Protein AF-A0A923QVT3-F1 (afdb_monomer_lite)

Radius of gyration: 36.11 Å; chains: 1; bounding box: 110×97×62 Å

Structure (mmCIF, N/CA/C/O backbone):
data_AF-A0A923QVT3-F1
#
_entry.id   AF-A0A923QVT3-F1
#
loop_
_atom_site.group_PDB
_atom_site.id
_atom_site.type_symbol
_atom_site.label_atom_id
_atom_site.label_alt_id
_atom_site.label_comp_id
_atom_site.label_asym_id
_atom_site.label_entity_id
_atom_site.label_seq_id
_atom_site.pdbx_PDB_ins_code
_atom_site.Cartn_x
_atom_site.Cartn_y
_atom_site.Cartn_z
_atom_site.occupancy
_atom_site.B_iso_or_equiv
_atom_site.auth_seq_id
_atom_site.auth_comp_id
_atom_site.auth_asym_id
_atom_site.auth_atom_id
_atom_site.pdbx_PDB_model_num
ATOM 1 N N . MET A 1 1 ? 1.112 -39.010 6.210 1.00 37.16 1 MET A N 1
ATOM 2 C CA . MET A 1 1 ? 1.756 -37.880 5.505 1.00 37.16 1 MET A CA 1
ATOM 3 C C . MET A 1 1 ? 2.926 -37.405 6.354 1.00 37.16 1 MET A C 1
ATOM 5 O O . MET A 1 1 ? 2.705 -36.752 7.361 1.00 37.16 1 MET A O 1
ATOM 9 N N . GLY A 1 2 ? 4.148 -37.837 6.032 1.00 32.69 2 GLY A N 1
ATOM 10 C CA . GLY A 1 2 ? 5.356 -37.399 6.735 1.00 32.69 2 GLY A CA 1
ATOM 11 C C . GLY A 1 2 ? 5.808 -36.049 6.191 1.00 32.69 2 GLY A C 1
ATOM 12 O O . GLY A 1 2 ? 6.198 -35.961 5.029 1.00 32.69 2 GLY A O 1
ATOM 13 N N . ILE A 1 3 ? 5.717 -35.002 7.007 1.00 34.28 3 ILE A N 1
ATOM 14 C CA . ILE A 1 3 ? 6.167 -33.655 6.653 1.00 34.28 3 ILE A CA 1
ATOM 15 C C . ILE A 1 3 ? 7.701 -33.628 6.751 1.00 34.28 3 ILE A C 1
ATOM 17 O O . ILE A 1 3 ? 8.269 -33.729 7.836 1.00 34.28 3 ILE A O 1
ATOM 21 N N . ARG A 1 4 ? 8.382 -33.519 5.604 1.00 34.75 4 ARG A N 1
ATOM 22 C CA . ARG A 1 4 ? 9.816 -33.207 5.515 1.00 34.75 4 ARG A CA 1
ATOM 23 C C . ARG A 1 4 ? 10.004 -31.697 5.737 1.00 34.75 4 ARG A C 1
ATOM 25 O O . ARG A 1 4 ? 9.968 -30.941 4.778 1.00 34.75 4 ARG A O 1
ATOM 32 N N . THR A 1 5 ? 10.191 -31.253 6.980 1.00 41.66 5 THR A N 1
ATOM 33 C CA . THR A 1 5 ? 10.490 -29.839 7.333 1.00 41.66 5 THR A CA 1
ATOM 34 C C . THR A 1 5 ? 11.919 -29.608 7.843 1.00 41.66 5 THR A C 1
ATOM 36 O O . THR A 1 5 ? 12.241 -28.528 8.326 1.00 41.66 5 THR A O 1
ATOM 39 N N . THR A 1 6 ? 12.822 -30.584 7.742 1.00 44.22 6 THR A N 1
ATOM 40 C CA . THR A 1 6 ? 14.055 -30.584 8.552 1.00 44.22 6 THR A CA 1
ATOM 41 C C . THR A 1 6 ? 15.308 -29.954 7.927 1.00 44.22 6 THR A C 1
ATOM 43 O O . THR A 1 6 ? 16.325 -29.914 8.610 1.00 44.22 6 THR A O 1
ATOM 46 N N . GLN A 1 7 ? 15.291 -29.428 6.692 1.00 46.09 7 GLN A N 1
ATOM 47 C CA . GLN A 1 7 ? 16.520 -28.886 6.062 1.00 46.09 7 GLN A CA 1
ATOM 48 C C . GLN A 1 7 ? 16.553 -27.366 5.816 1.00 46.09 7 GLN A C 1
ATOM 50 O O . GLN A 1 7 ? 17.641 -26.790 5.848 1.00 46.09 7 GLN A O 1
ATOM 55 N N . ALA A 1 8 ? 15.410 -26.694 5.653 1.00 47.59 8 ALA A N 1
ATOM 56 C CA . ALA A 1 8 ? 15.379 -25.247 5.403 1.00 47.59 8 ALA A CA 1
ATOM 57 C C . ALA A 1 8 ? 15.555 -24.411 6.686 1.00 47.59 8 ALA A C 1
ATOM 59 O O . ALA A 1 8 ? 16.334 -23.457 6.723 1.00 47.59 8 ALA A O 1
ATOM 60 N N . LEU A 1 9 ? 14.898 -24.828 7.778 1.00 47.59 9 LEU A N 1
ATOM 61 C CA . LEU A 1 9 ? 14.958 -24.150 9.078 1.00 47.59 9 LEU A CA 1
ATOM 62 C C . LEU A 1 9 ? 16.402 -24.008 9.610 1.00 47.59 9 LEU A C 1
ATOM 64 O O . LEU A 1 9 ? 16.782 -22.899 9.980 1.00 47.59 9 LEU A O 1
ATOM 68 N N . PRO A 1 10 ? 17.247 -25.063 9.604 1.00 54.41 10 PRO A N 1
ATOM 69 C CA . PRO A 1 10 ? 18.612 -24.959 10.111 1.00 54.41 10 PRO A CA 1
ATOM 70 C C . PRO A 1 10 ? 19.481 -23.990 9.312 1.00 54.41 10 PRO A C 1
ATOM 72 O O . PRO A 1 10 ? 20.287 -23.295 9.911 1.00 54.41 10 PRO A O 1
ATOM 75 N N . ARG A 1 11 ? 19.323 -23.901 7.984 1.00 52.69 11 ARG A N 1
ATOM 76 C CA . ARG A 1 11 ? 20.155 -23.019 7.148 1.00 52.69 11 ARG A CA 1
ATOM 77 C C . ARG A 1 11 ? 19.847 -21.551 7.378 1.00 52.69 11 ARG A C 1
ATOM 79 O O . ARG A 1 11 ? 20.777 -20.762 7.487 1.00 52.69 11 ARG A O 1
ATOM 86 N N . PHE A 1 12 ? 18.572 -21.191 7.506 1.00 55.59 12 PHE A N 1
ATOM 87 C CA . PHE A 1 12 ? 18.218 -19.811 7.799 1.00 55.59 12 PHE A CA 1
ATOM 88 C C . PHE A 1 12 ? 18.473 -19.434 9.251 1.00 55.59 12 PHE A C 1
ATOM 90 O O . PHE A 1 12 ? 18.989 -18.355 9.483 1.00 55.59 12 PHE A O 1
ATOM 97 N N . PHE A 1 13 ? 18.174 -20.292 10.231 1.00 58.62 13 PHE A N 1
ATOM 98 C CA . PHE A 1 13 ? 18.543 -19.986 11.615 1.00 58.62 13 PHE A CA 1
ATOM 99 C C . PHE A 1 13 ? 20.057 -19.925 11.782 1.00 58.62 13 PHE A C 1
ATOM 101 O O . PHE A 1 13 ? 20.532 -19.047 12.482 1.00 58.62 13 PHE A O 1
ATOM 108 N N . LEU A 1 14 ? 20.825 -20.763 11.082 1.00 56.44 14 LEU A N 1
ATOM 109 C CA . LEU A 1 14 ? 22.280 -20.651 11.049 1.00 56.44 14 LEU A CA 1
ATOM 110 C C . LEU A 1 14 ? 22.726 -19.361 10.354 1.00 56.44 14 LEU A C 1
ATOM 112 O O . LEU A 1 14 ? 23.591 -18.688 10.892 1.00 56.44 14 LEU A O 1
ATOM 116 N N . ALA A 1 15 ? 22.134 -18.980 9.218 1.00 53.72 15 ALA A N 1
ATOM 117 C CA . ALA A 1 15 ? 22.451 -17.728 8.530 1.00 53.72 15 ALA A CA 1
ATOM 118 C C . ALA A 1 15 ? 22.071 -16.509 9.378 1.00 53.72 15 ALA A C 1
ATOM 120 O O . ALA A 1 15 ? 22.907 -15.652 9.604 1.00 53.72 15 ALA A O 1
ATOM 121 N N . LEU A 1 16 ? 20.863 -16.463 9.932 1.00 60.78 16 LEU A N 1
ATOM 122 C CA . LEU A 1 16 ? 20.380 -15.409 10.816 1.00 60.78 16 LEU A CA 1
ATOM 123 C C . LEU A 1 16 ? 21.234 -15.346 12.090 1.00 60.78 16 LEU A C 1
ATOM 125 O O . LEU A 1 16 ? 21.730 -14.275 12.424 1.00 60.78 16 LEU A O 1
ATOM 129 N N . SER A 1 17 ? 21.497 -16.476 12.757 1.00 57.44 17 SER A N 1
ATOM 130 C CA . SER A 1 17 ? 22.409 -16.544 13.906 1.00 57.44 17 SER A CA 1
ATOM 131 C C . SER A 1 17 ? 23.815 -16.080 13.539 1.00 57.44 17 SER A C 1
ATOM 133 O O . SER A 1 17 ? 24.359 -15.256 14.262 1.00 57.44 17 SER A O 1
ATOM 135 N N . LEU A 1 18 ? 24.380 -16.519 12.409 1.00 52.31 18 LEU A N 1
ATOM 136 C CA . LEU A 1 18 ? 25.687 -16.064 11.926 1.00 52.31 18 LEU A CA 1
ATOM 137 C C . LEU A 1 18 ? 25.685 -14.563 11.640 1.00 52.31 18 LEU A C 1
ATOM 139 O O . LEU A 1 18 ? 26.609 -13.885 12.066 1.00 52.31 18 LEU A O 1
ATOM 143 N N . MET A 1 19 ? 24.649 -14.030 10.993 1.00 58.12 19 MET A N 1
ATOM 144 C CA . MET A 1 19 ? 24.499 -12.607 10.675 1.00 58.12 19 MET A CA 1
ATOM 145 C C . MET A 1 19 ? 24.406 -11.748 11.930 1.00 58.12 19 MET A C 1
ATOM 147 O O . MET A 1 19 ? 25.024 -10.692 12.010 1.00 58.12 19 MET A O 1
ATOM 151 N N . ILE A 1 20 ? 23.669 -12.211 12.934 1.00 56.50 20 ILE A N 1
ATOM 152 C CA . ILE A 1 20 ? 23.532 -11.530 14.220 1.00 56.50 20 ILE A CA 1
ATOM 153 C C . ILE A 1 20 ? 24.839 -11.600 15.006 1.00 56.50 20 ILE A C 1
ATOM 155 O O . ILE A 1 20 ? 25.251 -10.606 15.601 1.00 56.50 20 ILE A O 1
ATOM 159 N N . THR A 1 21 ? 25.512 -12.753 15.004 1.00 53.69 21 THR A N 1
ATOM 160 C CA . THR A 1 21 ? 26.841 -12.899 15.603 1.00 53.69 21 THR A CA 1
ATOM 161 C C . THR A 1 21 ? 27.847 -11.984 14.902 1.00 53.69 21 THR A C 1
ATOM 163 O O . THR A 1 21 ? 28.632 -11.330 15.583 1.00 53.69 21 THR A O 1
ATOM 166 N N . PHE A 1 22 ? 27.777 -11.849 13.575 1.00 47.31 22 PHE A N 1
ATOM 167 C CA . PHE A 1 22 ? 28.625 -10.944 12.797 1.00 47.31 22 PHE A CA 1
ATOM 168 C C . PHE A 1 22 ? 28.334 -9.470 13.105 1.00 47.31 22 PHE A C 1
ATOM 170 O O . PHE A 1 22 ? 29.264 -8.710 13.357 1.00 47.31 22 PHE A O 1
ATOM 177 N N . GLN A 1 23 ? 27.060 -9.069 13.179 1.00 51.34 23 GLN A N 1
ATOM 178 C CA . GLN A 1 23 ? 26.661 -7.713 13.574 1.00 51.34 23 GLN A CA 1
ATOM 179 C C . GLN A 1 23 ? 27.138 -7.394 14.998 1.00 51.34 23 GLN A C 1
ATOM 181 O O . GLN A 1 23 ? 27.696 -6.327 15.243 1.00 51.34 23 GLN A O 1
ATOM 186 N N . GLY A 1 24 ? 26.979 -8.342 15.928 1.00 51.53 24 GLY A N 1
ATOM 187 C CA . GLY A 1 24 ? 27.461 -8.228 17.303 1.00 51.53 24 GLY A CA 1
ATOM 188 C C . GLY A 1 24 ? 28.983 -8.103 17.393 1.00 51.53 24 GLY A C 1
ATOM 189 O O . GLY A 1 24 ? 29.471 -7.320 18.202 1.00 51.53 24 GLY A O 1
ATOM 190 N N . LEU A 1 25 ? 29.732 -8.810 16.541 1.00 44.00 25 LEU A N 1
ATOM 191 C CA . LEU A 1 25 ? 31.194 -8.707 16.445 1.00 44.00 25 LEU A CA 1
ATOM 192 C C . LEU A 1 25 ? 31.648 -7.371 15.838 1.00 44.00 25 LEU A C 1
ATOM 194 O O . LEU A 1 25 ? 32.578 -6.762 16.359 1.00 44.00 25 LEU A O 1
ATOM 198 N N . ILE A 1 26 ? 30.966 -6.879 14.799 1.00 47.62 26 ILE A N 1
ATOM 199 C CA . ILE A 1 26 ? 31.242 -5.567 14.189 1.00 47.62 26 ILE A CA 1
ATOM 200 C C . ILE A 1 26 ? 30.951 -4.437 15.189 1.00 47.62 26 ILE A C 1
ATOM 202 O O . ILE A 1 26 ? 31.761 -3.528 15.349 1.00 47.62 26 ILE A O 1
ATOM 206 N N . SER A 1 27 ? 29.836 -4.510 15.925 1.00 45.09 27 SER A N 1
ATOM 207 C CA . SER A 1 27 ? 29.497 -3.529 16.968 1.00 45.09 27 SER A CA 1
ATOM 208 C C . SER A 1 27 ? 30.401 -3.620 18.208 1.00 45.09 27 SER A C 1
ATOM 210 O O . SER A 1 27 ? 30.641 -2.609 18.867 1.00 45.09 27 SER A O 1
ATOM 212 N N . ALA A 1 28 ? 30.948 -4.801 18.522 1.00 45.97 28 ALA A N 1
ATOM 213 C CA . ALA A 1 28 ? 31.875 -5.001 19.640 1.00 45.97 28 ALA A CA 1
ATOM 214 C C . ALA A 1 28 ? 33.270 -4.394 19.405 1.00 45.97 28 ALA A C 1
ATOM 216 O O . ALA A 1 28 ? 34.012 -4.203 20.366 1.00 45.97 28 ALA A O 1
ATOM 217 N N . GLY A 1 29 ? 33.621 -4.054 18.160 1.00 42.66 29 GLY A N 1
ATOM 218 C CA . GLY A 1 29 ? 34.888 -3.396 17.828 1.00 42.66 29 GLY A CA 1
ATOM 219 C C . GLY A 1 29 ? 34.976 -1.917 18.231 1.00 42.66 29 GLY A C 1
ATOM 220 O O . GLY A 1 29 ? 36.065 -1.355 18.170 1.00 42.66 29 GLY A O 1
ATOM 221 N N . ALA A 1 30 ? 33.869 -1.282 18.642 1.00 41.94 30 ALA A N 1
ATOM 222 C CA . ALA A 1 30 ? 33.815 0.172 18.847 1.00 41.94 30 ALA A CA 1
ATOM 223 C C . ALA A 1 30 ? 33.123 0.654 20.141 1.00 41.94 30 ALA A C 1
ATOM 225 O O . ALA A 1 30 ? 33.100 1.859 20.384 1.00 41.94 30 ALA A O 1
ATOM 226 N N . ALA A 1 31 ? 32.575 -0.225 20.993 1.00 40.25 31 ALA A N 1
ATOM 227 C CA . ALA A 1 31 ? 31.832 0.193 22.191 1.00 40.25 31 ALA A CA 1
ATOM 228 C C . ALA A 1 31 ? 32.218 -0.591 23.465 1.00 40.25 31 ALA A C 1
ATOM 230 O O . ALA A 1 31 ? 32.462 -1.798 23.398 1.00 40.25 31 ALA A O 1
ATOM 231 N N . PRO A 1 32 ? 32.245 0.062 24.647 1.00 43.44 32 PRO A N 1
ATOM 232 C CA . PRO A 1 32 ? 32.516 -0.601 25.919 1.00 43.44 32 PRO A CA 1
ATOM 233 C C . PRO A 1 32 ? 31.463 -1.672 26.249 1.00 43.44 32 PRO A C 1
ATOM 235 O O . PRO A 1 32 ? 30.278 -1.546 25.940 1.00 43.44 32 PRO A O 1
ATOM 238 N N . ILE A 1 33 ? 31.923 -2.728 26.926 1.00 43.09 33 ILE A N 1
ATOM 239 C CA . ILE A 1 33 ? 31.218 -3.992 27.220 1.00 43.09 33 ILE A CA 1
ATOM 240 C C . ILE A 1 33 ? 29.853 -3.811 27.923 1.00 43.09 33 ILE A C 1
ATOM 242 O O . ILE A 1 33 ? 29.023 -4.717 27.871 1.00 43.09 33 ILE A O 1
ATOM 246 N N . SER A 1 34 ? 29.575 -2.654 28.529 1.00 42.31 34 SER A N 1
ATOM 247 C CA . SER A 1 34 ? 28.299 -2.348 29.191 1.00 42.31 34 SER A CA 1
ATOM 248 C C . SER A 1 34 ? 27.133 -2.042 28.239 1.00 42.31 34 SER A C 1
ATOM 250 O O . SER A 1 34 ? 25.992 -2.080 28.685 1.00 42.31 34 SER A O 1
ATOM 252 N N . ASN A 1 35 ? 27.386 -1.807 26.944 1.00 44.62 35 ASN A N 1
ATOM 253 C CA . ASN A 1 35 ? 26.359 -1.549 25.921 1.00 44.62 35 ASN A CA 1
ATOM 254 C C . ASN A 1 35 ? 26.235 -2.698 24.907 1.00 44.62 35 ASN A C 1
ATOM 256 O O . ASN A 1 35 ? 26.011 -2.473 23.717 1.00 44.62 35 ASN A O 1
ATOM 260 N N . ARG A 1 36 ? 26.409 -3.952 25.345 1.00 46.03 36 ARG A N 1
ATOM 261 C CA . ARG A 1 36 ? 26.185 -5.093 24.449 1.00 46.03 36 ARG A CA 1
ATOM 262 C C . ARG A 1 36 ? 24.709 -5.128 24.027 1.00 46.03 36 ARG A C 1
ATOM 264 O O . ARG A 1 36 ? 23.848 -5.153 24.909 1.00 46.03 36 ARG A O 1
ATOM 271 N N . PRO A 1 37 ? 24.398 -5.155 22.718 1.00 48.06 37 PRO A N 1
ATOM 272 C CA . PRO A 1 37 ? 23.029 -5.358 22.267 1.00 48.06 37 PRO A CA 1
ATOM 273 C C . PRO A 1 37 ? 22.508 -6.673 22.852 1.00 48.06 37 PRO A C 1
ATOM 275 O O . PRO A 1 37 ? 23.228 -7.676 22.873 1.00 48.06 37 PRO A O 1
ATOM 278 N N . HIS A 1 38 ? 21.274 -6.652 23.364 1.00 48.34 38 HIS A N 1
ATOM 279 C CA . HIS A 1 38 ? 20.579 -7.857 23.814 1.00 48.34 38 HIS A CA 1
ATOM 280 C C . HIS A 1 38 ? 20.728 -8.953 22.750 1.00 48.34 38 HIS A C 1
ATOM 282 O O . HIS A 1 38 ? 20.508 -8.703 21.563 1.00 48.34 38 HIS A O 1
ATOM 288 N N . SER A 1 39 ? 21.161 -10.149 23.158 1.00 49.56 39 SER A N 1
ATOM 289 C CA . SER A 1 39 ? 21.380 -11.244 22.217 1.00 49.56 39 SER A CA 1
ATOM 290 C C . SER A 1 39 ? 20.048 -11.641 21.577 1.00 49.56 39 SER A C 1
ATOM 292 O O . SER A 1 39 ? 18.992 -11.600 22.202 1.00 49.56 39 SER A O 1
ATOM 294 N N . VAL A 1 40 ? 20.058 -12.048 20.309 1.00 47.72 40 VAL A N 1
ATOM 295 C CA . VAL A 1 40 ? 18.811 -12.433 19.619 1.00 47.72 40 VAL A CA 1
ATOM 296 C C . VAL A 1 40 ? 18.173 -13.691 20.216 1.00 47.72 40 VAL A C 1
ATOM 298 O O . VAL A 1 40 ? 16.972 -13.898 20.059 1.00 47.72 40 VAL A O 1
ATOM 301 N N . ALA A 1 41 ? 18.923 -14.466 21.002 1.00 51.97 41 ALA A N 1
ATOM 302 C CA . ALA A 1 41 ? 18.352 -15.494 21.868 1.00 51.97 41 ALA A CA 1
ATOM 303 C C . ALA A 1 41 ? 17.246 -14.909 22.772 1.00 51.97 41 ALA A C 1
ATOM 305 O O . ALA A 1 41 ? 16.134 -15.431 22.782 1.00 51.97 41 ALA A O 1
ATOM 306 N N . THR A 1 42 ? 17.478 -13.742 23.389 1.00 55.12 42 THR A N 1
ATOM 307 C CA . THR A 1 42 ? 16.472 -13.055 24.219 1.00 55.12 42 THR A CA 1
ATOM 308 C C . THR A 1 42 ? 15.317 -12.473 23.401 1.00 55.12 42 THR A C 1
ATOM 310 O O . THR A 1 42 ? 14.214 -12.308 23.918 1.00 55.12 42 THR A O 1
ATOM 313 N N . LEU A 1 43 ? 15.530 -12.154 22.118 1.00 54.59 43 LEU A N 1
ATOM 314 C CA . LEU A 1 43 ? 14.432 -11.756 21.232 1.00 54.59 43 LEU A CA 1
ATOM 315 C C . LEU A 1 43 ? 13.550 -12.959 20.898 1.00 54.59 43 LEU A C 1
ATOM 317 O O . LEU A 1 43 ? 12.337 -12.828 20.988 1.00 54.59 43 LEU A O 1
ATOM 321 N N . SER A 1 44 ? 14.133 -14.123 20.585 1.00 57.41 44 SER A N 1
ATOM 322 C CA . SER A 1 44 ? 13.391 -15.344 20.233 1.00 57.41 44 SER A CA 1
ATOM 323 C C . SER A 1 44 ? 12.466 -15.848 21.349 1.00 57.41 44 SER A C 1
ATOM 325 O O . SER A 1 44 ? 11.354 -16.277 21.054 1.00 57.41 44 SER A O 1
ATOM 327 N N . GLU A 1 45 ? 12.874 -15.695 22.613 1.00 58.06 45 GLU A N 1
ATOM 328 C CA . GLU A 1 45 ? 12.120 -16.125 23.802 1.00 58.06 45 GLU A CA 1
ATOM 329 C C . GLU A 1 45 ? 10.834 -15.317 24.051 1.00 58.06 45 GLU A C 1
ATOM 331 O O . GLU A 1 45 ? 9.939 -15.784 24.749 1.00 58.06 45 GLU A O 1
ATOM 336 N N . ASN A 1 46 ? 10.714 -14.118 23.470 1.00 64.44 46 ASN A N 1
ATOM 337 C CA . ASN A 1 46 ? 9.582 -13.215 23.706 1.00 64.44 46 ASN A CA 1
ATOM 338 C C . ASN A 1 46 ? 8.531 -13.225 22.587 1.00 64.44 46 ASN A C 1
ATOM 340 O O . ASN A 1 46 ? 7.510 -12.539 22.692 1.00 64.44 46 ASN A O 1
ATOM 344 N N . TRP A 1 47 ? 8.755 -13.972 21.504 1.00 72.75 47 TRP A N 1
ATOM 345 C CA . TRP A 1 47 ? 7.765 -14.070 20.438 1.00 72.75 47 TRP A CA 1
ATOM 346 C C . TRP A 1 47 ? 6.725 -15.120 20.770 1.00 72.75 47 TRP A C 1
ATOM 348 O O . TRP A 1 47 ? 7.050 -16.258 21.092 1.00 72.75 47 TRP A O 1
ATOM 358 N N . ASP A 1 48 ? 5.464 -14.766 20.557 1.00 71.75 48 ASP A N 1
ATOM 359 C CA . ASP A 1 48 ? 4.411 -15.762 20.488 1.00 71.75 48 ASP A CA 1
ATOM 360 C C . ASP A 1 48 ? 4.777 -16.783 19.391 1.00 71.75 48 ASP A C 1
ATOM 362 O O . ASP A 1 48 ? 5.003 -16.418 18.227 1.00 71.75 48 ASP A O 1
ATOM 366 N N . GLU A 1 49 ? 4.912 -18.062 19.756 1.00 77.44 49 GLU A N 1
ATOM 367 C CA . GLU A 1 49 ? 5.226 -19.156 18.820 1.00 77.44 49 GLU A CA 1
ATOM 368 C C . GLU A 1 49 ? 4.269 -19.168 17.637 1.00 77.44 49 GLU A C 1
ATOM 370 O O . GLU A 1 49 ? 4.609 -19.564 16.525 1.00 77.44 49 GLU A O 1
ATOM 375 N N . ALA A 1 50 ? 3.076 -18.663 17.884 1.00 77.56 50 ALA A N 1
ATOM 376 C CA . ALA A 1 50 ? 1.971 -18.772 16.999 1.00 77.56 50 ALA A CA 1
ATOM 377 C C . ALA A 1 50 ? 1.909 -17.574 16.017 1.00 77.56 50 ALA A C 1
ATOM 379 O O . ALA A 1 50 ? 1.039 -17.542 15.148 1.00 77.56 50 ALA A O 1
ATOM 380 N N . ILE A 1 51 ? 2.851 -16.628 16.078 1.00 76.94 51 ILE A N 1
ATOM 381 C CA . ILE A 1 51 ? 3.078 -15.651 15.003 1.00 76.94 51 ILE A CA 1
ATOM 382 C C . ILE A 1 51 ? 3.831 -16.327 13.846 1.00 76.94 51 ILE A C 1
ATOM 384 O O . ILE A 1 51 ? 4.852 -16.974 14.096 1.00 76.94 51 ILE A O 1
ATOM 388 N N . PRO A 1 52 ? 3.385 -16.169 12.583 1.00 77.81 52 PRO A N 1
ATOM 389 C CA . PRO A 1 52 ? 4.077 -16.749 11.435 1.00 77.81 52 PRO A CA 1
ATOM 390 C C . PRO A 1 52 ? 5.539 -16.297 11.340 1.00 77.81 52 PRO A C 1
ATOM 392 O O . PRO A 1 52 ? 5.861 -15.142 11.622 1.00 77.81 52 PRO A O 1
ATOM 395 N N . LEU A 1 53 ? 6.431 -17.188 10.894 1.00 79.94 53 LEU A N 1
ATOM 396 C CA . LEU A 1 53 ? 7.854 -16.868 10.739 1.00 79.94 53 LEU A CA 1
ATOM 397 C C . LEU A 1 53 ? 8.064 -15.644 9.837 1.00 79.94 53 LEU A C 1
ATOM 399 O O . LEU A 1 53 ? 8.805 -14.744 10.215 1.00 79.94 53 LEU A O 1
ATOM 403 N N . SER A 1 54 ? 7.355 -15.570 8.706 1.00 73.50 54 SER A N 1
ATOM 404 C CA . SER A 1 54 ? 7.376 -14.430 7.776 1.00 73.50 54 SER A CA 1
ATOM 405 C C . SER A 1 54 ? 7.175 -13.087 8.485 1.00 73.50 54 SER A C 1
ATOM 407 O O . SER A 1 54 ? 7.881 -12.124 8.212 1.00 73.50 54 SER A O 1
ATOM 409 N N . VAL A 1 55 ? 6.282 -13.043 9.471 1.00 77.31 55 VAL A N 1
ATOM 410 C CA . VAL A 1 55 ? 5.981 -11.846 10.262 1.00 77.31 55 VAL A CA 1
ATOM 411 C C . VAL A 1 55 ? 7.104 -11.511 11.228 1.00 77.31 55 VAL A C 1
ATOM 413 O O . VAL A 1 55 ? 7.489 -10.350 11.334 1.00 77.31 55 VAL A O 1
ATOM 416 N N . LYS A 1 56 ? 7.654 -12.513 11.922 1.00 83.56 56 LYS A N 1
ATOM 417 C CA . LYS A 1 56 ? 8.804 -12.302 12.815 1.00 83.56 56 LYS A CA 1
ATOM 418 C C . LYS A 1 56 ? 9.970 -11.714 12.025 1.00 83.56 56 LYS A C 1
ATOM 420 O O . LYS A 1 56 ? 10.575 -10.740 12.458 1.00 83.56 56 LYS A O 1
ATOM 425 N N . LEU A 1 57 ? 10.235 -12.255 10.836 1.00 81.12 57 LEU A N 1
ATOM 426 C CA . LEU A 1 57 ? 11.297 -11.763 9.962 1.00 81.12 57 LEU A CA 1
ATOM 427 C C . LEU A 1 57 ? 10.997 -10.386 9.387 1.00 81.12 57 LEU A C 1
ATOM 429 O O . LEU A 1 57 ? 11.897 -9.554 9.357 1.00 81.12 57 LEU A O 1
ATOM 433 N N . PHE A 1 58 ? 9.746 -10.115 9.012 1.00 81.38 58 PHE A N 1
ATOM 434 C CA . PHE A 1 58 ? 9.306 -8.775 8.638 1.00 81.38 58 PHE A CA 1
ATOM 435 C C . PHE A 1 58 ? 9.597 -7.769 9.755 1.00 81.38 58 PHE A C 1
ATOM 437 O O . PHE A 1 58 ? 10.223 -6.748 9.493 1.00 81.38 58 PHE A O 1
ATOM 444 N N . LEU A 1 59 ? 9.201 -8.057 10.997 1.00 81.12 59 LEU A N 1
ATOM 445 C CA . LEU A 1 59 ? 9.398 -7.151 12.132 1.00 81.12 59 LEU A CA 1
ATOM 446 C C . LEU A 1 59 ? 10.882 -6.964 12.463 1.00 81.12 59 LEU A C 1
ATOM 448 O O . LEU A 1 59 ? 11.313 -5.843 12.729 1.00 81.12 59 LEU A O 1
ATOM 452 N N . ILE A 1 60 ? 11.678 -8.034 12.368 1.00 81.50 60 ILE A N 1
ATOM 453 C CA . ILE A 1 60 ? 13.132 -7.963 12.539 1.00 81.50 60 ILE A CA 1
ATOM 454 C C . ILE A 1 60 ? 13.758 -7.073 11.462 1.00 81.50 60 ILE A C 1
ATOM 456 O O . ILE A 1 60 ? 14.502 -6.147 11.782 1.00 81.50 60 ILE A O 1
ATOM 460 N N . ALA A 1 61 ? 13.435 -7.325 10.192 1.00 78.00 61 ALA A N 1
ATOM 461 C CA . ALA A 1 61 ? 13.932 -6.547 9.067 1.00 78.00 61 ALA A CA 1
ATOM 462 C C . ALA A 1 61 ? 13.533 -5.074 9.189 1.00 78.00 61 ALA A C 1
ATOM 464 O O . ALA A 1 61 ? 14.376 -4.199 9.026 1.00 78.00 61 ALA A O 1
ATOM 465 N N . ASN A 1 62 ? 12.266 -4.803 9.513 1.00 75.94 62 ASN A N 1
ATOM 466 C CA . ASN A 1 62 ? 11.709 -3.459 9.671 1.00 75.94 62 ASN A CA 1
ATOM 467 C C . ASN A 1 62 ? 12.492 -2.644 10.702 1.00 75.94 62 ASN A C 1
ATOM 469 O O . ASN A 1 62 ? 12.882 -1.508 10.444 1.00 75.94 62 ASN A O 1
ATOM 473 N N . HIS A 1 63 ? 12.815 -3.265 11.831 1.00 75.50 63 HIS A N 1
ATOM 474 C CA . HIS A 1 63 ? 13.576 -2.616 12.886 1.00 75.50 63 HIS A CA 1
ATOM 475 C C . HIS A 1 63 ? 15.042 -2.363 12.506 1.00 75.50 63 HIS A C 1
ATOM 477 O O . HIS A 1 63 ? 15.586 -1.304 12.811 1.00 75.50 63 HIS A O 1
ATOM 483 N N . LEU A 1 64 ? 15.684 -3.322 11.831 1.00 72.19 64 LEU A N 1
ATOM 484 C CA . LEU A 1 64 ? 17.095 -3.221 11.440 1.00 72.19 64 LEU A CA 1
ATOM 485 C C . LEU A 1 64 ? 17.320 -2.266 10.263 1.00 72.19 64 LEU A C 1
ATOM 487 O O . LEU A 1 64 ? 18.326 -1.563 10.236 1.00 72.19 64 LEU A O 1
ATOM 491 N N . GLY A 1 65 ? 16.377 -2.199 9.319 1.00 65.12 65 GLY A N 1
ATOM 492 C CA . GLY A 1 65 ? 16.434 -1.267 8.191 1.00 65.12 65 GLY A CA 1
ATOM 493 C C . GLY A 1 65 ? 16.329 0.198 8.616 1.00 65.12 65 GLY A C 1
ATOM 494 O O . GLY A 1 65 ? 16.917 1.062 7.975 1.00 65.12 65 GLY A O 1
ATOM 495 N N . ASN A 1 66 ? 15.638 0.465 9.728 1.00 62.22 66 ASN A N 1
ATOM 496 C CA . ASN A 1 66 ? 15.414 1.813 10.248 1.00 62.22 66 ASN A CA 1
ATOM 497 C C . ASN A 1 66 ? 16.487 2.305 11.230 1.00 62.22 66 ASN A C 1
ATOM 499 O O . ASN A 1 66 ? 16.527 3.495 11.551 1.00 62.22 66 ASN A O 1
ATOM 503 N N . SER A 1 67 ? 17.327 1.419 11.768 1.00 52.09 67 SER A N 1
ATOM 504 C CA . SER A 1 67 ? 18.264 1.788 12.824 1.00 52.09 67 SER A CA 1
ATOM 505 C C . SER A 1 67 ? 19.535 2.428 12.262 1.00 52.09 67 SER A C 1
ATOM 507 O O . SER A 1 67 ? 20.542 1.758 12.054 1.00 52.09 67 SER A O 1
ATOM 509 N N . SER A 1 68 ? 19.536 3.757 12.157 1.00 45.88 68 SER A N 1
ATOM 510 C CA . SER A 1 68 ? 20.734 4.540 12.494 1.00 45.88 68 SER A CA 1
ATOM 511 C C . SER A 1 68 ? 21.042 4.480 14.005 1.00 45.88 68 SER A C 1
ATOM 513 O O . SER A 1 68 ? 22.116 4.891 14.435 1.00 45.88 68 SER A O 1
ATOM 515 N N . ILE A 1 69 ? 20.128 3.933 14.824 1.00 44.78 69 ILE A N 1
ATOM 516 C CA . ILE A 1 69 ? 20.228 3.850 16.287 1.00 44.78 69 ILE A CA 1
ATOM 517 C C . ILE A 1 69 ? 19.777 2.456 16.750 1.00 44.78 69 ILE A C 1
ATOM 519 O O . ILE A 1 69 ? 18.620 2.076 16.577 1.00 44.78 69 ILE A O 1
ATOM 523 N N . GLY A 1 70 ? 20.696 1.687 17.341 1.00 48.84 70 GLY A N 1
ATOM 524 C CA . GLY A 1 70 ? 20.537 0.286 17.763 1.00 48.84 70 GLY A CA 1
ATOM 525 C C . GLY A 1 70 ? 19.560 0.013 18.917 1.00 48.84 70 GLY A C 1
ATOM 526 O O . GLY A 1 70 ? 19.853 -0.809 19.782 1.00 48.84 70 GLY A O 1
ATOM 527 N N . ASN A 1 71 ? 18.403 0.673 18.969 1.00 55.38 71 ASN A N 1
ATOM 528 C CA . ASN A 1 71 ? 17.436 0.463 20.040 1.00 55.38 71 ASN A CA 1
ATOM 529 C C . ASN A 1 71 ? 16.416 -0.633 19.675 1.00 55.38 71 ASN A C 1
ATOM 531 O O . ASN A 1 71 ? 15.334 -0.360 19.183 1.00 55.38 71 ASN A O 1
ATOM 535 N N . LEU A 1 72 ? 16.744 -1.904 19.932 1.00 61.41 72 LEU A N 1
ATOM 536 C CA . LEU A 1 72 ? 15.873 -3.084 19.724 1.00 61.41 72 LEU A CA 1
ATOM 537 C C . LEU A 1 72 ? 14.545 -3.065 20.520 1.00 61.41 72 LEU A C 1
ATOM 539 O O . LEU A 1 72 ? 13.765 -4.013 20.422 1.00 61.41 72 LEU A O 1
ATOM 543 N N . GLN A 1 73 ? 14.254 -2.019 21.306 1.00 62.22 73 GLN A N 1
ATOM 544 C CA . GLN A 1 73 ? 13.009 -1.909 22.077 1.00 62.22 73 GLN A CA 1
ATOM 545 C C . GLN A 1 73 ? 11.746 -1.961 21.206 1.00 62.22 73 GLN A C 1
ATOM 547 O O . GLN A 1 73 ? 10.741 -2.492 21.671 1.00 62.22 73 GLN A O 1
ATOM 552 N N . GLY A 1 74 ? 11.805 -1.505 19.948 1.00 61.69 74 GLY A N 1
ATOM 553 C CA . GLY A 1 74 ? 10.670 -1.555 19.015 1.00 61.69 74 GLY A CA 1
ATOM 554 C C . GLY A 1 74 ? 10.188 -2.969 18.654 1.00 61.69 74 GLY A C 1
ATOM 555 O O . GLY A 1 74 ? 9.050 -3.132 18.222 1.00 61.69 74 GLY A O 1
ATOM 556 N N . MET A 1 75 ? 11.011 -4.001 18.885 1.00 68.88 75 MET A N 1
ATOM 557 C CA . MET A 1 75 ? 10.629 -5.401 18.659 1.00 68.88 75 MET A CA 1
ATOM 558 C C . MET A 1 75 ? 9.860 -6.027 19.829 1.00 68.88 75 MET A C 1
ATOM 560 O O . MET A 1 75 ? 9.351 -7.141 19.689 1.00 68.88 75 MET A O 1
ATOM 564 N N . LYS A 1 76 ? 9.798 -5.372 20.998 1.00 80.88 76 LYS A N 1
ATOM 565 C CA . LYS A 1 76 ? 9.103 -5.951 22.150 1.00 80.88 76 LYS A CA 1
ATOM 566 C C . LYS A 1 76 ? 7.592 -5.940 21.891 1.00 80.88 76 LYS A C 1
ATOM 568 O O . LYS A 1 76 ? 7.051 -4.872 21.604 1.00 80.88 76 LYS A O 1
ATOM 573 N N . PRO A 1 77 ? 6.906 -7.093 21.995 1.00 87.31 77 PRO A N 1
ATOM 574 C CA . PRO A 1 77 ? 5.452 -7.112 21.932 1.00 87.31 77 PRO A CA 1
ATOM 575 C C . PRO A 1 77 ? 4.863 -6.242 23.041 1.00 87.31 77 PRO A C 1
ATOM 577 O O . PRO A 1 77 ? 5.309 -6.320 24.186 1.00 87.31 77 PRO A O 1
ATOM 580 N N . ASP A 1 78 ? 3.828 -5.476 22.713 1.00 91.31 78 ASP A N 1
ATOM 581 C CA . ASP A 1 78 ? 3.019 -4.748 23.693 1.00 91.31 78 ASP A CA 1
ATOM 582 C C . ASP A 1 78 ? 1.558 -5.208 23.631 1.00 91.31 78 ASP A C 1
ATOM 584 O O . ASP A 1 78 ? 1.093 -5.761 22.629 1.00 91.31 78 ASP A O 1
ATOM 588 N N . THR A 1 79 ? 0.818 -4.977 24.707 1.00 95.00 79 THR A N 1
ATOM 589 C CA . THR A 1 79 ? -0.625 -5.209 24.750 1.00 95.00 79 THR A CA 1
ATOM 590 C C . THR A 1 79 ? -1.353 -4.031 24.110 1.00 95.00 79 THR A C 1
ATOM 592 O O . THR A 1 79 ? -1.120 -2.880 24.479 1.00 95.00 79 THR A O 1
ATOM 595 N N . ALA A 1 80 ? -2.271 -4.307 23.179 1.00 95.88 80 ALA A N 1
ATOM 596 C CA . ALA A 1 80 ? -3.069 -3.264 22.548 1.00 95.88 80 ALA A CA 1
ATOM 597 C C . ALA A 1 80 ? -3.861 -2.485 23.602 1.00 95.88 80 ALA A C 1
ATOM 599 O O . ALA A 1 80 ? -4.610 -3.072 24.392 1.00 95.88 80 ALA A O 1
ATOM 600 N N . LYS A 1 81 ? -3.742 -1.158 23.554 1.00 97.31 81 LYS A N 1
ATOM 601 C CA . LYS A 1 81 ? -4.598 -0.235 24.299 1.00 97.31 81 LYS A CA 1
ATOM 602 C C . LYS A 1 81 ? -5.651 0.333 23.361 1.00 97.31 81 LYS A C 1
ATOM 604 O O . LYS A 1 81 ? -5.323 0.688 22.232 1.00 97.31 81 LYS A O 1
ATOM 609 N N . PHE A 1 82 ? -6.902 0.417 23.797 1.00 97.56 82 PHE A N 1
ATOM 610 C CA . PHE A 1 82 ? -7.990 0.868 22.930 1.00 97.56 82 PHE A CA 1
ATOM 611 C C . PHE A 1 82 ? -9.119 1.567 23.685 1.00 97.56 82 PHE A C 1
ATOM 613 O O . PHE A 1 82 ? -9.326 1.333 24.876 1.00 97.56 82 PHE A O 1
ATOM 620 N N . TYR A 1 83 ? -9.868 2.392 22.955 1.00 97.56 83 TYR A N 1
ATOM 621 C CA . TYR A 1 83 ? -11.181 2.890 23.365 1.00 97.56 83 TYR A CA 1
ATOM 622 C C . TYR A 1 83 ? -12.296 2.056 22.736 1.00 97.56 83 TYR A C 1
ATOM 624 O O . TYR A 1 83 ? -12.093 1.403 21.711 1.00 97.56 83 TYR A O 1
ATOM 632 N N . LEU A 1 84 ? -13.492 2.116 23.320 1.00 96.44 84 LEU A N 1
ATOM 633 C CA . LEU A 1 84 ? -14.700 1.617 22.674 1.00 96.44 84 LEU A CA 1
ATOM 634 C C . LEU A 1 84 ? -15.504 2.771 22.118 1.00 96.44 84 LEU A C 1
ATOM 636 O O . LEU A 1 84 ? -16.025 3.591 22.868 1.00 96.44 84 LEU A O 1
ATOM 640 N N . ILE A 1 85 ? -15.630 2.798 20.799 1.00 94.12 85 ILE A N 1
ATOM 641 C CA . ILE A 1 85 ? -16.384 3.829 20.104 1.00 94.12 85 ILE A CA 1
ATOM 642 C C . ILE A 1 85 ? -17.661 3.194 19.565 1.00 94.12 85 ILE A C 1
ATOM 644 O O . ILE A 1 85 ? -17.572 2.232 18.802 1.00 94.12 85 ILE A O 1
ATOM 648 N N . PRO A 1 86 ? -18.850 3.686 19.938 1.00 93.19 86 PRO A N 1
ATOM 649 C CA . PRO A 1 86 ? -20.092 3.194 19.358 1.00 93.19 86 PRO A CA 1
ATOM 650 C C . PRO A 1 86 ? -20.079 3.321 17.834 1.00 93.19 86 PRO A C 1
ATOM 652 O O . PRO A 1 86 ? -19.705 4.373 17.311 1.00 93.19 86 PRO A O 1
ATOM 655 N N . ILE A 1 87 ? -20.499 2.282 17.111 1.00 89.44 87 ILE A N 1
ATOM 656 C CA . ILE A 1 87 ? -20.410 2.273 15.640 1.00 89.44 87 ILE A CA 1
ATOM 657 C C . ILE A 1 87 ? -21.204 3.429 15.018 1.00 89.44 87 ILE A C 1
ATOM 659 O O . ILE A 1 87 ? -20.755 4.033 14.047 1.00 89.44 87 ILE A O 1
ATOM 663 N N . GLU A 1 88 ? -22.346 3.811 15.587 1.00 87.94 88 GLU A N 1
ATOM 664 C CA . GLU A 1 88 ? -23.150 4.941 15.107 1.00 87.94 88 GLU A CA 1
ATOM 665 C C . GLU A 1 88 ? -22.461 6.311 15.259 1.00 87.94 88 GLU A C 1
ATOM 667 O O . GLU A 1 88 ? -22.911 7.298 14.679 1.00 87.94 88 GLU A O 1
ATOM 672 N N . ARG A 1 89 ? -21.363 6.381 16.022 1.00 89.38 89 ARG A N 1
ATOM 673 C CA . ARG A 1 89 ? -20.499 7.563 16.159 1.00 89.38 89 ARG A CA 1
ATOM 674 C C . ARG A 1 89 ? -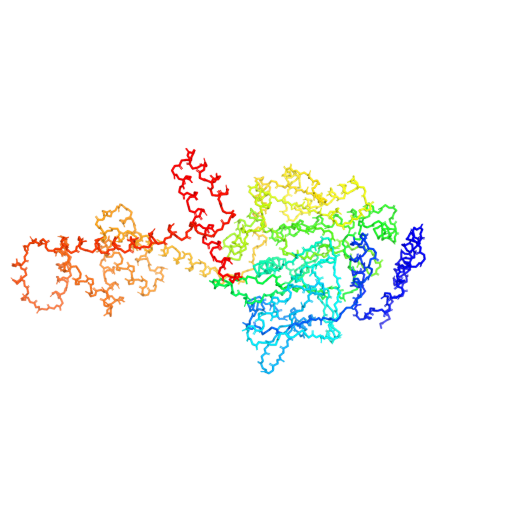19.281 7.528 15.233 1.00 89.38 89 ARG A C 1
ATOM 676 O O . ARG A 1 89 ? -18.489 8.468 15.224 1.00 89.38 89 ARG A O 1
ATOM 683 N N . THR A 1 90 ? -19.136 6.468 14.450 1.00 87.19 90 THR A N 1
ATOM 684 C CA . THR A 1 90 ? -18.096 6.330 13.427 1.00 87.19 90 THR A CA 1
ATOM 685 C C . THR A 1 90 ? -18.670 6.563 12.031 1.00 87.19 90 THR A C 1
ATOM 687 O O . THR A 1 90 ? -19.892 6.569 11.837 1.00 87.19 90 THR A O 1
ATOM 690 N N . SER A 1 91 ? -17.814 6.758 11.033 1.00 76.00 91 SER A N 1
ATOM 691 C CA . SER A 1 91 ? -18.207 6.812 9.619 1.00 76.00 91 SER A CA 1
ATOM 692 C C . SER A 1 91 ? -18.721 5.448 9.133 1.00 76.00 91 SER A C 1
ATOM 694 O O . SER A 1 91 ? -18.035 4.663 8.484 1.00 76.00 91 SER A O 1
ATOM 696 N N . ALA A 1 92 ? -19.994 5.165 9.423 1.00 54.09 92 ALA A N 1
ATOM 697 C CA . ALA A 1 92 ? -20.629 3.870 9.175 1.00 54.09 92 ALA A CA 1
ATOM 698 C C . ALA A 1 92 ? -20.666 3.442 7.692 1.00 54.09 92 ALA A C 1
ATOM 700 O O . ALA A 1 92 ? -20.975 2.286 7.408 1.00 54.09 92 ALA A O 1
ATOM 701 N N . HIS A 1 93 ? -20.388 4.344 6.744 1.00 54.72 93 HIS A N 1
ATOM 702 C CA . HIS A 1 93 ? -20.344 4.021 5.317 1.00 54.72 93 HIS A CA 1
ATOM 703 C C . HIS A 1 93 ? -19.087 3.220 4.935 1.00 54.72 93 HIS A C 1
ATOM 705 O O . HIS A 1 93 ? -19.207 2.307 4.125 1.00 54.72 93 HIS A O 1
ATOM 711 N N . LEU A 1 94 ? -17.942 3.463 5.587 1.00 57.97 94 LEU A N 1
ATOM 712 C CA . LEU A 1 94 ? -16.695 2.709 5.379 1.00 57.97 94 LEU A CA 1
ATOM 713 C C . LEU A 1 94 ? -16.755 1.293 5.982 1.00 57.97 94 LEU A C 1
ATOM 715 O O . LEU A 1 94 ? -16.037 0.388 5.575 1.00 57.97 94 LEU A O 1
ATOM 719 N N . ILE A 1 95 ? -17.668 1.082 6.935 1.00 59.03 95 ILE A N 1
ATOM 720 C CA . ILE A 1 95 ? -17.882 -0.204 7.614 1.00 59.03 95 ILE A CA 1
ATOM 721 C C . ILE A 1 95 ? -18.817 -1.126 6.804 1.00 59.03 95 ILE A C 1
ATOM 723 O O . ILE A 1 95 ? -18.749 -2.348 6.928 1.00 59.03 95 ILE A O 1
ATOM 727 N N . LYS A 1 96 ? -19.720 -0.565 5.983 1.00 50.12 96 LYS A N 1
ATOM 728 C CA . LYS A 1 96 ? -20.841 -1.295 5.351 1.00 50.12 96 LYS A CA 1
ATOM 729 C C . LYS A 1 96 ? -20.582 -1.810 3.934 1.00 50.12 96 LYS A C 1
ATOM 731 O O . LYS A 1 96 ? -21.301 -2.708 3.505 1.00 50.12 96 LYS A O 1
ATOM 736 N N . SER A 1 97 ? -19.613 -1.264 3.204 1.00 51.88 97 SER A N 1
ATOM 737 C CA . SER A 1 97 ? -19.289 -1.672 1.825 1.00 51.88 97 SER A CA 1
ATOM 738 C C . SER A 1 97 ? -18.555 -3.012 1.733 1.00 51.88 97 SER A C 1
ATOM 740 O O . SER A 1 97 ? -18.323 -3.510 0.635 1.00 51.88 97 SER A O 1
ATOM 742 N N . PHE A 1 98 ? -18.213 -3.628 2.866 1.00 56.84 98 PHE A N 1
ATOM 743 C CA . PHE A 1 98 ? -17.228 -4.692 2.867 1.00 56.84 98 PHE A CA 1
ATOM 744 C C . PHE A 1 98 ? -17.797 -6.101 2.604 1.00 56.84 98 PHE A C 1
ATOM 746 O O . PHE A 1 98 ? -18.809 -6.480 3.210 1.00 56.84 98 PHE A O 1
ATOM 753 N N . PRO A 1 99 ? -17.152 -6.934 1.757 1.00 58.22 99 PRO A N 1
ATOM 754 C CA . PRO A 1 99 ? -17.542 -8.328 1.593 1.00 58.22 99 PRO A CA 1
ATOM 755 C C . PRO A 1 99 ? -17.359 -9.079 2.915 1.00 58.22 99 PRO A C 1
ATOM 757 O O . PRO A 1 99 ? -16.236 -9.329 3.351 1.00 58.22 99 PRO A O 1
ATOM 760 N N . LYS A 1 100 ? -18.466 -9.499 3.541 1.00 60.31 100 LYS A N 1
ATOM 761 C CA . LYS A 1 100 ? -18.452 -10.302 4.783 1.00 60.31 100 LYS A CA 1
ATOM 762 C C . LYS A 1 100 ? -17.494 -11.499 4.719 1.00 60.31 100 LYS A C 1
ATOM 764 O O . LYS A 1 100 ? -16.871 -11.853 5.715 1.00 60.31 100 LYS A O 1
ATOM 769 N N . SER A 1 101 ? -17.328 -12.078 3.528 1.00 60.06 101 SER A N 1
ATOM 770 C CA . SER A 1 101 ? -16.431 -13.207 3.274 1.00 60.06 101 SER A CA 1
ATOM 771 C C . SER A 1 101 ? -14.964 -12.931 3.621 1.00 60.06 101 SER A C 1
ATOM 773 O O . SER A 1 101 ? -14.256 -13.858 4.003 1.00 60.06 101 SER A O 1
ATOM 775 N N . TRP A 1 102 ? -14.498 -11.684 3.525 1.00 59.50 102 TRP A N 1
ATOM 776 C CA . TRP A 1 102 ? -13.103 -11.326 3.796 1.00 59.50 102 TRP A CA 1
ATOM 777 C C . TRP A 1 102 ? -12.839 -11.088 5.291 1.00 59.50 102 TRP A C 1
ATOM 779 O O . TRP A 1 102 ? -11.804 -11.494 5.821 1.00 59.50 102 TRP A O 1
ATOM 789 N N . THR A 1 103 ? -13.780 -10.477 6.014 1.00 63.00 103 THR A N 1
ATOM 790 C CA . THR A 1 103 ? -13.612 -10.158 7.444 1.00 63.00 103 THR A CA 1
ATOM 791 C C . THR A 1 103 ? -13.890 -11.332 8.374 1.00 63.00 103 THR A C 1
ATOM 793 O O . THR A 1 103 ? -13.301 -11.406 9.455 1.00 63.00 103 THR A O 1
ATOM 796 N N . GLU A 1 104 ? -14.768 -12.254 7.971 1.00 66.12 104 GLU A N 1
ATOM 797 C CA . GLU A 1 104 ? -15.092 -13.448 8.758 1.00 66.12 104 GLU A CA 1
ATOM 798 C C . GLU A 1 104 ? -13.959 -14.482 8.683 1.00 66.12 104 GLU A C 1
ATOM 800 O O . GLU A 1 104 ? -13.511 -14.977 9.717 1.00 66.12 104 GLU A O 1
ATOM 805 N N . ALA A 1 105 ? -13.415 -14.739 7.487 1.00 62.94 105 ALA A N 1
ATOM 806 C CA . ALA A 1 105 ? -12.323 -15.698 7.292 1.00 62.94 105 ALA A CA 1
ATOM 807 C C . ALA A 1 105 ? -11.001 -15.260 7.956 1.00 62.94 105 ALA A C 1
ATOM 809 O O . ALA A 1 105 ? -10.215 -16.096 8.401 1.00 62.94 105 ALA A O 1
ATOM 810 N N . SER A 1 106 ? -10.755 -13.950 8.051 1.00 77.00 106 SER A N 1
ATOM 811 C CA . SER A 1 106 ? -9.545 -13.386 8.666 1.00 77.00 106 SER A CA 1
ATOM 812 C C . SER A 1 106 ? -9.633 -13.243 10.193 1.00 77.00 106 SER A C 1
ATOM 814 O O . SER A 1 106 ? -8.603 -13.051 10.843 1.00 77.00 106 SER A O 1
ATOM 816 N N . GLY A 1 107 ? -10.835 -13.331 10.781 1.00 85.06 107 GLY A N 1
ATOM 817 C CA . GLY A 1 107 ? -11.078 -13.054 12.203 1.00 85.06 107 GLY A CA 1
ATOM 818 C C . GLY A 1 107 ? -11.006 -11.563 12.570 1.00 85.06 107 GLY A C 1
ATOM 819 O O . GLY A 1 107 ? -11.028 -11.212 13.755 1.00 85.06 107 GLY A O 1
ATOM 820 N N . LEU A 1 108 ? -10.917 -10.673 11.578 1.00 87.94 108 LEU A N 1
ATOM 821 C CA . LEU A 1 108 ? -10.821 -9.225 11.772 1.00 87.94 108 LEU A CA 1
ATOM 822 C C . LEU A 1 108 ? -12.045 -8.663 12.491 1.00 87.94 108 LEU A C 1
ATOM 824 O O . LEU A 1 108 ? -11.903 -7.936 13.473 1.00 87.94 108 LEU A O 1
ATOM 828 N N . GLN A 1 109 ? -13.244 -9.057 12.059 1.00 86.38 109 GLN A N 1
ATOM 829 C CA . GLN A 1 109 ? -14.486 -8.523 12.617 1.00 86.38 109 GLN A CA 1
ATOM 830 C C . GLN A 1 109 ? -14.621 -8.837 14.112 1.00 86.38 109 GLN A C 1
ATOM 832 O O . GLN A 1 109 ? -14.848 -7.941 14.916 1.00 86.38 109 GLN A O 1
ATOM 837 N N . ALA A 1 110 ? -14.385 -10.091 14.503 1.00 88.62 110 ALA A N 1
ATOM 838 C CA . ALA A 1 110 ? -14.418 -10.509 15.906 1.00 88.62 110 ALA A CA 1
ATOM 839 C C . ALA A 1 110 ? -13.296 -9.882 16.758 1.00 88.62 110 ALA A C 1
ATOM 841 O O . ALA A 1 110 ? -13.336 -9.944 17.985 1.00 88.62 110 ALA A O 1
ATOM 842 N N . THR A 1 111 ? -12.265 -9.321 16.121 1.00 92.81 111 THR A N 1
ATOM 843 C CA . THR A 1 111 ? -11.168 -8.635 16.808 1.00 92.81 111 THR A CA 1
ATOM 844 C C . THR A 1 111 ? -11.467 -7.161 17.030 1.00 92.81 111 THR A C 1
ATOM 846 O O . THR A 1 111 ? -11.175 -6.649 18.109 1.00 92.81 111 THR A O 1
ATOM 849 N N . LEU A 1 112 ? -12.016 -6.498 16.012 1.00 92.44 112 LEU A N 1
ATOM 850 C CA . LEU A 1 112 ? -12.225 -5.052 15.969 1.00 92.44 112 LEU A CA 1
ATOM 851 C C . LEU A 1 112 ? -13.580 -4.618 16.524 1.00 92.44 112 LEU A C 1
ATOM 853 O O . LEU A 1 112 ? -13.722 -3.460 16.904 1.00 92.44 112 LEU A O 1
ATOM 857 N N . PHE A 1 113 ? -14.559 -5.517 16.590 1.00 91.94 113 PHE A N 1
ATOM 858 C CA . PHE A 1 113 ? -15.901 -5.200 17.059 1.00 91.94 113 PHE A CA 1
ATOM 859 C C . PHE A 1 113 ? -16.280 -6.010 18.289 1.00 91.94 113 PHE A C 1
ATOM 861 O O . PHE A 1 113 ? -15.933 -7.184 18.418 1.00 91.94 113 PHE A O 1
ATOM 868 N N . GLU A 1 114 ? -17.044 -5.382 19.174 1.00 93.88 114 GLU A N 1
ATOM 869 C CA . GLU A 1 114 ? -17.678 -6.057 20.298 1.00 93.88 114 GLU A CA 1
ATOM 870 C C . GLU A 1 114 ? -19.093 -5.537 20.538 1.00 93.88 114 GLU A C 1
ATOM 872 O O . GLU A 1 114 ? -19.419 -4.394 20.220 1.00 93.88 114 GLU A O 1
ATOM 877 N N . GLU A 1 115 ? -19.941 -6.390 21.104 1.00 94.25 115 GLU A N 1
ATOM 878 C CA . GLU A 1 115 ? -21.299 -6.033 21.497 1.00 94.25 115 GLU A CA 1
ATOM 879 C C . GLU A 1 115 ? -21.387 -5.930 23.021 1.00 94.25 115 GLU A C 1
ATOM 881 O O . GLU A 1 115 ? -20.961 -6.835 23.743 1.00 94.25 115 GLU A O 1
ATOM 886 N N . LYS A 1 116 ? -21.954 -4.828 23.521 1.00 93.81 116 LYS A N 1
ATOM 887 C CA . LYS A 1 116 ? -22.199 -4.607 24.949 1.00 93.81 116 LYS A CA 1
ATOM 888 C C . LYS A 1 116 ? -23.604 -4.052 25.137 1.00 93.81 116 LYS A C 1
ATOM 890 O O . LYS A 1 116 ? -23.944 -3.012 24.579 1.00 93.81 116 LYS A O 1
ATOM 895 N N . SER A 1 117 ? -24.418 -4.748 25.930 1.00 93.81 117 SER A N 1
ATOM 896 C CA . SER A 1 117 ? -25.807 -4.360 26.221 1.00 93.81 117 SER A CA 1
ATOM 897 C C . SER A 1 117 ? -26.661 -4.126 24.960 1.00 93.81 117 SER A C 1
ATOM 899 O O . SER A 1 117 ? -27.440 -3.179 24.913 1.00 93.81 117 SER A O 1
ATOM 901 N N . GLY A 1 118 ? -26.489 -4.955 23.922 1.00 94.94 118 GLY A N 1
ATOM 902 C CA . GLY A 1 118 ? -27.230 -4.846 22.656 1.00 94.94 118 GLY A CA 1
ATOM 903 C C . GLY A 1 118 ? -26.744 -3.745 21.704 1.00 94.94 118 GLY A C 1
ATOM 904 O O . GLY A 1 118 ? -27.386 -3.490 20.687 1.00 94.94 118 GLY A O 1
ATOM 905 N N . ARG A 1 119 ? -25.628 -3.072 22.017 1.00 94.56 119 ARG A N 1
ATOM 906 C CA . ARG A 1 119 ? -25.025 -2.015 21.193 1.00 94.56 119 ARG A CA 1
ATOM 907 C C . ARG A 1 119 ? -23.657 -2.457 20.684 1.00 94.56 119 ARG A C 1
ATOM 909 O O . ARG A 1 119 ? -22.879 -3.041 21.439 1.00 94.56 119 ARG A O 1
ATOM 916 N N . GLN A 1 120 ? -23.364 -2.179 19.415 1.00 92.50 120 GLN A N 1
ATOM 917 C CA . GLN A 1 120 ? -22.081 -2.520 18.802 1.00 92.50 120 GLN A CA 1
ATOM 918 C C . GLN A 1 120 ? -21.057 -1.394 18.962 1.00 92.50 120 GLN A C 1
ATOM 920 O O . GLN A 1 120 ? -21.358 -0.216 18.759 1.00 92.50 120 GLN A O 1
ATOM 925 N N . PHE A 1 121 ? -19.826 -1.783 19.271 1.00 94.38 121 PHE A N 1
ATOM 926 C CA . PHE A 1 121 ? -18.689 -0.897 19.464 1.00 94.38 121 PHE A CA 1
ATOM 927 C C . PHE A 1 121 ? -17.528 -1.327 18.576 1.00 94.38 121 PHE A C 1
ATOM 929 O O . PHE A 1 121 ? -17.287 -2.516 18.369 1.00 94.38 121 PHE A O 1
ATOM 936 N N . TYR A 1 122 ? -16.786 -0.339 18.097 1.00 93.69 122 TYR A N 1
ATOM 937 C CA . TYR A 1 122 ? -15.492 -0.493 17.463 1.00 93.69 122 TYR A CA 1
ATOM 938 C C . TYR A 1 122 ? -14.375 -0.305 18.497 1.00 93.69 122 TYR A C 1
ATOM 940 O O . TYR A 1 122 ? -14.395 0.643 19.288 1.00 93.69 122 TYR A O 1
ATOM 948 N N . ARG A 1 123 ? -13.383 -1.196 18.480 1.00 95.56 123 ARG A N 1
ATOM 949 C CA . ARG A 1 123 ? -12.161 -1.092 19.280 1.00 95.56 123 ARG A CA 1
ATOM 950 C C . ARG A 1 123 ? -11.177 -0.161 18.590 1.00 95.56 123 ARG A C 1
ATOM 952 O O . ARG A 1 123 ? -10.413 -0.572 17.720 1.00 95.56 123 ARG A O 1
ATOM 959 N N . TRP A 1 124 ? -11.174 1.090 19.023 1.00 95.62 124 TRP A N 1
ATOM 960 C CA . TRP A 1 124 ? -10.251 2.104 18.536 1.00 95.62 124 TRP A CA 1
ATOM 961 C C . TRP A 1 124 ? -8.875 1.912 19.160 1.00 95.62 124 TRP A C 1
ATOM 963 O O . TRP A 1 124 ? -8.603 2.397 20.261 1.00 95.62 124 TRP A O 1
ATOM 973 N N . ILE A 1 125 ? -8.025 1.143 18.485 1.00 96.12 125 ILE A N 1
ATOM 974 C CA . ILE A 1 125 ? -6.698 0.788 18.990 1.00 96.12 125 ILE A CA 1
ATOM 975 C C . ILE A 1 125 ? -5.758 1.984 18.859 1.00 96.12 125 ILE A C 1
ATOM 977 O O . ILE A 1 125 ? -5.524 2.491 17.768 1.00 96.12 125 ILE A O 1
ATOM 981 N N . LYS A 1 126 ? -5.206 2.419 19.985 1.00 94.88 126 LYS A N 1
ATOM 982 C CA . LYS A 1 126 ? -4.249 3.518 20.081 1.00 94.88 126 LYS A CA 1
ATOM 983 C C . LYS A 1 126 ? -2.877 3.066 19.561 1.00 94.88 126 LYS A C 1
ATOM 985 O O . LYS A 1 126 ? -2.425 1.968 19.898 1.00 94.88 126 LYS A O 1
ATOM 990 N N . HIS A 1 127 ? -2.185 3.921 18.805 1.00 93.81 127 HIS A N 1
ATOM 991 C CA . HIS A 1 127 ? -0.779 3.684 18.469 1.00 93.81 127 HIS A CA 1
ATOM 992 C C . HIS A 1 127 ? 0.068 3.638 19.753 1.00 93.81 127 HIS A C 1
ATOM 994 O O . HIS A 1 127 ? -0.150 4.404 20.696 1.00 93.81 127 HIS A O 1
ATOM 1000 N N . GLN A 1 128 ? 1.034 2.725 19.835 1.00 90.38 128 GLN A N 1
ATOM 1001 C CA . GLN A 1 128 ? 1.840 2.580 21.056 1.00 90.38 128 GLN A CA 1
ATOM 1002 C C . GLN A 1 128 ? 2.618 3.864 21.368 1.00 90.38 128 GLN A C 1
ATOM 1004 O O . GLN A 1 128 ? 2.650 4.290 22.520 1.00 90.38 128 GLN A O 1
ATOM 1009 N N . ASP A 1 129 ? 3.129 4.490 20.311 1.00 87.94 129 ASP A N 1
ATOM 1010 C CA . ASP A 1 129 ? 3.886 5.743 20.304 1.00 87.94 129 ASP A CA 1
ATOM 1011 C C . ASP A 1 129 ? 2.977 6.970 20.109 1.00 87.94 129 ASP A C 1
ATOM 1013 O O . ASP A 1 129 ? 3.360 7.899 19.428 1.00 87.94 129 ASP A O 1
ATOM 1017 N N . ASP A 1 130 ? 1.726 6.951 20.565 1.00 90.94 130 ASP A N 1
ATOM 1018 C CA . ASP A 1 130 ? 0.872 8.153 20.531 1.00 90.94 130 ASP A CA 1
ATOM 1019 C C . ASP A 1 130 ? 0.700 8.686 21.952 1.00 90.94 130 ASP A C 1
ATOM 1021 O O . ASP A 1 130 ? 0.130 7.989 22.788 1.00 90.94 130 ASP A O 1
ATOM 1025 N N . GLU A 1 131 ? 1.197 9.873 22.277 1.00 91.50 131 GLU A N 1
ATOM 1026 C CA . GLU A 1 131 ? 1.039 10.455 23.620 1.00 91.50 131 GLU A CA 1
ATOM 1027 C C . GLU A 1 131 ? -0.028 11.553 23.677 1.00 91.50 131 GLU A C 1
ATOM 1029 O O . GLU A 1 131 ? -0.585 11.832 24.747 1.00 91.50 131 GLU A O 1
ATOM 1034 N N . HIS A 1 132 ? -0.350 12.164 22.538 1.00 89.62 132 HIS A N 1
ATOM 1035 C CA . HIS A 1 132 ? -1.167 13.372 22.490 1.00 89.62 132 HIS A CA 1
ATOM 1036 C C . HIS A 1 132 ? -2.375 13.272 21.565 1.00 89.62 132 HIS A C 1
ATOM 1038 O O . HIS A 1 132 ? -3.472 13.697 21.945 1.00 89.62 132 HIS A O 1
ATOM 1044 N N . GLU A 1 133 ? -2.225 12.702 20.374 1.00 86.38 133 GLU A N 1
ATOM 1045 C CA . GLU A 1 133 ? -3.279 12.719 19.364 1.00 86.38 133 GLU A CA 1
ATOM 1046 C C . GLU A 1 133 ? -4.497 11.906 19.822 1.00 86.38 133 GLU A C 1
ATOM 1048 O O . GLU A 1 133 ? -5.637 12.360 19.680 1.00 86.38 133 GLU A O 1
ATOM 1053 N N . HIS A 1 134 ? -4.298 10.773 20.503 1.00 92.44 134 HIS A N 1
ATOM 1054 C CA . HIS A 1 134 ? -5.396 9.968 21.056 1.00 92.44 134 HIS A CA 1
ATOM 1055 C C . HIS A 1 134 ? -6.252 10.708 22.108 1.00 92.44 134 HIS A C 1
ATOM 1057 O O . HIS A 1 134 ? -7.395 10.318 22.373 1.00 92.44 134 HIS A O 1
ATOM 1063 N N . LEU A 1 135 ? -5.746 11.788 22.721 1.00 92.94 135 LEU A N 1
ATOM 1064 C CA . LEU A 1 135 ? -6.501 12.581 23.700 1.00 92.94 135 LEU A CA 1
ATOM 1065 C C . LEU A 1 135 ? -7.670 13.335 23.057 1.00 92.94 135 LEU A C 1
ATOM 1067 O O . LEU A 1 135 ? -8.622 13.705 23.747 1.00 92.94 135 LEU A O 1
ATOM 1071 N N . SER A 1 136 ? -7.630 13.565 21.744 1.00 89.94 136 SER A N 1
ATOM 1072 C CA . SER A 1 136 ? -8.778 14.079 20.990 1.00 89.94 136 SER A CA 1
ATOM 1073 C C . SER A 1 136 ? -9.962 13.102 21.027 1.00 89.94 136 SER A C 1
ATOM 1075 O O . SER A 1 136 ? -11.084 13.514 21.314 1.00 89.94 136 SER A O 1
ATOM 1077 N N . ILE A 1 137 ? -9.697 11.801 20.869 1.00 92.75 137 ILE A N 1
ATOM 1078 C CA . ILE A 1 137 ? -10.692 10.726 20.970 1.00 92.75 137 ILE A CA 1
ATOM 1079 C C . ILE A 1 137 ? -11.255 10.651 22.384 1.00 92.75 137 ILE A C 1
ATOM 1081 O O . ILE A 1 137 ? -12.471 10.609 22.563 1.00 92.75 137 ILE A O 1
ATOM 1085 N N . ARG A 1 138 ? -10.385 10.717 23.401 1.00 94.88 138 ARG A N 1
ATOM 1086 C CA . ARG A 1 138 ? -10.813 10.743 24.806 1.00 94.88 138 ARG A CA 1
ATOM 1087 C C . ARG A 1 138 ? -11.784 11.891 25.080 1.00 94.88 138 ARG A C 1
ATOM 1089 O O . ARG A 1 138 ? -12.858 11.661 25.630 1.00 94.88 138 ARG A O 1
ATOM 1096 N N . ARG A 1 139 ? -11.423 13.114 24.676 1.00 92.25 139 ARG A N 1
ATOM 1097 C CA . ARG A 1 139 ? -12.280 14.302 24.828 1.00 92.25 139 ARG A CA 1
ATOM 1098 C C . ARG A 1 139 ? -13.609 14.129 24.098 1.00 92.25 139 ARG A C 1
ATOM 1100 O O . ARG A 1 139 ? -14.649 14.483 24.647 1.00 92.25 139 ARG A O 1
ATOM 1107 N N . GLN A 1 140 ? -13.587 13.553 22.898 1.00 90.94 140 GLN A N 1
ATOM 1108 C CA . GLN A 1 140 ? -14.800 13.331 22.118 1.00 90.94 140 GLN A CA 1
ATOM 1109 C C . GLN A 1 140 ? -15.750 12.328 22.790 1.00 90.94 140 GLN A C 1
ATOM 1111 O O . GLN A 1 140 ? -16.955 12.573 22.853 1.00 90.94 140 GLN A O 1
ATOM 1116 N N . LEU A 1 141 ? -15.218 11.241 23.357 1.00 93.56 141 LEU A N 1
ATOM 1117 C CA . LEU A 1 141 ? -16.000 10.267 24.127 1.00 93.56 141 LEU A CA 1
ATOM 1118 C C . LEU A 1 141 ? -16.625 10.906 25.374 1.00 93.56 141 LEU A C 1
ATOM 1120 O O . LEU A 1 141 ? -17.813 10.715 25.623 1.00 93.56 141 LEU A O 1
ATOM 1124 N N . GLN A 1 142 ? -15.872 11.741 26.098 1.00 94.44 142 GLN A N 1
ATOM 1125 C CA . GLN A 1 142 ? -16.386 12.482 27.259 1.00 94.44 142 GLN A CA 1
ATOM 1126 C C . GLN A 1 142 ? -17.542 13.414 26.885 1.00 94.44 142 GLN A C 1
ATOM 1128 O O . GLN A 1 142 ? -18.550 13.456 27.588 1.00 94.44 142 GLN A O 1
ATOM 1133 N N . GLN A 1 143 ? -17.435 14.123 25.758 1.00 90.75 143 GLN A N 1
ATOM 1134 C CA . GLN A 1 143 ? -18.511 14.985 25.257 1.00 90.75 143 GLN A CA 1
ATOM 1135 C C . GLN A 1 143 ? -19.784 14.205 24.905 1.00 90.75 143 GLN A C 1
ATOM 1137 O O . GLN A 1 143 ? -20.883 14.742 25.018 1.00 90.75 143 GLN A O 1
ATOM 1142 N N . TRP A 1 144 ? -19.655 12.945 24.487 1.00 91.94 144 TRP A N 1
ATOM 1143 C CA . TRP A 1 144 ? -20.796 12.069 24.215 1.00 91.94 144 TRP A CA 1
ATOM 1144 C C . TRP A 1 144 ? -21.357 11.374 25.455 1.00 91.94 144 TRP A C 1
ATOM 1146 O O . TRP A 1 144 ? -22.366 10.680 25.339 1.00 91.94 144 TRP A O 1
ATOM 1156 N N . GLY A 1 145 ? -20.727 11.543 26.622 1.00 95.19 145 GLY A N 1
ATOM 1157 C CA . GLY A 1 145 ? -21.059 10.772 27.818 1.00 95.19 145 GLY A CA 1
ATOM 1158 C C . GLY A 1 145 ? -20.722 9.283 27.680 1.00 95.19 145 GLY A C 1
ATOM 1159 O O . GLY A 1 145 ? -21.334 8.455 28.350 1.00 95.19 145 GLY A O 1
ATOM 1160 N N . GLU A 1 146 ? -19.784 8.936 26.796 1.00 95.00 146 GLU A N 1
ATOM 1161 C CA . GLU A 1 146 ? -19.303 7.570 26.588 1.00 95.00 146 GLU A CA 1
ATOM 1162 C C . GLU A 1 146 ? -18.085 7.279 27.479 1.00 95.00 146 GLU A C 1
ATOM 1164 O O . GLU A 1 146 ? -17.404 8.186 27.967 1.00 95.00 146 GLU A O 1
ATOM 1169 N N . ASP A 1 147 ? -17.785 5.994 27.679 1.00 96.25 147 ASP A N 1
ATOM 1170 C CA . ASP A 1 147 ? -16.589 5.566 28.410 1.00 96.25 147 ASP A CA 1
ATOM 1171 C C . ASP A 1 147 ? -15.315 6.029 27.684 1.00 96.25 147 ASP A C 1
ATOM 1173 O O . ASP A 1 147 ? -15.053 5.646 26.544 1.00 96.25 147 ASP A O 1
ATOM 1177 N N . SER A 1 148 ? -14.528 6.860 28.365 1.00 96.44 148 SER A N 1
ATOM 1178 C CA . SER A 1 148 ? -13.309 7.477 27.837 1.00 96.44 148 SER A CA 1
ATOM 1179 C C . SER A 1 148 ? -12.026 6.871 28.414 1.00 96.44 148 SER A C 1
ATOM 1181 O O . SER A 1 148 ? -10.940 7.413 28.200 1.00 96.44 148 SER A O 1
ATOM 1183 N N . GLU A 1 149 ? -12.129 5.775 29.168 1.00 97.56 149 GLU A N 1
ATOM 1184 C CA . GLU A 1 149 ? -10.970 5.109 29.755 1.00 97.56 149 GLU A CA 1
ATOM 1185 C C . GLU A 1 149 ? -10.316 4.137 28.769 1.00 97.56 149 GLU A C 1
ATOM 1187 O O . GLU A 1 149 ? -10.977 3.390 28.041 1.00 97.56 149 GLU A O 1
ATOM 1192 N N . LEU A 1 150 ? -8.979 4.151 28.740 1.00 97.25 150 LEU A N 1
ATOM 1193 C CA . LEU A 1 150 ? -8.213 3.219 27.918 1.00 97.25 150 LEU A CA 1
ATOM 1194 C C . LEU A 1 150 ? -8.319 1.815 28.499 1.00 97.25 150 LEU A C 1
ATOM 1196 O O . LEU A 1 150 ? -7.980 1.567 29.656 1.00 97.25 150 LEU A O 1
ATOM 1200 N N . ARG A 1 151 ? -8.718 0.872 27.653 1.00 97.38 151 ARG A N 1
ATOM 1201 C CA . ARG A 1 151 ? -8.752 -0.552 27.977 1.00 97.38 151 ARG A CA 1
ATOM 1202 C C . ARG A 1 151 ? -7.534 -1.252 27.405 1.00 97.38 151 ARG A C 1
ATOM 1204 O O . ARG A 1 151 ? -6.884 -0.742 26.499 1.00 97.38 151 ARG A O 1
ATOM 1211 N N . SER A 1 152 ? -7.223 -2.421 27.950 1.00 97.06 152 SER A N 1
ATOM 1212 C CA . SER A 1 152 ? -6.163 -3.303 27.460 1.00 97.06 152 SER A CA 1
ATOM 1213 C C . SER A 1 152 ? -6.721 -4.713 27.293 1.00 97.06 152 SER A C 1
ATOM 1215 O O . SER A 1 152 ? -7.464 -5.180 28.155 1.00 97.06 152 SER A O 1
ATOM 1217 N N . ASP A 1 153 ? -6.365 -5.399 26.206 1.00 94.81 153 ASP A N 1
ATOM 1218 C CA . ASP A 1 153 ? -6.698 -6.817 25.999 1.00 94.81 153 ASP A CA 1
ATOM 1219 C C . ASP A 1 153 ? -5.400 -7.605 25.762 1.00 94.81 153 ASP A C 1
ATOM 1221 O O . ASP A 1 153 ? -4.856 -7.532 24.661 1.00 94.81 153 ASP A O 1
ATOM 1225 N N . PRO A 1 154 ? -4.910 -8.390 26.744 1.00 93.81 154 PRO A N 1
ATOM 1226 C CA . PRO A 1 154 ? -3.679 -9.185 26.623 1.00 93.81 154 PRO A CA 1
ATOM 1227 C C . PRO A 1 154 ? -3.675 -10.216 25.485 1.00 93.81 154 PRO A C 1
ATOM 1229 O O . PRO A 1 154 ? -2.631 -10.798 25.171 1.00 93.81 154 PRO A O 1
ATOM 1232 N N . SER A 1 155 ? -4.836 -10.494 24.883 1.00 93.44 155 SER A N 1
ATOM 1233 C CA . SER A 1 155 ? -4.913 -11.314 23.675 1.00 93.44 155 SER A CA 1
ATOM 1234 C C . SER A 1 155 ? -4.578 -10.551 22.395 1.00 93.44 155 SER A C 1
ATOM 1236 O O . SER A 1 155 ? -4.245 -11.195 21.407 1.00 93.44 155 SER A O 1
ATOM 1238 N N . LEU A 1 156 ? -4.624 -9.218 22.401 1.00 95.00 156 LEU A N 1
ATOM 1239 C CA . LEU A 1 156 ? -4.242 -8.363 21.281 1.00 95.00 156 LEU A CA 1
ATOM 1240 C C . LEU A 1 156 ? -2.794 -7.918 21.460 1.00 95.00 156 LEU A C 1
ATOM 1242 O O . LEU A 1 156 ? -2.501 -6.950 22.160 1.00 95.00 156 LEU A O 1
ATOM 1246 N N . VAL A 1 157 ? -1.882 -8.641 20.823 1.00 93.44 157 VAL A N 1
ATOM 1247 C CA . VAL A 1 157 ? -0.459 -8.313 20.840 1.00 93.44 157 VAL A CA 1
ATOM 1248 C C . VAL A 1 157 ? -0.153 -7.376 19.687 1.00 93.44 157 VAL A C 1
ATOM 1250 O O . VAL A 1 157 ? -0.631 -7.568 18.570 1.00 93.44 157 VAL A O 1
ATOM 1253 N N . THR A 1 158 ? 0.651 -6.362 19.958 1.00 92.94 158 THR A N 1
ATOM 1254 C CA . THR A 1 158 ? 0.959 -5.281 19.030 1.00 92.94 158 THR A CA 1
ATOM 1255 C C . THR A 1 158 ? 2.465 -5.138 18.859 1.00 92.94 158 THR A C 1
ATOM 1257 O O . THR A 1 158 ? 3.224 -5.261 19.821 1.00 92.94 158 THR A O 1
ATOM 1260 N N . TYR A 1 159 ? 2.890 -4.877 17.626 1.00 89.25 159 TYR A N 1
ATOM 1261 C CA . TYR A 1 159 ? 4.285 -4.729 17.225 1.00 89.25 159 TYR A CA 1
ATOM 1262 C C . TYR A 1 159 ? 4.462 -3.438 16.434 1.00 89.25 159 TYR A C 1
ATOM 1264 O O . TYR A 1 159 ? 3.686 -3.160 15.513 1.00 89.25 159 TYR A O 1
ATOM 1272 N N . ARG A 1 160 ? 5.487 -2.658 16.781 1.00 86.38 160 ARG A N 1
ATOM 1273 C CA . ARG A 1 160 ? 5.792 -1.393 16.102 1.00 86.38 160 ARG A CA 1
ATOM 1274 C C . ARG A 1 160 ? 6.328 -1.653 14.701 1.00 86.38 160 ARG A C 1
ATOM 1276 O O . ARG A 1 160 ? 6.941 -2.686 14.430 1.00 86.38 160 ARG A O 1
ATOM 1283 N N . THR A 1 161 ? 6.120 -0.687 13.817 1.00 84.06 161 THR A N 1
ATOM 1284 C CA . THR A 1 161 ? 6.820 -0.622 12.532 1.00 84.06 161 THR A CA 1
ATOM 1285 C C . THR A 1 161 ? 7.597 0.686 12.437 1.00 84.06 161 THR A C 1
ATOM 1287 O O . THR A 1 161 ? 7.423 1.595 13.240 1.00 84.06 161 THR A O 1
ATOM 1290 N N . ALA A 1 162 ? 8.421 0.807 11.403 1.00 76.06 162 ALA A N 1
ATOM 1291 C CA . ALA A 1 162 ? 9.094 2.028 10.981 1.00 76.06 162 ALA A CA 1
ATOM 1292 C C . ALA A 1 162 ? 8.163 3.220 10.699 1.00 76.06 162 ALA A C 1
ATOM 1294 O O . ALA A 1 162 ? 8.614 4.363 10.632 1.00 76.06 162 ALA A O 1
ATOM 1295 N N . SER A 1 163 ? 6.880 2.950 10.455 1.00 83.31 163 SER A N 1
ATOM 1296 C CA . SER A 1 163 ? 5.855 3.945 10.133 1.00 83.31 163 SER A CA 1
ATOM 1297 C C . SER A 1 163 ? 4.878 4.116 11.301 1.00 83.31 163 SER A C 1
ATOM 1299 O O . SER A 1 163 ? 5.022 3.474 12.331 1.00 83.31 163 SER A O 1
ATOM 1301 N N . ARG A 1 164 ? 3.806 4.892 11.103 1.00 89.56 164 ARG A N 1
ATOM 1302 C CA . ARG A 1 164 ? 2.649 4.959 12.022 1.00 89.56 164 ARG A CA 1
ATOM 1303 C C . ARG A 1 164 ? 1.749 3.712 12.012 1.00 89.56 164 ARG A C 1
ATOM 1305 O O . ARG A 1 164 ? 0.591 3.761 12.425 1.00 89.56 164 ARG A O 1
ATOM 1312 N N . SER A 1 165 ? 2.226 2.627 11.409 1.00 91.44 165 SER A N 1
ATOM 1313 C CA . SER A 1 165 ? 1.489 1.372 11.336 1.00 91.44 165 SER A CA 1
ATOM 1314 C C . SER A 1 165 ? 1.897 0.474 12.496 1.00 91.44 165 SER A C 1
ATOM 1316 O O . SER A 1 165 ? 3.083 0.331 12.790 1.00 91.44 165 SER A O 1
ATOM 1318 N N . VAL A 1 166 ? 0.926 -0.195 13.101 1.00 92.12 166 VAL A N 1
ATOM 1319 C CA . VAL A 1 166 ? 1.137 -1.234 14.113 1.00 92.12 166 VAL A CA 1
ATOM 1320 C C . VAL A 1 166 ? 0.735 -2.566 13.504 1.00 92.12 166 VAL A C 1
ATOM 1322 O O . VAL A 1 166 ? -0.289 -2.653 12.831 1.00 92.12 166 VAL A O 1
ATOM 1325 N N . VAL A 1 167 ? 1.527 -3.614 13.699 1.00 92.50 167 VAL A N 1
ATOM 1326 C CA . VAL A 1 167 ? 1.125 -4.985 13.362 1.00 92.50 167 VAL A CA 1
ATOM 1327 C C . VAL A 1 167 ? 0.442 -5.598 14.576 1.00 92.50 167 VAL A C 1
ATOM 1329 O O . VAL A 1 167 ? 0.969 -5.527 15.683 1.00 92.50 167 VAL A O 1
ATOM 1332 N N . ILE A 1 168 ? -0.730 -6.192 14.379 1.00 94.06 168 ILE A N 1
ATOM 1333 C CA . ILE A 1 168 ? -1.596 -6.683 15.448 1.00 94.06 168 ILE A CA 1
ATOM 1334 C C . ILE A 1 168 ? -1.867 -8.167 15.245 1.00 94.06 168 ILE A C 1
ATOM 1336 O O . ILE A 1 168 ? -2.264 -8.610 14.164 1.00 94.06 168 ILE A O 1
ATOM 1340 N N . PHE A 1 169 ? -1.664 -8.932 16.311 1.00 93.06 169 PHE A N 1
ATOM 1341 C CA . PHE A 1 169 ? -1.933 -10.355 16.369 1.00 93.06 169 PHE A CA 1
ATOM 1342 C C . PHE A 1 169 ? -2.904 -10.666 17.513 1.00 93.06 169 PHE A C 1
ATOM 1344 O O . PHE A 1 169 ? -2.603 -10.424 18.682 1.00 93.06 169 PHE A O 1
ATOM 1351 N N . ASN A 1 170 ? -4.073 -11.218 17.182 1.00 94.19 170 ASN A N 1
ATOM 1352 C CA . ASN A 1 170 ? -5.049 -11.655 18.174 1.00 94.19 170 ASN A CA 1
ATOM 1353 C C . ASN A 1 170 ? -4.844 -13.136 18.512 1.00 94.19 170 ASN A C 1
ATOM 1355 O O . ASN A 1 170 ? -5.122 -14.023 17.705 1.00 94.19 170 ASN A O 1
ATOM 1359 N N . ARG A 1 171 ? -4.418 -13.419 19.742 1.00 92.31 171 ARG A N 1
ATOM 1360 C CA . ARG A 1 171 ? -4.172 -14.774 20.254 1.00 92.31 171 ARG A CA 1
ATOM 1361 C C . ARG A 1 171 ? -5.419 -15.655 20.277 1.00 92.31 171 ARG A C 1
ATOM 1363 O O . ARG A 1 171 ? -5.293 -16.858 20.077 1.00 92.31 171 ARG A O 1
ATOM 1370 N N . LYS A 1 172 ? -6.609 -15.079 20.495 1.00 92.19 172 LYS A N 1
ATOM 1371 C CA . LYS A 1 172 ? -7.865 -15.838 20.651 1.00 92.19 172 LYS A CA 1
ATOM 1372 C C . LYS A 1 172 ? -8.345 -16.435 19.332 1.00 92.19 172 LYS A C 1
ATOM 1374 O O . LYS A 1 172 ? -8.665 -17.615 19.275 1.00 92.19 172 LYS A O 1
ATOM 1379 N N . ASN A 1 173 ? -8.405 -15.622 18.279 1.00 90.94 173 ASN A N 1
ATOM 1380 C CA . ASN A 1 173 ? -8.964 -16.019 16.979 1.00 90.94 173 ASN A CA 1
ATOM 1381 C C . ASN A 1 173 ? -7.926 -16.041 15.852 1.00 90.94 173 ASN A C 1
ATOM 1383 O O . ASN A 1 173 ? -8.273 -16.253 14.693 1.00 90.94 173 ASN A O 1
ATOM 1387 N N . ARG A 1 174 ? -6.648 -15.831 16.186 1.00 89.62 174 ARG A N 1
ATOM 1388 C CA . ARG A 1 174 ? -5.521 -15.846 15.251 1.00 89.62 174 ARG A CA 1
ATOM 1389 C C . ARG A 1 174 ? -5.602 -14.743 14.190 1.00 89.62 174 ARG A C 1
ATOM 1391 O O . ARG A 1 174 ? -4.894 -14.845 13.185 1.00 89.62 174 ARG A O 1
ATOM 1398 N N . ALA A 1 175 ? -6.443 -13.720 14.360 1.00 91.06 175 ALA A N 1
ATOM 1399 C CA . ALA A 1 175 ? -6.522 -12.606 13.420 1.00 91.06 175 ALA A CA 1
ATOM 1400 C C . ALA A 1 175 ? -5.179 -11.884 13.341 1.00 91.06 175 ALA A C 1
ATOM 1402 O O . ALA A 1 175 ? -4.474 -11.742 14.344 1.00 91.06 175 ALA A O 1
ATOM 1403 N N . PHE A 1 176 ? -4.814 -11.471 12.132 1.00 90.00 176 PHE A N 1
ATOM 1404 C CA . PHE A 1 176 ? -3.507 -10.896 11.871 1.00 90.00 176 PHE A CA 1
ATOM 1405 C C . PHE A 1 176 ? -3.611 -9.799 10.822 1.00 90.00 176 PHE A C 1
ATOM 1407 O O . PHE A 1 176 ? -4.039 -10.056 9.699 1.00 90.00 176 PHE A O 1
ATOM 1414 N N . PHE A 1 177 ? -3.253 -8.581 11.211 1.00 93.38 177 PHE A N 1
ATOM 1415 C CA . PHE A 1 177 ? -3.472 -7.389 10.403 1.00 93.38 177 PHE A CA 1
ATOM 1416 C C . PHE A 1 177 ? -2.517 -6.272 10.800 1.00 93.38 177 PHE A C 1
ATOM 1418 O O . PHE A 1 177 ? -1.844 -6.351 11.826 1.00 93.38 177 PHE A O 1
ATOM 1425 N N . SER A 1 178 ? -2.456 -5.223 9.990 1.00 93.75 178 SER A N 1
ATOM 1426 C CA . SER A 1 178 ? -1.797 -3.978 10.364 1.00 93.75 178 SER A CA 1
ATOM 1427 C C . SER A 1 178 ? -2.817 -2.857 10.489 1.00 93.75 178 SER A C 1
ATOM 1429 O O . SER A 1 178 ? -3.786 -2.819 9.742 1.00 93.75 178 SER A O 1
ATOM 1431 N N . LEU A 1 179 ? -2.602 -1.955 11.438 1.00 94.56 179 LEU A N 1
ATOM 1432 C CA . LEU A 1 179 ? -3.398 -0.760 11.655 1.00 94.56 179 LEU A CA 1
ATOM 1433 C C . LEU A 1 179 ? -2.529 0.473 11.410 1.00 94.56 179 LEU A C 1
ATOM 1435 O O . LEU A 1 179 ? -1.595 0.715 12.172 1.00 94.56 179 LEU A O 1
ATOM 1439 N N . LYS A 1 180 ? -2.840 1.252 10.376 1.00 94.06 180 LYS A N 1
ATOM 1440 C CA . LYS A 1 180 ? -2.293 2.592 10.135 1.00 94.06 180 LYS A CA 1
ATOM 1441 C C . LYS A 1 180 ? -3.215 3.592 10.831 1.00 94.06 180 LYS A C 1
ATOM 1443 O O . LYS A 1 180 ? -4.401 3.644 10.523 1.00 94.06 180 LYS A O 1
ATOM 1448 N N . THR A 1 181 ? -2.692 4.349 11.789 1.00 92.94 181 THR A N 1
ATOM 1449 C CA . THR A 1 181 ? -3.474 5.298 12.604 1.00 92.94 181 THR A CA 1
ATOM 1450 C C . THR A 1 181 ? -2.718 6.614 12.764 1.00 92.94 181 THR A C 1
ATOM 1452 O O . THR A 1 181 ? -1.506 6.657 12.543 1.00 92.94 181 THR A O 1
ATOM 1455 N N . GLY A 1 182 ? -3.423 7.687 13.126 1.00 91.06 182 GLY A N 1
ATOM 1456 C CA . GLY A 1 182 ? -2.790 8.939 13.546 1.00 91.06 182 GLY A CA 1
ATOM 1457 C C . GLY A 1 182 ? -1.859 8.732 14.746 1.00 91.06 182 GLY A C 1
ATOM 1458 O O . GLY A 1 182 ? -2.118 7.868 15.584 1.00 91.06 182 GLY A O 1
ATOM 1459 N N . THR A 1 183 ? -0.762 9.488 14.797 1.00 90.88 183 THR A N 1
ATOM 1460 C CA . THR A 1 183 ? 0.217 9.463 15.896 1.00 90.88 183 THR A CA 1
ATOM 1461 C C . THR A 1 183 ? 1.024 10.764 15.897 1.00 90.88 183 THR A C 1
ATOM 1463 O O . THR A 1 183 ? 1.326 11.297 14.825 1.00 90.88 183 THR A O 1
ATOM 1466 N N . ASP A 1 184 ? 1.378 11.275 17.072 1.00 86.44 184 ASP A N 1
ATOM 1467 C CA . ASP A 1 184 ? 2.237 12.459 17.242 1.00 86.44 184 ASP A CA 1
ATOM 1468 C C . ASP A 1 184 ? 3.719 12.144 17.002 1.00 86.44 184 ASP A C 1
ATOM 1470 O O . ASP A 1 184 ? 4.473 13.014 16.575 1.00 86.44 184 ASP A O 1
ATOM 1474 N N . HIS A 1 185 ? 4.134 10.891 17.177 1.00 84.12 185 HIS A N 1
ATOM 1475 C CA . HIS A 1 185 ? 5.476 10.446 16.826 1.00 84.12 185 HIS A CA 1
ATOM 1476 C C . HIS A 1 185 ? 5.481 9.060 16.183 1.00 84.12 185 HIS A C 1
ATOM 1478 O O . HIS A 1 185 ? 4.583 8.237 16.368 1.00 84.12 185 HIS A O 1
ATOM 1484 N N . THR A 1 186 ? 6.508 8.804 15.375 1.00 76.50 186 THR A N 1
ATOM 1485 C CA . THR A 1 186 ? 6.852 7.451 14.932 1.00 76.50 186 THR A CA 1
ATOM 1486 C C . THR A 1 186 ? 8.250 7.109 15.416 1.00 76.50 186 THR A C 1
ATOM 1488 O O . THR A 1 186 ? 9.052 7.995 15.705 1.00 76.50 186 THR A O 1
ATOM 1491 N N . TYR A 1 187 ? 8.571 5.818 15.450 1.00 67.50 187 TYR A N 1
ATOM 1492 C CA . TYR A 1 187 ? 9.926 5.360 15.754 1.00 67.50 187 TYR A CA 1
ATOM 1493 C C . TYR A 1 187 ? 10.973 5.817 14.708 1.00 67.50 187 TYR A C 1
ATOM 1495 O O . TYR A 1 187 ? 12.175 5.775 14.963 1.00 67.50 187 TYR A O 1
ATOM 1503 N N . GLY A 1 188 ? 10.538 6.232 13.512 1.00 65.31 188 GLY A N 1
ATOM 1504 C CA . GLY A 1 188 ? 11.407 6.760 12.460 1.00 65.31 188 GLY A CA 1
ATOM 1505 C C . GLY A 1 188 ? 11.664 8.269 12.561 1.00 65.31 188 GLY A C 1
ATOM 1506 O O . GLY A 1 188 ? 11.270 8.942 13.506 1.00 65.31 188 GLY A O 1
ATOM 1507 N N . LEU A 1 189 ? 12.280 8.834 11.517 1.00 63.66 189 LEU A N 1
ATOM 1508 C CA . LEU A 1 189 ? 12.559 10.279 11.409 1.00 63.66 189 LEU A CA 1
ATOM 1509 C C . LEU A 1 189 ? 11.302 11.152 11.278 1.00 63.66 189 LEU A C 1
ATOM 1511 O O . LEU A 1 189 ? 11.392 12.376 11.268 1.00 63.66 189 LEU A O 1
ATOM 1515 N N . TRP A 1 190 ? 10.135 10.535 11.135 1.00 66.62 190 TRP A N 1
ATOM 1516 C CA . TRP A 1 190 ? 8.907 11.242 10.845 1.00 66.62 190 TRP A CA 1
ATOM 1517 C C . TRP A 1 190 ? 8.107 11.486 12.126 1.00 66.62 190 TRP A C 1
ATOM 1519 O O . TRP A 1 190 ? 7.696 10.537 12.795 1.00 66.62 190 TRP A O 1
ATOM 1529 N N . GLN A 1 191 ? 7.856 12.752 12.428 1.00 74.75 191 GLN A N 1
ATOM 1530 C CA . GLN A 1 191 ? 7.022 13.192 13.547 1.00 74.75 191 GLN A CA 1
ATOM 1531 C C . GLN A 1 191 ? 5.657 13.667 13.022 1.00 74.75 191 GLN A C 1
ATOM 1533 O O . GLN A 1 191 ? 5.509 13.885 11.819 1.00 74.75 191 GLN A O 1
ATOM 1538 N N . GLU A 1 192 ? 4.669 13.777 13.908 1.00 77.94 192 GLU A N 1
ATOM 1539 C CA . GLU A 1 192 ? 3.353 14.385 13.654 1.00 77.94 192 GLU A CA 1
ATOM 1540 C C . GLU A 1 192 ? 2.617 13.802 12.436 1.00 77.94 192 GLU A C 1
ATOM 1542 O O . GLU A 1 192 ? 2.194 14.500 11.513 1.00 77.94 192 GLU A O 1
ATOM 1547 N N . LYS A 1 193 ? 2.434 12.476 12.418 1.00 82.75 193 LYS A N 1
ATOM 1548 C CA . LYS A 1 193 ? 1.690 11.802 11.348 1.00 82.75 193 LYS A CA 1
ATOM 1549 C C . LYS A 1 193 ? 0.211 11.649 11.683 1.00 82.75 193 LYS A C 1
ATOM 1551 O O . LYS A 1 193 ? -0.295 10.523 11.770 1.00 82.75 193 LYS A O 1
ATOM 1556 N N . GLY A 1 194 ? -0.496 12.770 11.774 1.00 87.19 194 GLY A N 1
ATOM 1557 C CA . GLY A 1 194 ? -1.957 12.794 11.835 1.00 87.19 194 GLY A CA 1
ATOM 1558 C C . GLY A 1 194 ? -2.606 12.120 10.618 1.00 87.19 194 GLY A C 1
ATOM 1559 O O . GLY A 1 194 ? -2.068 12.158 9.510 1.00 87.19 194 GLY A O 1
ATOM 1560 N N . LEU A 1 195 ? -3.740 11.450 10.820 1.00 87.94 195 LEU A N 1
ATOM 1561 C CA . LEU A 1 195 ? -4.531 10.821 9.756 1.00 87.94 195 LEU A CA 1
ATOM 1562 C C . LEU A 1 195 ? -5.952 11.386 9.807 1.00 87.94 195 LEU A C 1
ATOM 1564 O O . LEU A 1 195 ? -6.731 11.040 10.692 1.00 87.94 195 LEU A O 1
ATOM 1568 N N . THR A 1 196 ? -6.269 12.323 8.917 1.00 87.31 196 THR A N 1
ATOM 1569 C CA . THR A 1 196 ? -7.566 13.019 8.925 1.00 87.31 196 THR A CA 1
ATOM 1570 C C . THR A 1 196 ? -8.679 12.139 8.359 1.00 87.31 196 THR A C 1
ATOM 1572 O O . THR A 1 196 ? -8.426 11.144 7.681 1.00 87.31 196 THR A O 1
ATOM 1575 N N . GLY A 1 197 ? -9.936 12.501 8.624 1.00 84.50 197 GLY A N 1
ATOM 1576 C CA . GLY A 1 197 ? -11.080 11.774 8.087 1.00 84.50 197 GLY A CA 1
ATOM 1577 C C . GLY A 1 197 ? -11.143 11.809 6.560 1.00 84.50 197 GLY A C 1
ATOM 1578 O O . GLY A 1 197 ? -11.363 10.771 5.947 1.00 84.50 197 GLY A O 1
ATOM 1579 N N . GLU A 1 198 ? -10.848 12.966 5.958 1.00 82.44 198 GLU A N 1
ATOM 1580 C CA . GLU A 1 198 ? -10.765 13.128 4.498 1.00 82.44 198 GLU A CA 1
ATOM 1581 C C . GLU A 1 198 ? -9.694 12.211 3.893 1.00 82.44 198 GLU A C 1
ATOM 1583 O O . GLU A 1 198 ? -9.944 11.535 2.898 1.00 82.44 198 GLU A O 1
ATOM 1588 N N . GLN A 1 199 ? -8.515 12.139 4.523 1.00 84.44 199 GLN A N 1
ATOM 1589 C CA . GLN A 1 199 ? -7.453 11.233 4.092 1.00 84.44 199 GLN A CA 1
ATOM 1590 C C . GLN A 1 199 ? -7.913 9.776 4.172 1.00 84.44 199 GLN A C 1
ATOM 1592 O O . GLN A 1 199 ? -7.749 9.040 3.207 1.00 84.44 199 GLN A O 1
ATOM 1597 N N . VAL A 1 200 ? -8.531 9.352 5.279 1.00 87.56 200 VAL A N 1
ATOM 1598 C CA . VAL A 1 200 ? -9.033 7.975 5.424 1.00 87.56 200 VAL A CA 1
ATOM 1599 C C . VAL A 1 200 ? -10.068 7.623 4.361 1.00 87.56 200 VAL A C 1
ATOM 1601 O O . VAL A 1 200 ? -9.964 6.563 3.747 1.00 87.56 200 VAL A O 1
ATOM 1604 N N . GLU A 1 201 ? -11.047 8.497 4.130 1.00 83.56 201 GLU A N 1
ATOM 1605 C CA . GLU A 1 201 ? -12.084 8.286 3.117 1.00 83.56 201 GLU A CA 1
ATOM 1606 C C . GLU A 1 201 ? -11.470 8.171 1.719 1.00 83.56 201 GLU A C 1
ATOM 1608 O O . GLU A 1 201 ? -11.774 7.227 0.991 1.00 83.56 201 GLU A O 1
ATOM 1613 N N . ARG A 1 202 ? -10.528 9.056 1.375 1.00 83.56 202 ARG A N 1
ATOM 1614 C CA . ARG A 1 202 ? -9.822 9.020 0.089 1.00 83.56 202 ARG A CA 1
ATOM 1615 C C . ARG A 1 202 ? -8.997 7.745 -0.086 1.00 83.56 202 ARG A C 1
ATOM 1617 O O . ARG A 1 202 ? -9.106 7.079 -1.110 1.00 83.56 202 ARG A O 1
ATOM 1624 N N . MET A 1 203 ? -8.194 7.384 0.916 1.00 86.81 203 MET A N 1
ATOM 1625 C CA . MET A 1 203 ? -7.375 6.166 0.886 1.00 86.81 203 MET A CA 1
ATOM 1626 C C . MET A 1 203 ? -8.254 4.918 0.723 1.00 86.81 203 MET A C 1
ATOM 1628 O O . MET A 1 203 ? -7.909 4.008 -0.029 1.00 86.81 203 MET A O 1
ATOM 1632 N N . PHE A 1 204 ? -9.415 4.893 1.383 1.00 85.69 204 PHE A N 1
ATOM 1633 C CA . PHE A 1 204 ? -10.381 3.810 1.239 1.00 85.69 204 PHE A CA 1
ATOM 1634 C C . PHE A 1 204 ? -10.995 3.757 -0.164 1.00 85.69 204 PHE A C 1
ATOM 1636 O O . PHE A 1 204 ? -11.065 2.683 -0.754 1.00 85.69 204 PHE A O 1
ATOM 1643 N N . GLU A 1 205 ? -11.392 4.898 -0.731 1.00 83.12 205 GLU A N 1
ATOM 1644 C CA . GLU A 1 205 ? -11.900 4.976 -2.107 1.00 83.12 205 GLU A CA 1
ATOM 1645 C C . GLU A 1 205 ? -10.874 4.486 -3.132 1.00 83.12 205 GLU A C 1
ATOM 1647 O O . GLU A 1 205 ? -11.234 3.767 -4.067 1.00 83.12 205 GLU A O 1
ATOM 1652 N N . PHE A 1 206 ? -9.597 4.826 -2.938 1.00 85.94 206 PHE A N 1
ATOM 1653 C CA . PHE A 1 206 ? -8.504 4.365 -3.794 1.00 85.94 206 PHE A CA 1
ATOM 1654 C C . PHE A 1 206 ? -8.349 2.850 -3.688 1.00 85.94 206 PHE A C 1
ATOM 1656 O O . PHE A 1 206 ? -8.306 2.161 -4.706 1.00 85.94 206 PHE A O 1
ATOM 1663 N N . ASN A 1 207 ? -8.343 2.316 -2.464 1.00 87.56 207 ASN A N 1
ATOM 1664 C CA . ASN A 1 207 ? -8.277 0.878 -2.234 1.00 87.56 207 ASN A CA 1
ATOM 1665 C C . ASN A 1 207 ? -9.466 0.144 -2.885 1.00 87.56 207 ASN A C 1
ATOM 1667 O O . ASN A 1 207 ? -9.258 -0.807 -3.634 1.00 87.56 207 ASN A O 1
ATOM 1671 N N . GLU A 1 208 ? -10.699 0.607 -2.680 1.00 84.06 208 GLU A N 1
ATOM 1672 C CA . GLU A 1 208 ? -11.891 0.015 -3.305 1.00 84.06 208 GLU A CA 1
ATOM 1673 C C . GLU A 1 208 ? -11.792 0.029 -4.834 1.00 84.06 208 GLU A C 1
ATOM 1675 O O . GLU A 1 208 ? -12.031 -0.991 -5.485 1.00 84.06 208 GLU A O 1
ATOM 1680 N N . PHE A 1 209 ? -11.383 1.155 -5.425 1.00 85.19 209 PHE A N 1
ATOM 1681 C CA . PHE A 1 209 ? -11.209 1.254 -6.870 1.00 85.19 209 PHE A CA 1
ATOM 1682 C C . PHE A 1 209 ? -10.145 0.269 -7.380 1.00 85.19 209 PHE A C 1
ATOM 1684 O O . PHE A 1 209 ? -10.410 -0.495 -8.315 1.00 85.19 209 PHE A O 1
ATOM 1691 N N . ILE A 1 210 ? -8.969 0.237 -6.747 1.00 88.69 210 ILE A N 1
ATOM 1692 C CA . ILE A 1 210 ? -7.851 -0.642 -7.117 1.00 88.69 210 ILE A CA 1
ATOM 1693 C C . ILE A 1 210 ? -8.281 -2.109 -7.062 1.00 88.69 210 ILE A C 1
ATOM 1695 O O . ILE A 1 210 ? -8.115 -2.830 -8.043 1.00 88.69 210 ILE A O 1
ATOM 1699 N N . PHE A 1 211 ? -8.890 -2.555 -5.962 1.00 87.25 211 PHE A N 1
ATOM 1700 C CA . PHE A 1 211 ? -9.304 -3.953 -5.801 1.00 87.25 211 PHE A CA 1
ATOM 1701 C C . PHE A 1 211 ? -10.549 -4.319 -6.619 1.00 87.25 211 PHE A C 1
ATOM 1703 O O . PHE A 1 211 ? -10.755 -5.496 -6.920 1.00 87.25 211 PHE A O 1
ATOM 1710 N N . SER A 1 212 ? -11.355 -3.335 -7.034 1.00 84.06 212 SER A N 1
ATOM 1711 C CA . SER A 1 212 ? -12.420 -3.554 -8.021 1.00 84.06 212 SER A CA 1
ATOM 1712 C C . SER A 1 212 ? -11.880 -3.743 -9.443 1.00 84.06 212 SER A C 1
ATOM 1714 O O . SER A 1 212 ? -12.503 -4.448 -10.240 1.00 84.06 212 SER A O 1
ATOM 1716 N N . SER A 1 213 ? -10.720 -3.150 -9.745 1.00 85.56 213 SER A N 1
ATOM 1717 C CA . SER A 1 213 ? -10.095 -3.202 -11.071 1.00 85.56 213 SER A CA 1
ATOM 1718 C C . SER A 1 213 ? -9.151 -4.402 -11.206 1.00 85.56 213 SER A C 1
ATOM 1720 O O . SER A 1 213 ? -9.176 -5.111 -12.209 1.00 85.56 213 SER A O 1
ATOM 1722 N N . VAL A 1 214 ? -8.395 -4.716 -10.152 1.00 87.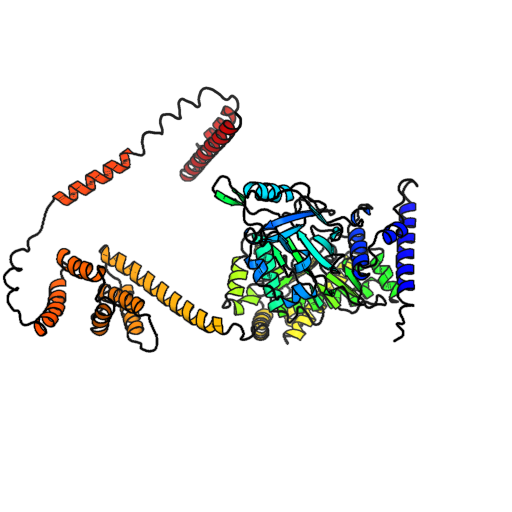94 214 VAL A N 1
ATOM 1723 C CA . VAL A 1 214 ? -7.483 -5.864 -10.102 1.00 87.94 214 VAL A CA 1
ATOM 1724 C C . VAL A 1 214 ? -8.232 -7.089 -9.594 1.00 87.94 214 VAL A C 1
ATOM 1726 O O . VAL A 1 214 ? -8.482 -7.242 -8.396 1.00 87.94 214 VAL A O 1
ATOM 1729 N N . LYS A 1 215 ? -8.580 -8.003 -10.504 1.00 80.25 215 LYS A N 1
ATOM 1730 C CA . LYS A 1 215 ? -9.361 -9.208 -10.188 1.00 80.25 215 LYS A CA 1
ATOM 1731 C C . LYS A 1 215 ? -8.728 -10.018 -9.045 1.00 80.25 215 LYS A C 1
ATOM 1733 O O . LYS A 1 215 ? -7.735 -10.715 -9.231 1.00 80.25 215 LYS A O 1
ATOM 1738 N N . GLY A 1 216 ? -9.353 -9.968 -7.868 1.00 75.50 216 GLY A N 1
ATOM 1739 C CA . GLY A 1 216 ? -8.898 -10.693 -6.676 1.00 75.50 216 GLY A CA 1
ATOM 1740 C C . GLY A 1 216 ? -7.615 -10.142 -6.047 1.00 75.50 216 GLY A C 1
ATOM 1741 O O . GLY A 1 216 ? -7.003 -10.845 -5.250 1.00 75.50 216 GLY A O 1
ATOM 1742 N N . GLY A 1 217 ? -7.194 -8.925 -6.407 1.00 84.06 217 GLY A N 1
ATOM 1743 C CA . GLY A 1 217 ? -5.961 -8.319 -5.902 1.00 84.06 217 GLY A CA 1
ATOM 1744 C C . GLY A 1 217 ? -4.679 -8.999 -6.391 1.00 84.06 217 GLY A C 1
ATOM 1745 O O . GLY A 1 217 ? -3.630 -8.792 -5.794 1.00 84.06 217 GLY A O 1
ATOM 1746 N N . ALA A 1 218 ? -4.741 -9.818 -7.444 1.00 91.19 218 ALA A N 1
ATOM 1747 C CA . ALA A 1 218 ? -3.585 -10.528 -7.981 1.00 91.19 218 ALA A CA 1
ATOM 1748 C C . ALA A 1 218 ? -3.186 -9.971 -9.352 1.00 91.19 218 ALA A C 1
ATOM 1750 O O . ALA A 1 218 ? -3.981 -9.958 -10.292 1.00 91.19 218 ALA A O 1
ATOM 1751 N N . LEU A 1 219 ? -1.925 -9.566 -9.461 1.00 94.56 219 LEU A N 1
ATOM 1752 C CA . LEU A 1 219 ? -1.234 -9.277 -10.709 1.00 94.56 219 LEU A CA 1
ATOM 1753 C C . LEU A 1 219 ? -0.353 -10.483 -11.099 1.00 94.56 219 LEU A C 1
ATOM 1755 O O . LEU A 1 219 ? 0.037 -11.295 -10.245 1.00 94.56 219 LEU A O 1
ATOM 1759 N N . PRO A 1 220 ? 0.012 -10.627 -12.383 1.00 94.81 220 PRO A N 1
ATOM 1760 C CA . PRO A 1 220 ? 0.934 -11.678 -12.801 1.00 94.81 220 PRO A CA 1
ATOM 1761 C C . PRO A 1 220 ? 2.291 -11.629 -12.085 1.00 94.81 220 PRO A C 1
ATOM 1763 O O . PRO A 1 220 ? 2.843 -12.691 -11.807 1.00 94.81 220 PRO A O 1
ATOM 1766 N N . SER A 1 221 ? 2.788 -10.446 -11.716 1.00 95.62 221 SER A N 1
ATOM 1767 C CA . SER A 1 221 ? 4.078 -10.264 -11.031 1.00 95.62 221 SER A CA 1
ATOM 1768 C C . SER A 1 221 ? 3.951 -9.934 -9.534 1.00 95.62 221 SER A C 1
ATOM 1770 O O . SER A 1 221 ? 4.959 -9.907 -8.826 1.00 95.62 221 SER A O 1
ATOM 1772 N N . ALA A 1 222 ? 2.736 -9.720 -9.014 1.00 96.19 222 ALA A N 1
ATOM 1773 C CA . ALA A 1 222 ? 2.545 -9.329 -7.618 1.00 96.19 222 ALA A CA 1
ATOM 1774 C C . ALA A 1 222 ? 1.180 -9.683 -7.027 1.00 96.19 222 ALA A C 1
ATOM 1776 O O . ALA A 1 222 ? 0.218 -9.900 -7.752 1.00 96.19 222 ALA A O 1
ATOM 1777 N N . ASP A 1 223 ? 1.080 -9.647 -5.700 1.00 94.44 223 ASP A N 1
ATOM 1778 C CA . ASP A 1 223 ? -0.208 -9.553 -5.010 1.00 94.44 223 ASP A CA 1
ATOM 1779 C C . ASP A 1 223 ? -0.351 -8.192 -4.325 1.00 94.44 223 ASP A C 1
ATOM 1781 O O . ASP A 1 223 ? 0.590 -7.651 -3.744 1.00 94.44 223 ASP A O 1
ATOM 1785 N N . LEU A 1 224 ? -1.557 -7.652 -4.336 1.00 94.00 224 LEU A N 1
ATOM 1786 C CA . LEU A 1 224 ? -1.911 -6.439 -3.619 1.00 94.00 224 LEU A CA 1
ATOM 1787 C C . LEU A 1 224 ? -2.460 -6.829 -2.245 1.00 94.00 224 LEU A C 1
ATOM 1789 O O . LEU A 1 224 ? -3.336 -7.690 -2.144 1.00 94.00 224 LEU A O 1
ATOM 1793 N N . ILE A 1 225 ? -1.953 -6.213 -1.174 1.00 91.75 225 ILE A N 1
ATOM 1794 C CA . ILE A 1 225 ? -2.467 -6.463 0.179 1.00 91.75 225 ILE A CA 1
ATOM 1795 C C . ILE A 1 225 ? -3.573 -5.458 0.492 1.00 91.75 225 ILE A C 1
ATOM 1797 O O . ILE A 1 225 ? -3.288 -4.266 0.603 1.00 91.75 225 ILE A O 1
ATOM 1801 N N . PRO A 1 226 ? -4.819 -5.909 0.676 1.00 88.75 226 PRO A N 1
ATOM 1802 C CA . PRO A 1 226 ? -5.940 -4.999 0.802 1.00 88.75 226 PRO A CA 1
ATOM 1803 C C . PRO A 1 226 ? -5.916 -4.211 2.101 1.00 88.75 226 PRO A C 1
ATOM 1805 O O . PRO A 1 226 ? -5.506 -4.711 3.154 1.00 88.75 226 PRO A O 1
ATOM 1808 N N . GLU A 1 227 ? -6.459 -3.001 2.018 1.00 89.50 227 GLU A N 1
ATOM 1809 C CA . GLU A 1 227 ? -6.796 -2.135 3.146 1.00 89.50 227 GLU A CA 1
ATOM 1810 C C . GLU A 1 227 ? -8.314 -2.144 3.337 1.00 89.50 227 GLU A C 1
ATOM 1812 O O . GLU A 1 227 ? -8.997 -1.164 3.038 1.00 89.50 227 GLU A O 1
ATOM 1817 N N . PRO A 1 228 ? -8.868 -3.298 3.760 1.00 83.00 228 PRO A N 1
ATOM 1818 C CA . PRO A 1 228 ? -10.296 -3.581 3.700 1.00 83.00 228 PRO A CA 1
ATOM 1819 C C . PRO A 1 228 ? -11.166 -2.642 4.524 1.00 83.00 228 PRO A C 1
ATOM 1821 O O . PRO A 1 228 ? -12.385 -2.651 4.402 1.00 83.00 228 PRO A O 1
ATOM 1824 N N . PHE A 1 229 ? -10.578 -1.923 5.468 1.00 83.69 229 PHE A N 1
ATOM 1825 C CA . PHE A 1 229 ? -11.366 -1.311 6.506 1.00 83.69 229 PHE A CA 1
ATOM 1826 C C . PHE A 1 229 ? -10.752 0.002 6.939 1.00 83.69 229 PHE A C 1
ATOM 1828 O O . PHE A 1 229 ? -9.556 0.103 7.191 1.00 83.69 229 PHE A O 1
ATOM 1835 N N . ALA A 1 230 ? -11.603 1.010 7.010 1.00 88.38 230 ALA A N 1
ATOM 1836 C CA . ALA A 1 230 ? -11.240 2.382 7.266 1.00 88.38 230 ALA A CA 1
ATOM 1837 C C . ALA A 1 230 ? -12.282 2.967 8.220 1.00 88.38 230 ALA A C 1
ATOM 1839 O O . ALA A 1 230 ? -13.476 2.727 8.053 1.00 88.38 230 ALA A O 1
ATOM 1840 N N . VAL A 1 231 ? -11.856 3.677 9.260 1.00 89.00 231 VAL A N 1
ATOM 1841 C CA . VAL A 1 231 ? -12.770 4.247 10.254 1.00 89.00 231 VAL A CA 1
ATOM 1842 C C . VAL A 1 231 ? -12.303 5.621 10.652 1.00 89.00 231 VAL A C 1
ATOM 1844 O O . VAL A 1 231 ? -11.134 5.860 10.951 1.00 89.00 231 VAL A O 1
ATOM 1847 N N . THR A 1 232 ? -13.269 6.519 10.723 1.00 89.31 232 THR A N 1
ATOM 1848 C CA . THR A 1 232 ? -13.105 7.852 11.278 1.00 89.31 232 THR A CA 1
ATOM 1849 C C . THR A 1 232 ? -14.112 8.026 12.406 1.00 89.31 232 THR A C 1
ATOM 1851 O O . THR A 1 232 ? -15.168 7.385 12.439 1.00 89.31 232 THR A O 1
ATOM 1854 N N . VAL A 1 233 ? -13.767 8.869 13.371 1.00 86.44 233 VAL A N 1
ATOM 1855 C CA . VAL A 1 233 ? -14.685 9.267 14.437 1.00 86.44 233 VAL A CA 1
ATOM 1856 C C . VAL A 1 233 ? -15.413 10.512 13.969 1.00 86.44 233 VAL A C 1
ATOM 1858 O O . VAL A 1 233 ? -14.780 11.491 13.566 1.00 86.44 233 VAL A O 1
ATOM 1861 N N . ASN A 1 234 ? -16.744 10.469 13.994 1.00 72.44 234 ASN A N 1
ATOM 1862 C CA . ASN A 1 234 ? -17.563 11.578 13.530 1.00 72.44 234 ASN A CA 1
ATOM 1863 C C . ASN A 1 234 ? -17.498 12.724 14.544 1.00 72.44 234 ASN A C 1
ATOM 1865 O O . ASN A 1 234 ? -18.311 12.789 15.458 1.00 72.44 234 ASN A O 1
ATOM 1869 N N . GLY A 1 235 ? -16.564 13.649 14.337 1.00 61.69 235 GLY A N 1
ATOM 1870 C CA . GLY A 1 235 ? -16.595 14.991 14.917 1.00 61.69 235 GLY A CA 1
ATOM 1871 C C . GLY A 1 235 ? -15.476 15.299 15.905 1.00 61.69 235 GLY A C 1
ATOM 1872 O O . GLY A 1 235 ? -15.093 14.456 16.701 1.00 61.69 235 GLY A O 1
ATOM 1873 N N . LEU A 1 236 ? -14.980 16.534 15.817 1.00 53.19 236 LEU A N 1
ATOM 1874 C CA . LEU A 1 236 ? -15.167 17.600 16.805 1.00 53.19 236 LEU A CA 1
ATOM 1875 C C . LEU A 1 236 ? -16.007 18.693 16.116 1.00 53.19 236 LEU A C 1
ATOM 1877 O O . LEU A 1 236 ? -15.848 18.893 14.916 1.00 53.19 236 LEU A O 1
ATOM 1881 N N . PHE A 1 237 ? -16.876 19.425 16.813 1.00 50.47 237 PHE A N 1
ATOM 1882 C CA . PHE A 1 237 ? -17.312 20.733 16.306 1.00 50.47 237 PHE A CA 1
ATOM 1883 C C . PHE A 1 237 ? -16.327 21.770 16.842 1.00 50.47 237 PHE A C 1
ATOM 1885 O O . PHE A 1 237 ? -16.099 21.850 18.049 1.00 50.47 237 PHE A O 1
ATOM 1892 N N . GLY A 1 238 ? -15.715 22.545 15.952 1.00 52.78 238 GLY A N 1
ATOM 1893 C CA . GLY A 1 238 ? -14.986 23.748 16.321 1.00 52.78 238 GLY A CA 1
ATOM 1894 C C . GLY A 1 238 ? -15.897 24.692 17.103 1.00 52.78 238 GLY A C 1
ATOM 1895 O O . GLY A 1 238 ? -17.123 24.577 17.066 1.00 52.78 238 GLY A O 1
ATOM 1896 N N . SER A 1 239 ? -15.312 25.661 17.802 1.00 46.81 239 SER A N 1
ATOM 1897 C CA . SER A 1 239 ? -16.062 26.676 18.562 1.00 46.81 239 SER A CA 1
ATOM 1898 C C . SER A 1 239 ? -17.081 27.456 17.714 1.00 46.81 239 SER A C 1
ATOM 1900 O O . SER A 1 239 ? -18.020 28.038 18.246 1.00 46.81 239 SER A O 1
ATOM 1902 N N . ASN A 1 240 ? -16.916 27.438 16.392 1.00 52.03 240 ASN A N 1
ATOM 1903 C CA . ASN A 1 240 ? -17.786 28.014 15.368 1.00 52.03 240 ASN A CA 1
ATOM 1904 C C . ASN A 1 240 ? -18.854 27.040 14.816 1.00 52.03 240 ASN A C 1
ATOM 1906 O O . ASN A 1 240 ? -19.528 27.377 13.846 1.00 52.03 240 ASN A O 1
ATOM 1910 N N . GLY A 1 241 ? -18.974 25.824 15.356 1.00 55.41 241 GLY A N 1
ATOM 1911 C CA . GLY A 1 241 ? -19.874 24.792 14.838 1.00 55.41 241 GLY A CA 1
ATOM 1912 C C . GLY A 1 241 ? -19.407 24.117 13.542 1.00 55.41 241 GLY A C 1
ATOM 1913 O O . GLY A 1 241 ? -20.163 23.330 12.980 1.00 55.41 241 GLY A O 1
ATOM 1914 N N . SER A 1 242 ? -18.188 24.380 13.049 1.00 58.16 242 SER A N 1
ATOM 1915 C CA . SER A 1 242 ? -17.640 23.660 11.888 1.00 58.16 242 SER A CA 1
ATOM 1916 C C . SER A 1 242 ? -17.068 22.315 12.313 1.00 58.16 242 SER A C 1
ATOM 1918 O O . SER A 1 242 ? -16.365 22.249 13.317 1.00 58.16 242 SER A O 1
ATOM 1920 N N . GLN A 1 243 ? -17.304 21.254 11.551 1.00 61.09 243 GLN A N 1
ATOM 1921 C CA . GLN A 1 243 ? -16.710 19.949 11.825 1.00 61.09 243 GLN A CA 1
ATOM 1922 C C . GLN A 1 243 ? -15.178 20.019 11.674 1.00 61.09 243 GLN A C 1
ATOM 1924 O O . GLN A 1 243 ? -14.658 20.226 10.583 1.00 61.09 243 GLN A O 1
ATOM 1929 N N . VAL A 1 244 ? -14.453 19.867 12.779 1.00 62.81 244 VAL A N 1
ATOM 1930 C CA . VAL A 1 244 ? -13.002 19.688 12.806 1.00 62.81 244 VAL A CA 1
ATOM 1931 C C . VAL A 1 244 ? -12.732 18.195 12.670 1.00 62.81 244 VAL A C 1
ATOM 1933 O O . VAL A 1 244 ? -13.210 17.387 13.470 1.00 62.81 244 VAL A O 1
ATOM 1936 N N . SER A 1 245 ? -11.981 17.824 11.636 1.00 67.56 245 SER A N 1
ATOM 1937 C CA . SER A 1 245 ? -11.517 16.451 11.473 1.00 67.56 245 SER A CA 1
ATOM 1938 C C . SER A 1 245 ? -10.541 16.112 12.596 1.00 67.56 245 SER A C 1
ATOM 1940 O O . SER A 1 245 ? -9.496 16.747 12.719 1.00 67.56 245 SER A O 1
ATOM 1942 N N . ILE A 1 246 ? -10.834 15.069 13.371 1.00 80.38 246 ILE A N 1
ATOM 1943 C CA . ILE A 1 246 ? -9.844 14.489 14.276 1.00 80.38 246 ILE A CA 1
ATOM 1944 C C . ILE A 1 246 ? -8.770 13.793 13.427 1.00 80.38 246 ILE A C 1
ATOM 1946 O O . ILE A 1 246 ? -9.093 12.954 12.587 1.00 80.38 246 ILE A O 1
ATOM 1950 N N . ALA A 1 247 ? -7.495 14.110 13.655 1.00 84.44 247 ALA A N 1
ATOM 1951 C CA . ALA A 1 247 ? -6.353 13.532 12.944 1.00 84.44 247 ALA A CA 1
ATOM 1952 C C . ALA A 1 247 ? -5.966 12.123 13.449 1.00 84.44 247 ALA A C 1
ATOM 1954 O O . ALA A 1 247 ? -4.789 11.780 13.545 1.00 84.44 247 ALA A O 1
ATOM 1955 N N . GLN A 1 248 ? -6.961 11.295 13.774 1.00 89.50 248 GLN A N 1
ATOM 1956 C CA . GLN A 1 248 ? -6.791 9.966 14.372 1.00 89.50 248 GLN A CA 1
ATOM 1957 C C . GLN A 1 248 ? -7.419 8.835 13.552 1.00 89.50 248 GLN A C 1
ATOM 1959 O O . GLN A 1 248 ? -7.515 7.720 14.041 1.00 89.50 248 GLN A O 1
ATOM 1964 N N . GLY A 1 249 ? -7.837 9.083 12.313 1.00 91.88 249 GLY A N 1
ATOM 1965 C CA . GLY A 1 249 ? -8.413 8.068 11.437 1.00 91.88 249 GLY A CA 1
ATOM 1966 C C . GLY A 1 249 ? -7.607 6.760 11.387 1.00 91.88 249 GLY A C 1
ATOM 1967 O O . GLY A 1 249 ? -6.390 6.758 11.574 1.00 91.88 249 GLY A O 1
ATOM 1968 N N . GLN A 1 250 ? -8.295 5.642 11.157 1.00 93.31 250 GLN A N 1
ATOM 1969 C CA . GLN A 1 250 ? -7.720 4.300 11.196 1.00 93.31 250 GLN A CA 1
ATOM 1970 C C . GLN A 1 250 ? -7.941 3.565 9.883 1.00 93.31 250 GLN A C 1
ATOM 1972 O O . GLN A 1 250 ? -9.053 3.550 9.369 1.00 93.31 250 GLN A O 1
ATOM 1977 N N . ILE A 1 251 ? -6.896 2.916 9.377 1.00 92.44 251 ILE A N 1
ATOM 1978 C CA . ILE A 1 251 ? -6.949 2.025 8.218 1.00 92.44 251 ILE A CA 1
ATOM 1979 C C . ILE A 1 251 ? -6.372 0.676 8.628 1.00 92.44 251 ILE A C 1
ATOM 1981 O O . ILE A 1 251 ? -5.249 0.579 9.123 1.00 92.44 251 ILE A O 1
ATOM 1985 N N . VAL A 1 252 ? -7.151 -0.373 8.424 1.00 92.50 252 VAL A N 1
ATOM 1986 C CA . VAL A 1 252 ? -6.795 -1.758 8.693 1.00 92.50 252 VAL A CA 1
ATOM 1987 C C . VAL A 1 252 ? -6.406 -2.412 7.380 1.00 92.50 252 VAL A C 1
ATOM 1989 O O . VAL A 1 252 ? -7.170 -2.402 6.420 1.00 92.50 252 VAL A O 1
ATOM 1992 N N . ARG A 1 253 ? -5.225 -3.021 7.375 1.00 92.38 253 ARG A N 1
ATOM 1993 C CA . ARG A 1 253 ? -4.651 -3.806 6.286 1.00 92.38 253 ARG A CA 1
ATOM 1994 C C . ARG A 1 253 ? -4.681 -5.281 6.650 1.00 92.38 253 ARG A C 1
ATOM 1996 O O . ARG A 1 253 ? -4.109 -5.661 7.674 1.00 92.38 253 ARG A O 1
ATOM 2003 N N . ASP A 1 254 ? -5.321 -6.112 5.832 1.00 90.19 254 ASP A N 1
ATOM 2004 C CA . ASP A 1 254 ? -5.412 -7.547 6.117 1.00 90.19 254 ASP A CA 1
ATOM 2005 C C . ASP A 1 254 ? -4.102 -8.253 5.768 1.00 90.19 254 ASP A C 1
ATOM 2007 O O . ASP A 1 254 ? -3.667 -8.274 4.621 1.00 90.19 254 ASP A O 1
ATOM 2011 N N . LEU A 1 255 ? -3.480 -8.868 6.770 1.00 90.94 255 LEU A N 1
ATOM 2012 C CA . LEU A 1 255 ? -2.226 -9.595 6.620 1.00 90.94 255 LEU A CA 1
ATOM 2013 C C . LEU A 1 255 ? -2.435 -11.118 6.589 1.00 90.94 255 LEU A C 1
ATOM 2015 O O . LEU A 1 255 ? -1.472 -11.885 6.667 1.00 90.94 255 LEU A O 1
ATOM 2019 N N . SER A 1 256 ? -3.680 -11.586 6.472 1.00 85.88 256 SER A N 1
ATOM 2020 C CA . SER A 1 256 ? -4.031 -13.008 6.436 1.00 85.88 256 SER A CA 1
ATOM 2021 C C . SER A 1 256 ? -3.328 -13.777 5.312 1.00 85.88 256 SER A C 1
ATOM 2023 O O . SER A 1 256 ? -2.928 -14.924 5.523 1.00 85.88 256 SER A O 1
ATOM 2025 N N . SER A 1 257 ? -3.082 -13.130 4.167 1.00 83.69 257 SER A N 1
ATOM 2026 C CA . SER A 1 257 ? -2.375 -13.710 3.014 1.00 83.69 257 SER A CA 1
ATOM 2027 C C . SER A 1 257 ? -0.917 -14.095 3.304 1.00 83.69 257 SER A C 1
ATOM 2029 O O . SER A 1 257 ? -0.308 -14.834 2.536 1.00 83.69 257 SER A O 1
ATOM 2031 N N . LEU A 1 258 ? -0.358 -13.649 4.433 1.00 84.75 258 LEU A N 1
ATOM 2032 C CA . LEU A 1 258 ? 1.010 -13.957 4.855 1.00 84.75 258 LEU A CA 1
ATOM 2033 C C . LEU A 1 258 ? 1.127 -15.238 5.688 1.00 84.75 258 LEU A C 1
ATOM 2035 O O . LEU A 1 258 ? 2.235 -15.631 6.053 1.00 84.75 258 LEU A O 1
ATOM 2039 N N . LYS A 1 259 ? 0.001 -15.890 6.010 1.00 78.69 259 LYS A N 1
ATOM 2040 C CA . LYS A 1 259 ? -0.054 -17.116 6.828 1.00 78.69 259 LYS A CA 1
ATOM 2041 C C . LYS A 1 259 ? 0.337 -18.395 6.062 1.00 78.69 259 LYS A C 1
ATOM 2043 O O . LYS A 1 259 ? 0.100 -19.493 6.558 1.00 78.69 259 LYS A O 1
ATOM 2048 N N . GLY A 1 260 ? 0.904 -18.265 4.864 1.00 82.56 260 GLY A N 1
ATOM 2049 C CA . GLY A 1 260 ? 1.331 -19.382 4.022 1.00 82.56 260 GLY A CA 1
ATOM 2050 C C . GLY A 1 260 ? 2.713 -19.944 4.372 1.00 82.56 260 GLY A C 1
ATOM 2051 O O . GLY A 1 260 ? 3.337 -19.580 5.366 1.00 82.56 260 GLY A O 1
ATOM 2052 N N . THR A 1 261 ? 3.193 -20.845 3.514 1.00 84.00 261 THR A N 1
ATOM 2053 C CA . THR A 1 261 ? 4.558 -21.399 3.574 1.00 84.00 261 THR A CA 1
ATOM 2054 C C . THR A 1 261 ? 5.611 -20.448 3.014 1.00 84.00 261 THR A C 1
ATOM 2056 O O . THR A 1 261 ? 6.795 -20.618 3.299 1.00 84.00 261 THR A O 1
ATOM 2059 N N . ASN A 1 262 ? 5.185 -19.473 2.209 1.00 90.69 262 ASN A N 1
ATOM 2060 C CA . ASN A 1 262 ? 6.062 -18.458 1.648 1.00 90.69 262 ASN A CA 1
ATOM 2061 C C . ASN A 1 262 ? 6.501 -17.469 2.731 1.00 90.69 262 ASN A C 1
ATOM 2063 O O . ASN A 1 262 ? 5.762 -17.152 3.668 1.00 90.69 262 ASN A O 1
ATOM 2067 N N . ILE A 1 263 ? 7.725 -16.977 2.583 1.00 90.12 263 ILE A N 1
ATOM 2068 C CA . ILE A 1 263 ? 8.325 -15.987 3.468 1.00 90.12 263 ILE A CA 1
ATOM 2069 C C . ILE A 1 263 ? 8.253 -14.634 2.770 1.00 90.12 263 ILE A C 1
ATOM 2071 O O . ILE A 1 263 ? 8.540 -14.527 1.583 1.00 90.12 263 ILE A O 1
ATOM 2075 N N . TYR A 1 264 ? 7.886 -13.596 3.514 1.00 90.94 264 TYR A N 1
ATOM 2076 C CA . TYR A 1 264 ? 7.773 -12.242 2.987 1.00 90.94 264 TYR A CA 1
ATOM 2077 C C . TYR A 1 264 ? 8.686 -11.316 3.770 1.00 90.94 264 TYR A C 1
ATOM 2079 O O . TYR A 1 264 ? 8.551 -11.219 4.990 1.00 90.94 264 TYR A O 1
ATOM 2087 N N . LEU A 1 265 ? 9.603 -10.642 3.078 1.00 90.06 265 LEU A N 1
ATOM 2088 C CA . LEU A 1 265 ? 10.483 -9.640 3.680 1.00 90.06 265 LEU A CA 1
ATOM 2089 C C . LEU A 1 265 ? 10.300 -8.298 2.970 1.00 90.06 265 LEU A C 1
ATOM 2091 O O . LEU A 1 265 ? 10.147 -8.292 1.750 1.00 90.06 265 LEU A O 1
ATOM 2095 N N . PRO A 1 266 ? 10.360 -7.160 3.677 1.00 89.19 266 PRO A N 1
ATOM 2096 C CA . PRO A 1 266 ? 10.387 -5.852 3.031 1.00 89.19 266 PRO A CA 1
ATOM 2097 C C . PRO A 1 266 ? 11.524 -5.753 2.017 1.00 89.19 266 PRO A C 1
ATOM 2099 O O . PRO A 1 266 ? 12.627 -6.220 2.285 1.00 89.19 266 PRO A O 1
ATOM 2102 N N . ALA A 1 267 ? 11.305 -5.096 0.885 1.00 92.50 267 ALA A N 1
ATOM 2103 C CA . ALA A 1 267 ? 12.274 -5.053 -0.198 1.00 92.50 267 ALA A CA 1
ATOM 2104 C C . ALA A 1 267 ? 13.545 -4.274 0.153 1.00 92.50 267 ALA A C 1
ATOM 2106 O O . ALA A 1 267 ? 14.582 -4.503 -0.464 1.00 92.50 267 ALA A O 1
ATOM 2107 N N . PHE A 1 268 ? 13.526 -3.422 1.187 1.00 88.12 268 PHE A N 1
ATOM 2108 C CA . PHE A 1 268 ? 14.740 -2.716 1.608 1.00 88.12 268 PHE A CA 1
ATOM 2109 C C . PHE A 1 268 ? 15.814 -3.691 2.125 1.00 88.12 268 PHE A C 1
ATOM 2111 O O . PHE A 1 268 ? 16.989 -3.338 2.165 1.00 88.12 268 PHE A O 1
ATOM 2118 N N . VAL A 1 269 ? 15.454 -4.934 2.490 1.00 87.62 269 VAL A N 1
ATOM 2119 C CA . VAL A 1 269 ? 16.447 -5.950 2.881 1.00 87.62 269 VAL A CA 1
ATOM 2120 C C . VAL A 1 269 ? 17.402 -6.280 1.737 1.00 87.62 269 VAL A C 1
ATOM 2122 O O . VAL A 1 269 ? 18.551 -6.614 2.002 1.00 87.62 269 VAL A O 1
ATOM 2125 N N . ALA A 1 270 ? 16.955 -6.147 0.484 1.00 90.56 270 ALA A N 1
ATOM 2126 C CA . ALA A 1 270 ? 17.774 -6.388 -0.699 1.00 90.56 270 ALA A CA 1
ATOM 2127 C C . ALA A 1 270 ? 18.908 -5.366 -0.843 1.00 90.56 270 ALA A C 1
ATOM 2129 O O . ALA A 1 270 ? 19.994 -5.709 -1.302 1.00 90.56 270 ALA A O 1
ATOM 2130 N N . VAL A 1 271 ? 18.669 -4.124 -0.414 1.00 88.19 271 VAL A N 1
ATOM 2131 C CA . VAL A 1 271 ? 19.651 -3.029 -0.471 1.00 88.19 271 VAL A CA 1
ATOM 2132 C C . VAL A 1 271 ? 20.381 -2.821 0.857 1.00 88.19 271 VAL A C 1
ATOM 2134 O O . VAL A 1 271 ? 21.226 -1.938 0.962 1.00 88.19 271 VAL A O 1
ATOM 2137 N N . HIS A 1 272 ? 20.080 -3.620 1.883 1.00 87.56 272 HIS A N 1
ATOM 2138 C CA . HIS A 1 272 ? 20.743 -3.512 3.176 1.00 87.56 272 HIS A CA 1
ATOM 2139 C C . HIS A 1 272 ? 22.154 -4.142 3.124 1.00 87.56 272 HIS A C 1
ATOM 2141 O O . HIS A 1 272 ? 22.270 -5.287 2.677 1.00 87.56 272 HIS A O 1
ATOM 2147 N N . PRO A 1 273 ? 23.208 -3.494 3.674 1.00 84.44 273 PRO A N 1
ATOM 2148 C CA . PRO A 1 273 ? 24.609 -3.940 3.564 1.00 84.44 273 PRO A CA 1
ATOM 2149 C C . PRO A 1 273 ? 24.901 -5.360 4.045 1.00 84.44 273 PRO A C 1
ATOM 2151 O O . PRO A 1 273 ? 25.827 -6.010 3.574 1.00 84.44 273 PRO A O 1
ATOM 2154 N N . VAL A 1 274 ? 24.105 -5.839 4.998 1.00 83.94 274 VAL A N 1
ATOM 2155 C CA . VAL A 1 274 ? 24.237 -7.184 5.578 1.00 83.94 274 VAL A CA 1
ATOM 2156 C C . VAL A 1 274 ? 23.251 -8.186 4.967 1.00 83.94 274 VAL A C 1
ATOM 2158 O O . VAL A 1 274 ? 23.667 -9.237 4.479 1.00 83.94 274 VAL A O 1
ATOM 2161 N N . PHE A 1 275 ? 21.945 -7.883 4.967 1.00 85.50 275 PHE A N 1
ATOM 2162 C CA . PHE A 1 275 ? 20.914 -8.798 4.466 1.00 85.50 275 PHE A CA 1
ATOM 2163 C C . PHE A 1 275 ? 20.997 -9.049 2.962 1.00 85.50 275 PHE A C 1
ATOM 2165 O O . PHE A 1 275 ? 20.934 -10.208 2.555 1.00 85.50 275 PHE A O 1
ATOM 2172 N N . GLY A 1 276 ? 21.194 -8.004 2.157 1.00 90.38 276 GLY A N 1
ATOM 2173 C CA . GLY A 1 276 ? 21.201 -8.105 0.700 1.00 90.38 276 GLY A CA 1
ATOM 2174 C C . GLY A 1 276 ? 22.247 -9.098 0.189 1.00 90.38 276 GLY A C 1
ATOM 2175 O O . GLY A 1 276 ? 21.872 -10.072 -0.472 1.00 90.38 276 GLY A O 1
ATOM 2176 N N . PRO A 1 277 ? 23.537 -8.921 0.532 1.00 91.12 277 PRO A N 1
ATOM 2177 C CA . PRO A 1 277 ? 24.597 -9.848 0.140 1.00 91.12 277 PRO A CA 1
ATOM 2178 C C . PRO A 1 277 ? 24.429 -11.241 0.728 1.00 91.12 277 PRO A C 1
ATOM 2180 O O . PRO A 1 277 ? 24.615 -12.224 0.018 1.00 91.12 277 PRO A O 1
ATOM 2183 N N . THR A 1 278 ? 24.017 -11.350 1.996 1.00 89.00 278 THR A N 1
ATOM 2184 C CA . THR A 1 278 ? 23.887 -12.663 2.641 1.00 89.00 278 THR A CA 1
ATOM 2185 C C . THR A 1 278 ? 22.823 -13.522 1.966 1.00 89.00 278 THR A C 1
ATOM 2187 O O . THR A 1 278 ? 23.057 -14.704 1.721 1.00 89.00 278 THR A O 1
ATOM 2190 N N . ILE A 1 279 ? 21.673 -12.938 1.619 1.00 91.06 279 ILE A N 1
ATOM 2191 C CA . ILE A 1 279 ? 20.618 -13.652 0.892 1.00 91.06 279 ILE A CA 1
ATOM 2192 C C . ILE A 1 279 ? 21.103 -14.026 -0.515 1.00 91.06 279 ILE A C 1
ATOM 2194 O O . ILE A 1 279 ? 20.887 -15.159 -0.940 1.00 91.06 279 ILE A O 1
ATOM 2198 N N . ALA A 1 280 ? 21.796 -13.127 -1.220 1.00 94.75 280 ALA A N 1
ATOM 2199 C CA . ALA A 1 280 ? 22.343 -13.421 -2.546 1.00 94.75 280 ALA A CA 1
ATOM 2200 C C . ALA A 1 280 ? 23.358 -14.584 -2.513 1.00 94.75 280 ALA A C 1
ATOM 2202 O O . ALA A 1 280 ? 23.234 -15.528 -3.296 1.00 94.75 280 ALA A O 1
ATOM 2203 N N . TRP A 1 281 ? 24.302 -14.575 -1.564 1.00 94.50 281 TRP A N 1
ATOM 2204 C CA . TRP A 1 281 ? 25.292 -15.644 -1.383 1.00 94.50 281 TRP A CA 1
ATOM 2205 C C . TRP A 1 281 ? 24.655 -16.969 -0.965 1.00 94.50 281 TRP A C 1
ATOM 2207 O O . TRP A 1 281 ? 25.040 -18.022 -1.475 1.00 94.50 281 TRP A O 1
ATOM 2217 N N . ALA A 1 282 ? 23.651 -16.936 -0.082 1.00 90.81 282 ALA A N 1
ATOM 2218 C CA . ALA A 1 282 ? 22.898 -18.128 0.314 1.00 90.81 282 ALA A CA 1
ATOM 2219 C C . ALA A 1 282 ? 22.163 -18.778 -0.872 1.00 90.81 282 ALA A C 1
ATOM 2221 O O . ALA A 1 282 ? 21.954 -19.990 -0.878 1.00 90.81 282 ALA A O 1
ATOM 2222 N N . ASN A 1 283 ? 21.834 -17.982 -1.893 1.00 94.44 283 ASN A N 1
ATOM 2223 C CA . ASN A 1 283 ? 21.247 -18.420 -3.155 1.00 94.44 283 ASN A CA 1
ATOM 2224 C C . ASN A 1 283 ? 22.291 -18.685 -4.259 1.00 94.44 283 ASN A C 1
ATOM 2226 O O . ASN A 1 283 ? 21.939 -18.848 -5.424 1.00 94.44 283 ASN A O 1
ATOM 2230 N N . GLY A 1 284 ? 23.579 -18.753 -3.906 1.00 95.50 284 GLY A N 1
ATOM 2231 C CA . GLY A 1 284 ? 24.668 -19.117 -4.814 1.00 95.50 284 GLY A CA 1
ATOM 2232 C C . GLY A 1 284 ? 25.192 -17.985 -5.701 1.00 95.50 284 GLY A C 1
ATOM 2233 O O . GLY A 1 284 ? 26.128 -18.214 -6.466 1.00 95.50 284 GLY A O 1
ATOM 2234 N N . SER A 1 285 ? 24.652 -16.766 -5.601 1.00 96.38 285 SER A N 1
ATOM 2235 C CA . SER A 1 285 ? 25.175 -15.626 -6.357 1.00 96.38 285 SER A CA 1
ATOM 2236 C C . SER A 1 285 ? 26.411 -15.044 -5.683 1.00 96.38 285 SER A C 1
ATOM 2238 O O . SER A 1 285 ? 26.373 -14.759 -4.496 1.00 96.38 285 SER A O 1
ATOM 2240 N N . GLN A 1 286 ? 27.482 -14.795 -6.442 1.00 95.94 286 GLN A N 1
ATOM 2241 C CA . GLN A 1 286 ? 28.657 -14.034 -5.982 1.00 95.94 286 GLN A CA 1
ATOM 2242 C C . GLN A 1 286 ? 28.533 -12.526 -6.248 1.00 95.94 286 GLN A C 1
ATOM 2244 O O . GLN A 1 286 ? 29.386 -11.751 -5.825 1.00 95.94 286 GLN A O 1
ATOM 2249 N N . ASN A 1 287 ? 27.474 -12.106 -6.945 1.00 97.00 287 ASN A N 1
ATOM 2250 C CA . ASN A 1 287 ? 27.216 -10.719 -7.304 1.00 97.00 287 ASN A CA 1
ATOM 2251 C C . ASN A 1 287 ? 25.821 -10.315 -6.794 1.00 97.00 287 ASN A C 1
ATOM 2253 O O . ASN A 1 287 ? 24.820 -10.548 -7.482 1.00 97.00 287 ASN A O 1
ATOM 2257 N N . PRO A 1 288 ? 25.730 -9.736 -5.581 1.00 95.44 288 PRO A N 1
ATOM 2258 C CA . PRO A 1 288 ? 24.453 -9.335 -5.000 1.00 95.44 288 PRO A CA 1
ATOM 2259 C C . PRO A 1 288 ? 23.673 -8.337 -5.859 1.00 95.44 288 PRO A C 1
ATOM 2261 O O . PRO A 1 288 ? 22.450 -8.424 -5.911 1.00 95.44 288 PRO A O 1
ATOM 2264 N N . LYS A 1 289 ? 24.355 -7.426 -6.565 1.00 95.56 289 LYS A N 1
ATOM 2265 C CA . LYS A 1 289 ? 23.702 -6.450 -7.445 1.00 95.56 289 LYS A CA 1
ATOM 2266 C C . LYS A 1 289 ? 22.946 -7.150 -8.568 1.00 95.56 289 LYS A C 1
ATOM 2268 O O . LYS A 1 289 ? 21.742 -6.960 -8.690 1.00 95.56 289 LYS A O 1
ATOM 2273 N N . GLU A 1 290 ? 23.624 -7.994 -9.348 1.00 97.50 290 GLU A N 1
ATOM 2274 C CA . GLU A 1 290 ? 22.978 -8.720 -10.453 1.00 97.50 290 GLU A CA 1
ATOM 2275 C C . GLU A 1 290 ? 21.883 -9.662 -9.948 1.00 97.50 290 GLU A C 1
ATOM 2277 O O . GLU A 1 290 ? 20.809 -9.735 -10.543 1.00 97.50 290 GLU A O 1
ATOM 2282 N N . PHE A 1 291 ? 22.105 -10.302 -8.796 1.00 97.69 291 PHE A N 1
ATOM 2283 C CA . PHE A 1 291 ? 21.085 -11.122 -8.150 1.00 97.69 291 PHE A CA 1
ATOM 2284 C C . PHE A 1 291 ? 19.806 -10.326 -7.870 1.00 97.69 291 PHE A C 1
ATOM 2286 O O . PHE A 1 291 ? 18.721 -10.748 -8.267 1.00 97.69 291 PHE A O 1
ATOM 2293 N N . TRP A 1 292 ? 19.909 -9.162 -7.224 1.00 96.56 292 TRP A N 1
ATOM 2294 C CA . TRP A 1 292 ? 18.739 -8.342 -6.905 1.00 96.56 292 TRP A CA 1
ATOM 2295 C C . TRP A 1 292 ? 18.156 -7.627 -8.124 1.00 96.56 292 TRP A C 1
ATOM 2297 O O . TRP A 1 292 ? 16.942 -7.423 -8.183 1.00 96.56 292 TRP A O 1
ATOM 2307 N N . LYS A 1 293 ? 18.973 -7.311 -9.134 1.00 96.69 293 LYS A N 1
ATOM 2308 C CA . LYS A 1 293 ? 18.508 -6.803 -10.430 1.00 96.69 293 LYS A CA 1
ATOM 2309 C C . LYS A 1 293 ? 17.495 -7.753 -11.067 1.00 96.69 293 LYS A C 1
ATOM 2311 O O . LYS A 1 293 ? 16.420 -7.319 -11.484 1.00 96.69 293 LYS A O 1
ATOM 2316 N N . GLU A 1 294 ? 17.823 -9.042 -11.098 1.00 97.25 294 GLU A N 1
ATOM 2317 C CA . GLU A 1 294 ? 16.979 -10.097 -11.663 1.00 97.25 294 GLU A CA 1
ATOM 2318 C C . GLU A 1 294 ? 15.795 -10.451 -10.753 1.00 97.25 294 GLU A C 1
ATOM 2320 O O . GLU A 1 294 ? 14.671 -10.586 -11.229 1.00 97.25 294 GLU A O 1
ATOM 2325 N N . ASN A 1 295 ? 16.025 -10.563 -9.442 1.00 96.94 295 ASN A N 1
ATOM 2326 C CA . ASN A 1 295 ? 15.054 -11.149 -8.511 1.00 96.94 295 ASN A CA 1
ATOM 2327 C C . ASN A 1 295 ? 14.152 -10.137 -7.786 1.00 96.94 295 ASN A C 1
ATOM 2329 O O . ASN A 1 295 ? 13.195 -10.544 -7.128 1.00 96.94 295 ASN A O 1
ATOM 2333 N N . LEU A 1 296 ? 14.433 -8.834 -7.889 1.00 96.00 296 LEU A N 1
ATOM 2334 C CA . LEU A 1 296 ? 13.615 -7.767 -7.303 1.00 96.00 296 LEU A CA 1
ATOM 2335 C C . LEU A 1 296 ? 13.289 -6.673 -8.320 1.00 96.00 296 LEU A C 1
ATOM 2337 O O . LEU A 1 296 ? 12.119 -6.455 -8.618 1.00 96.00 296 LEU A O 1
ATOM 2341 N N . PHE A 1 297 ? 14.295 -5.973 -8.849 1.00 95.94 297 PHE A N 1
ATOM 2342 C CA . PHE A 1 297 ? 14.051 -4.732 -9.598 1.00 95.94 297 PHE A CA 1
ATOM 2343 C C . PHE A 1 297 ? 13.361 -4.977 -10.942 1.00 95.94 297 PHE A C 1
ATOM 2345 O O . PHE A 1 297 ? 12.425 -4.258 -11.290 1.00 95.94 297 PHE A O 1
ATOM 2352 N N . THR A 1 298 ? 13.741 -6.045 -11.648 1.00 96.31 298 THR A N 1
ATOM 2353 C CA . THR A 1 298 ? 13.063 -6.472 -12.881 1.00 96.31 298 THR A CA 1
ATOM 2354 C C . THR A 1 298 ? 11.597 -6.879 -12.613 1.00 96.31 298 THR A C 1
ATOM 2356 O O . THR A 1 298 ? 10.704 -6.313 -13.248 1.00 96.31 298 THR A O 1
ATOM 2359 N N . PRO A 1 299 ? 11.285 -7.789 -11.661 1.00 96.31 299 PRO A N 1
ATOM 2360 C CA . PRO A 1 299 ? 9.907 -8.077 -11.250 1.00 96.31 299 PRO A CA 1
ATOM 2361 C C . PRO A 1 299 ? 9.091 -6.862 -10.818 1.00 96.31 299 PRO A C 1
ATOM 2363 O O . PRO A 1 299 ? 7.903 -6.757 -11.129 1.00 96.31 299 PRO A O 1
ATOM 2366 N N . LEU A 1 300 ? 9.720 -5.932 -10.105 1.00 95.88 300 LEU A N 1
ATOM 2367 C CA . LEU A 1 300 ? 9.056 -4.735 -9.618 1.00 95.88 300 LEU A CA 1
ATOM 2368 C C . LEU A 1 300 ? 8.692 -3.794 -10.773 1.00 95.88 300 LEU A C 1
ATOM 2370 O O . LEU A 1 300 ? 7.583 -3.269 -10.785 1.00 95.88 300 LEU A O 1
ATOM 2374 N N . GLY A 1 301 ? 9.548 -3.666 -11.792 1.00 96.38 301 GLY A N 1
ATOM 2375 C CA . GLY A 1 301 ? 9.224 -2.932 -13.021 1.00 96.38 301 GLY A CA 1
ATOM 2376 C C . GLY A 1 301 ? 7.996 -3.504 -13.727 1.00 96.38 301 GLY A C 1
ATOM 2377 O O . GLY A 1 301 ? 7.057 -2.773 -14.048 1.00 96.38 301 GLY A O 1
ATOM 2378 N N . LYS A 1 302 ? 7.941 -4.836 -13.872 1.00 97.44 302 LYS A N 1
ATOM 2379 C CA . LYS A 1 302 ? 6.762 -5.530 -14.421 1.00 97.44 302 LYS A CA 1
ATOM 2380 C C . LYS A 1 302 ? 5.511 -5.279 -13.583 1.00 97.44 302 LYS A C 1
ATOM 2382 O O . LYS A 1 302 ? 4.451 -5.003 -14.133 1.00 97.44 302 LYS A O 1
ATOM 2387 N N . THR A 1 303 ? 5.647 -5.336 -12.261 1.00 96.38 303 THR A N 1
ATOM 2388 C CA . THR A 1 303 ? 4.543 -5.111 -11.325 1.00 96.38 303 THR A CA 1
ATOM 2389 C C . THR A 1 303 ? 3.952 -3.712 -11.469 1.00 96.38 303 THR A C 1
ATOM 2391 O O . THR A 1 303 ? 2.734 -3.572 -11.496 1.00 96.38 303 THR A O 1
ATOM 2394 N N . VAL A 1 304 ? 4.785 -2.676 -11.590 1.00 96.00 304 VAL A N 1
ATOM 2395 C CA . VAL A 1 304 ? 4.301 -1.298 -11.769 1.00 96.00 304 VAL A CA 1
ATOM 2396 C C . VAL A 1 304 ? 3.576 -1.140 -13.097 1.00 96.00 304 VAL A C 1
ATOM 2398 O O . VAL A 1 304 ? 2.500 -0.553 -13.129 1.00 96.00 304 VAL A O 1
ATOM 2401 N N . ALA A 1 305 ? 4.118 -1.698 -14.179 1.00 96.38 305 ALA A N 1
ATOM 2402 C CA . ALA A 1 305 ? 3.458 -1.682 -15.481 1.00 96.38 305 ALA A CA 1
ATOM 2403 C C . ALA A 1 305 ? 2.086 -2.375 -15.449 1.00 96.38 305 ALA A C 1
ATOM 2405 O O . ALA A 1 305 ? 1.107 -1.841 -15.966 1.00 96.38 305 ALA A O 1
ATOM 2406 N N . GLU A 1 306 ? 2.005 -3.542 -14.806 1.00 96.75 306 GLU A N 1
ATOM 2407 C CA . GLU A 1 306 ? 0.753 -4.271 -14.596 1.00 96.75 306 GLU A CA 1
ATOM 2408 C C . GLU A 1 306 ? -0.225 -3.474 -13.729 1.00 96.75 306 GLU A C 1
ATOM 2410 O O . GLU A 1 306 ? -1.398 -3.377 -14.068 1.00 96.75 306 GLU A O 1
ATOM 2415 N N . PHE A 1 307 ? 0.247 -2.853 -12.648 1.00 95.94 307 PHE A N 1
ATOM 2416 C CA . PHE A 1 307 ? -0.584 -2.018 -11.787 1.00 95.94 307 PHE A CA 1
ATOM 2417 C C . PHE A 1 307 ? -1.148 -0.815 -12.547 1.00 95.94 307 PHE A C 1
ATOM 2419 O O . PHE A 1 307 ? -2.356 -0.581 -12.505 1.00 95.94 307 PHE A O 1
ATOM 2426 N N . VAL A 1 308 ? -0.307 -0.088 -13.290 1.00 95.31 308 VAL A N 1
ATOM 2427 C CA . VAL A 1 308 ? -0.740 1.036 -14.131 1.00 95.31 308 VAL A CA 1
ATOM 2428 C C . VAL A 1 308 ? -1.760 0.554 -15.150 1.00 95.31 308 VAL A C 1
ATOM 2430 O O . VAL A 1 308 ? -2.787 1.203 -15.291 1.00 95.31 308 VAL A O 1
ATOM 2433 N N . TRP A 1 309 ? -1.533 -0.582 -15.815 1.00 95.25 309 TRP A N 1
ATOM 2434 C CA . TRP A 1 309 ? -2.463 -1.162 -16.788 1.00 95.25 309 TRP A CA 1
ATOM 2435 C C . TRP A 1 309 ? -3.815 -1.552 -16.174 1.00 95.25 309 TRP A C 1
ATOM 2437 O O . TRP A 1 309 ? -4.860 -1.232 -16.738 1.00 95.25 309 TRP A O 1
ATOM 2447 N N . GLU A 1 310 ? -3.813 -2.182 -15.003 1.00 94.44 310 GLU A N 1
ATOM 2448 C CA . GLU A 1 310 ? -5.032 -2.670 -14.354 1.00 94.44 310 GLU A CA 1
ATOM 2449 C C . GLU A 1 310 ? -5.781 -1.590 -13.561 1.00 94.44 310 GLU A C 1
ATOM 2451 O O . GLU A 1 310 ? -6.915 -1.819 -13.160 1.00 94.44 310 GLU A O 1
ATOM 2456 N N . THR A 1 311 ? -5.192 -0.418 -13.308 1.00 92.31 311 THR A N 1
ATOM 2457 C CA . THR A 1 311 ? -5.821 0.590 -12.427 1.00 92.31 311 THR A CA 1
ATOM 2458 C C . THR A 1 311 ? -5.800 2.013 -12.968 1.00 92.31 311 THR A C 1
ATOM 2460 O O . THR A 1 311 ? -6.535 2.856 -12.464 1.00 92.31 311 THR A O 1
ATOM 2463 N N . ALA A 1 312 ? -4.956 2.331 -13.949 1.00 92.62 312 ALA A N 1
ATOM 2464 C CA . ALA A 1 312 ? -4.660 3.712 -14.339 1.00 92.62 312 ALA A CA 1
ATOM 2465 C C . ALA A 1 312 ? -4.210 4.603 -13.154 1.00 92.62 312 ALA A C 1
ATOM 2467 O O . ALA A 1 312 ? -4.415 5.817 -13.171 1.00 92.62 312 ALA A O 1
ATOM 2468 N N . HIS A 1 313 ? -3.617 4.006 -12.114 1.00 91.38 313 HIS A N 1
ATOM 2469 C CA . HIS A 1 313 ? -3.021 4.710 -10.979 1.00 91.38 313 HIS A CA 1
ATOM 2470 C C . HIS A 1 313 ? -1.494 4.640 -11.021 1.00 91.38 313 HIS A C 1
ATOM 2472 O O . HIS A 1 313 ? -0.900 3.667 -11.484 1.00 91.38 313 HIS A O 1
ATOM 2478 N N . GLU A 1 314 ? -0.871 5.664 -10.454 1.00 90.06 314 GLU A N 1
ATOM 2479 C CA . GLU A 1 314 ? 0.558 5.757 -10.183 1.00 90.06 314 GLU A CA 1
ATOM 2480 C C . GLU A 1 314 ? 0.857 5.379 -8.730 1.00 90.06 314 GLU A C 1
ATOM 2482 O O . GLU A 1 314 ? 0.133 5.762 -7.805 1.00 90.06 314 GLU A O 1
ATOM 2487 N N . LEU A 1 315 ? 1.963 4.664 -8.512 1.00 88.00 315 LEU A N 1
ATOM 2488 C CA . LEU A 1 315 ? 2.468 4.315 -7.182 1.00 88.00 315 LEU A CA 1
ATOM 2489 C C . LEU A 1 315 ? 3.465 5.386 -6.699 1.00 88.00 315 LEU A C 1
ATOM 2491 O O . LEU A 1 315 ? 4.684 5.211 -6.746 1.00 88.00 315 LEU A O 1
ATOM 2495 N N . PHE A 1 316 ? 2.947 6.516 -6.214 1.00 77.69 316 PHE A N 1
ATOM 2496 C CA . PHE A 1 316 ? 3.769 7.684 -5.873 1.00 77.69 316 PHE A CA 1
ATOM 2497 C C . PHE A 1 316 ? 4.609 7.532 -4.581 1.00 77.69 316 PHE A C 1
ATOM 2499 O O . PHE A 1 316 ? 5.594 8.234 -4.360 1.00 77.69 316 PHE A O 1
ATOM 2506 N N . SER A 1 317 ? 4.303 6.557 -3.730 1.00 80.00 317 SER A N 1
ATOM 2507 C CA . SER A 1 317 ? 5.096 6.253 -2.527 1.00 80.00 317 SER A CA 1
ATOM 2508 C C . SER A 1 317 ? 5.757 4.876 -2.618 1.00 80.00 317 SER A C 1
ATOM 2510 O O . SER A 1 317 ? 5.863 4.142 -1.635 1.00 80.00 317 SER A O 1
ATOM 2512 N N . MET A 1 318 ? 6.213 4.486 -3.816 1.00 86.62 318 MET A N 1
ATOM 2513 C CA . MET A 1 318 ? 6.831 3.174 -4.044 1.00 86.62 318 MET A CA 1
ATOM 2514 C C . MET A 1 318 ? 8.298 3.120 -3.598 1.00 86.62 318 MET A C 1
ATOM 2516 O O . MET A 1 318 ? 9.222 2.890 -4.377 1.00 86.62 318 MET A O 1
ATOM 2520 N N . HIS A 1 319 ? 8.528 3.341 -2.310 1.00 87.62 319 HIS A N 1
ATOM 2521 C CA . HIS A 1 319 ? 9.800 3.028 -1.671 1.00 87.62 319 HIS A CA 1
ATOM 2522 C C . HIS A 1 319 ? 9.826 1.570 -1.194 1.00 87.62 319 HIS A C 1
ATOM 2524 O O . HIS A 1 319 ? 8.783 0.959 -0.947 1.00 87.62 319 HIS A O 1
ATOM 2530 N N . LEU A 1 320 ? 11.020 1.018 -0.979 1.00 89.69 320 LEU A N 1
ATOM 2531 C CA . LEU A 1 320 ? 11.210 -0.408 -0.682 1.00 89.69 320 LEU A CA 1
ATOM 2532 C C . LEU A 1 320 ? 10.575 -0.910 0.639 1.00 89.69 320 LEU A C 1
ATOM 2534 O O . LEU A 1 320 ? 10.509 -2.115 0.867 1.00 89.69 320 LEU A O 1
ATOM 2538 N N . GLN A 1 321 ? 10.064 -0.027 1.504 1.00 86.75 321 GLN A N 1
ATOM 2539 C CA . GLN A 1 321 ? 9.222 -0.411 2.651 1.00 86.75 321 GLN A CA 1
ATOM 2540 C C . GLN A 1 321 ? 7.798 -0.852 2.241 1.00 86.75 321 GLN A C 1
ATOM 2542 O O . GLN A 1 321 ? 7.193 -1.672 2.936 1.00 86.75 321 GLN A O 1
ATOM 2547 N N . ASN A 1 322 ? 7.281 -0.352 1.112 1.00 91.19 322 ASN A N 1
ATOM 2548 C CA . ASN A 1 322 ? 5.928 -0.632 0.611 1.00 91.19 322 ASN A CA 1
ATOM 2549 C C . ASN A 1 322 ? 5.881 -1.824 -0.363 1.00 91.19 322 ASN A C 1
ATOM 2551 O O . ASN A 1 322 ? 4.822 -2.172 -0.880 1.00 91.19 322 ASN A O 1
ATOM 2555 N N . VAL A 1 323 ? 7.028 -2.470 -0.589 1.00 92.94 323 VAL A N 1
ATOM 2556 C CA . VAL A 1 323 ? 7.179 -3.648 -1.449 1.00 92.94 323 VAL A CA 1
ATOM 2557 C C . VAL A 1 323 ? 7.746 -4.777 -0.611 1.00 92.94 323 VAL A C 1
ATOM 2559 O O . VAL A 1 323 ? 8.734 -4.576 0.090 1.00 92.94 323 VAL A O 1
ATOM 2562 N N . TRP A 1 324 ? 7.125 -5.951 -0.625 1.00 93.12 324 TRP A N 1
ATOM 2563 C CA . TRP A 1 324 ? 7.600 -7.121 0.111 1.00 93.12 324 TRP A CA 1
ATOM 2564 C C . TRP A 1 324 ? 7.959 -8.227 -0.875 1.00 93.12 324 TRP A C 1
ATOM 2566 O O . TRP A 1 324 ? 7.147 -8.616 -1.705 1.00 93.12 324 TRP A O 1
ATOM 2576 N N . ILE A 1 325 ? 9.177 -8.739 -0.787 1.00 95.19 325 ILE A N 1
ATOM 2577 C CA . ILE A 1 325 ? 9.686 -9.803 -1.647 1.00 95.19 325 ILE A CA 1
ATOM 2578 C C . ILE A 1 325 ? 9.083 -11.122 -1.183 1.00 95.19 325 ILE A C 1
ATOM 2580 O O . ILE A 1 325 ? 9.149 -11.444 0.007 1.00 95.19 325 ILE A O 1
ATOM 2584 N N . GLU A 1 326 ? 8.510 -11.881 -2.113 1.00 95.25 326 GLU A N 1
ATOM 2585 C CA . GLU A 1 326 ? 8.069 -13.242 -1.846 1.00 95.25 326 GLU A CA 1
ATOM 2586 C C . GLU A 1 326 ? 9.228 -14.222 -2.036 1.00 95.25 326 GLU A C 1
ATOM 2588 O O . GLU A 1 326 ? 9.797 -14.342 -3.124 1.00 95.25 326 GLU A O 1
ATOM 2593 N N . PHE A 1 327 ? 9.518 -14.981 -0.987 1.00 94.50 327 PHE A N 1
ATOM 2594 C CA . PHE A 1 327 ? 10.447 -16.097 -0.999 1.00 94.50 327 PHE A CA 1
ATOM 2595 C C . PHE A 1 327 ? 9.704 -17.413 -0.793 1.00 94.50 327 PHE A C 1
ATOM 2597 O O . PHE A 1 327 ? 8.714 -17.483 -0.058 1.00 94.50 327 PHE A O 1
ATOM 2604 N N . ASN A 1 328 ? 10.225 -18.483 -1.382 1.00 93.56 328 ASN A N 1
ATOM 2605 C CA . ASN A 1 328 ? 9.789 -19.830 -1.035 1.00 93.56 328 ASN A CA 1
ATOM 2606 C C . ASN A 1 328 ? 10.319 -20.249 0.357 1.00 93.56 328 ASN A C 1
ATOM 2608 O O . ASN A 1 328 ? 11.006 -19.492 1.050 1.00 93.56 328 ASN A O 1
ATOM 2612 N N . SER A 1 329 ? 10.017 -21.480 0.775 1.00 87.75 329 SER A N 1
ATOM 2613 C CA . SER A 1 329 ? 10.467 -22.022 2.066 1.00 87.75 329 SER A CA 1
ATOM 2614 C C . SER A 1 329 ? 11.989 -22.139 2.208 1.00 87.75 329 SER A C 1
ATOM 2616 O O . SER A 1 329 ? 12.477 -22.231 3.332 1.00 87.75 329 SER A O 1
ATOM 2618 N N . ASP A 1 330 ? 12.726 -22.128 1.095 1.00 86.50 330 ASP A N 1
ATOM 2619 C CA . ASP A 1 330 ? 14.188 -22.215 1.040 1.00 86.50 330 ASP A CA 1
ATOM 2620 C C . ASP A 1 330 ? 14.861 -20.837 0.913 1.00 86.50 330 ASP A C 1
ATOM 2622 O O . ASP A 1 330 ? 16.070 -20.762 0.708 1.00 86.50 330 ASP A O 1
ATOM 2626 N N . LEU A 1 331 ? 14.095 -19.746 1.058 1.00 87.62 331 LEU A N 1
ATOM 2627 C CA . LEU A 1 331 ? 14.558 -18.360 0.906 1.00 87.62 331 LEU A CA 1
ATOM 2628 C C . LEU A 1 331 ? 15.111 -18.015 -0.479 1.00 87.62 331 LEU A C 1
ATOM 2630 O O . LEU A 1 331 ? 15.916 -17.089 -0.624 1.00 87.62 331 LEU A O 1
ATOM 2634 N N . GLN A 1 332 ? 14.633 -18.709 -1.507 1.00 94.12 332 GLN A N 1
ATOM 2635 C CA . GLN A 1 332 ? 14.811 -18.280 -2.888 1.00 94.12 332 GLN A CA 1
ATOM 2636 C C . GLN A 1 332 ? 13.710 -17.276 -3.239 1.00 94.12 332 GLN A C 1
ATOM 2638 O O . GLN A 1 332 ? 12.531 -17.581 -3.010 1.00 94.12 332 GLN A O 1
ATOM 2643 N N . PRO A 1 333 ? 14.053 -16.091 -3.780 1.00 96.00 333 PRO A N 1
ATOM 2644 C CA . PRO A 1 333 ? 13.061 -15.189 -4.341 1.00 96.00 333 PRO A CA 1
ATOM 2645 C C . PRO A 1 333 ? 12.247 -15.909 -5.416 1.00 96.00 333 PRO A C 1
ATOM 2647 O O . PRO A 1 333 ? 12.788 -16.629 -6.250 1.00 96.00 333 PRO A O 1
ATOM 2650 N N . THR A 1 334 ? 10.939 -15.704 -5.404 1.00 96.25 334 THR A N 1
ATOM 2651 C CA . THR A 1 334 ? 10.027 -16.303 -6.395 1.00 96.25 334 THR A CA 1
ATOM 2652 C C . THR A 1 334 ? 9.897 -15.460 -7.664 1.00 96.25 334 THR A C 1
ATOM 2654 O O . THR A 1 334 ? 9.262 -15.883 -8.626 1.00 96.25 334 THR A O 1
ATOM 2657 N N . GLY A 1 335 ? 10.441 -14.239 -7.649 1.00 94.50 335 GLY A N 1
ATOM 2658 C CA . GLY A 1 335 ? 10.165 -13.220 -8.657 1.00 94.50 335 GLY A CA 1
ATOM 2659 C C . GLY A 1 335 ? 8.779 -12.579 -8.519 1.00 94.50 335 GLY A C 1
ATOM 2660 O O . GLY A 1 335 ? 8.401 -11.802 -9.388 1.00 94.50 335 GLY A O 1
ATOM 2661 N N . ARG A 1 336 ? 8.020 -12.875 -7.451 1.00 96.38 336 ARG A N 1
ATOM 2662 C CA . ARG A 1 336 ? 6.794 -12.150 -7.085 1.00 96.38 336 ARG A CA 1
ATOM 2663 C C . ARG A 1 336 ? 7.052 -11.182 -5.935 1.00 96.38 336 ARG A C 1
ATOM 2665 O O . ARG A 1 336 ? 7.914 -11.409 -5.081 1.00 96.38 336 ARG A O 1
ATOM 2672 N N . VAL A 1 337 ? 6.253 -10.122 -5.878 1.00 95.81 337 VAL A N 1
ATOM 2673 C CA . VAL A 1 337 ? 6.235 -9.179 -4.752 1.00 95.81 337 VAL A CA 1
ATOM 2674 C C . VAL A 1 337 ? 4.827 -9.008 -4.185 1.00 95.81 337 VAL A C 1
ATOM 2676 O O . VAL A 1 337 ? 3.836 -9.347 -4.826 1.00 95.81 337 VAL A O 1
ATOM 2679 N N . LYS A 1 338 ? 4.721 -8.461 -2.977 1.00 94.19 338 LYS A N 1
ATOM 2680 C CA . LYS A 1 338 ? 3.478 -7.905 -2.451 1.00 94.19 338 LYS A CA 1
ATOM 2681 C C . LYS A 1 338 ? 3.587 -6.391 -2.341 1.00 94.19 338 LYS A C 1
ATOM 2683 O O . LYS A 1 338 ? 4.612 -5.897 -1.874 1.00 94.19 338 LYS A O 1
ATOM 2688 N N . ILE A 1 339 ? 2.546 -5.671 -2.748 1.00 94.50 339 ILE A N 1
ATOM 2689 C CA . ILE A 1 339 ? 2.472 -4.209 -2.616 1.00 94.50 339 ILE A CA 1
ATOM 2690 C C . ILE A 1 339 ? 1.483 -3.841 -1.513 1.00 94.50 339 ILE A C 1
ATOM 2692 O O . ILE A 1 339 ? 0.415 -4.449 -1.393 1.00 94.50 339 ILE A O 1
ATOM 2696 N N . ILE A 1 340 ? 1.867 -2.856 -0.701 1.00 92.31 340 ILE A N 1
ATOM 2697 C CA . ILE A 1 340 ? 1.074 -2.304 0.400 1.00 92.31 340 ILE A CA 1
ATOM 2698 C C . ILE A 1 340 ? 0.999 -0.774 0.309 1.00 92.31 340 ILE A C 1
ATOM 2700 O O . ILE A 1 340 ? 1.779 -0.158 -0.410 1.00 92.31 340 ILE A O 1
ATOM 2704 N N . ASP A 1 341 ? 0.129 -0.176 1.127 1.00 89.94 341 ASP A N 1
ATOM 2705 C CA . ASP A 1 341 ? 0.000 1.277 1.316 1.00 89.94 341 ASP A CA 1
ATOM 2706 C C . ASP A 1 341 ? -0.480 2.037 0.069 1.00 89.94 341 ASP A C 1
ATOM 2708 O O . ASP A 1 341 ? 0.209 2.888 -0.492 1.00 89.94 341 ASP A O 1
ATOM 2712 N N . PHE A 1 342 ? -1.703 1.725 -0.367 1.00 88.88 342 PHE A N 1
ATOM 2713 C CA . PHE A 1 342 ? -2.303 2.311 -1.571 1.00 88.88 342 PHE A CA 1
ATOM 2714 C C . PHE A 1 342 ? -2.848 3.723 -1.376 1.00 88.88 342 PHE A C 1
ATOM 2716 O O . PHE A 1 342 ? -3.239 4.372 -2.344 1.00 88.88 342 PHE A O 1
ATOM 2723 N N . GLY A 1 343 ? -2.862 4.227 -0.145 1.00 83.44 343 GLY A N 1
ATOM 2724 C CA . GLY A 1 343 ? -3.377 5.559 0.133 1.00 83.44 343 GLY A CA 1
ATOM 2725 C C . GLY A 1 343 ? -2.574 6.709 -0.471 1.00 83.44 343 GLY A C 1
ATOM 2726 O O . GLY A 1 343 ? -3.120 7.792 -0.651 1.00 83.44 343 GLY A O 1
ATOM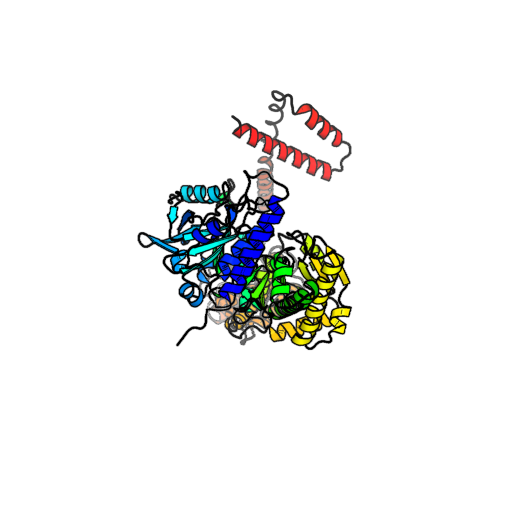 2727 N N . ASP A 1 344 ? -1.315 6.452 -0.829 1.00 82.19 344 ASP A N 1
ATOM 2728 C CA . ASP A 1 344 ? -0.454 7.407 -1.528 1.00 82.19 344 ASP A CA 1
ATOM 2729 C C . ASP A 1 344 ? -0.471 7.192 -3.058 1.00 82.19 344 ASP A C 1
ATOM 2731 O O . ASP A 1 344 ? 0.356 7.753 -3.779 1.00 82.19 344 ASP A O 1
ATOM 2735 N N . THR A 1 345 ? -1.362 6.339 -3.578 1.00 87.31 345 THR A N 1
ATOM 2736 C CA . THR A 1 345 ? -1.530 6.199 -5.032 1.00 87.31 345 THR A CA 1
ATOM 2737 C C . THR A 1 345 ? -2.199 7.430 -5.616 1.00 87.31 345 THR A C 1
ATOM 2739 O O . THR A 1 345 ? -2.966 8.123 -4.949 1.00 87.31 345 THR A O 1
ATOM 2742 N N . VAL A 1 346 ? -1.902 7.719 -6.880 1.00 84.44 346 VAL A N 1
ATOM 2743 C CA . VAL A 1 346 ? -2.477 8.869 -7.575 1.00 84.44 346 VAL A CA 1
ATOM 2744 C C . VAL A 1 346 ? -3.189 8.372 -8.822 1.00 84.44 346 VAL A C 1
ATOM 2746 O O . VAL A 1 346 ? -2.542 7.793 -9.693 1.00 84.44 346 VAL A O 1
ATOM 2749 N N . PRO A 1 347 ? -4.505 8.581 -8.950 1.00 86.62 347 PRO A N 1
ATOM 2750 C CA . PRO A 1 347 ? -5.192 8.261 -10.189 1.00 86.62 347 PRO A CA 1
ATOM 2751 C C . PRO A 1 347 ? -4.723 9.194 -11.314 1.00 86.62 347 PRO A C 1
ATOM 2753 O O . PRO A 1 347 ? -4.725 10.421 -11.154 1.00 86.62 347 PRO A O 1
ATOM 2756 N N . ASN A 1 348 ? -4.344 8.625 -12.459 1.00 87.06 348 ASN A N 1
ATOM 2757 C CA . ASN A 1 348 ? -3.885 9.392 -13.611 1.00 87.06 348 ASN A CA 1
ATOM 2758 C C . ASN A 1 348 ? -5.077 9.812 -14.485 1.00 87.06 348 ASN A C 1
ATOM 2760 O O . ASN A 1 348 ? -5.791 8.977 -15.043 1.00 87.06 348 ASN A O 1
ATOM 2764 N N . GLU A 1 349 ? -5.300 11.120 -14.613 1.00 82.62 349 GLU A N 1
ATOM 2765 C CA . GLU A 1 349 ? -6.462 11.649 -15.333 1.00 82.62 349 GLU A CA 1
ATOM 2766 C C . GLU A 1 349 ? -6.444 11.332 -16.821 1.00 82.62 349 GLU A C 1
ATOM 2768 O O . GLU A 1 349 ? -7.486 11.018 -17.381 1.00 82.62 349 GLU A O 1
ATOM 2773 N N . ASP A 1 350 ? -5.289 11.424 -17.478 1.00 83.38 350 ASP A N 1
ATOM 2774 C CA . ASP A 1 350 ? -5.193 11.199 -18.920 1.00 83.38 350 ASP A CA 1
ATOM 2775 C C . ASP A 1 350 ? -5.488 9.731 -19.264 1.00 83.38 350 ASP A C 1
ATOM 2777 O O . ASP A 1 350 ? -6.149 9.437 -20.268 1.00 83.38 350 ASP A O 1
ATOM 2781 N N . LEU A 1 351 ? -5.080 8.808 -18.389 1.00 85.75 351 LEU A N 1
ATOM 2782 C CA . LEU A 1 351 ? -5.405 7.387 -18.497 1.00 85.75 351 LEU A CA 1
ATOM 2783 C C . LEU A 1 351 ? -6.871 7.093 -18.144 1.00 85.75 351 LEU A C 1
ATOM 2785 O O . LEU A 1 351 ? -7.522 6.300 -18.822 1.00 85.75 351 LEU A O 1
ATOM 2789 N N . LEU A 1 352 ? -7.429 7.777 -17.142 1.00 84.88 352 LEU A N 1
ATOM 2790 C CA . LEU A 1 352 ? -8.830 7.633 -16.734 1.00 84.88 352 LEU A CA 1
ATOM 2791 C C . LEU A 1 352 ? -9.812 8.453 -17.580 1.00 84.88 352 LEU A C 1
ATOM 2793 O O . LEU A 1 352 ? -11.020 8.245 -17.468 1.00 84.88 352 LEU A O 1
ATOM 2797 N N . ARG A 1 353 ? -9.346 9.363 -18.445 1.00 82.69 353 ARG A N 1
ATOM 2798 C CA . ARG A 1 353 ? -10.197 10.262 -19.243 1.00 82.69 353 ARG A CA 1
ATOM 2799 C C . ARG A 1 353 ? -11.285 9.518 -20.024 1.00 82.69 353 ARG A C 1
ATOM 2801 O O . ARG A 1 353 ? -12.437 9.956 -19.972 1.00 82.69 353 ARG A O 1
ATOM 2808 N N . PRO A 1 354 ? -11.004 8.380 -20.690 1.00 79.06 354 PRO A N 1
ATOM 2809 C CA . PRO A 1 354 ? -12.044 7.606 -21.370 1.00 79.06 354 PRO A CA 1
ATOM 2810 C C . PRO A 1 354 ? -13.096 7.002 -20.421 1.00 79.06 354 PRO A C 1
ATOM 2812 O O . PRO A 1 354 ? -14.174 6.614 -20.868 1.00 79.06 354 PRO A O 1
ATOM 2815 N N . LEU A 1 355 ? -12.792 6.921 -19.123 1.00 76.88 355 LEU A N 1
ATOM 2816 C CA . LEU A 1 355 ? -13.621 6.345 -18.064 1.00 76.88 355 LEU A CA 1
ATOM 2817 C C . LEU A 1 355 ? -14.350 7.400 -17.210 1.00 76.88 355 LEU A C 1
ATOM 2819 O O . LEU A 1 355 ? -15.161 7.027 -16.366 1.00 76.88 355 LEU A O 1
ATOM 2823 N N . LEU A 1 356 ? -14.157 8.705 -17.454 1.00 76.94 356 LEU A N 1
ATOM 2824 C CA . LEU A 1 356 ? -14.791 9.801 -16.690 1.00 76.94 356 LEU A CA 1
ATOM 2825 C C . LEU A 1 356 ? -16.327 9.787 -16.707 1.00 76.94 356 LEU A C 1
ATOM 2827 O O . LEU A 1 356 ? -16.964 10.461 -15.901 1.00 76.94 356 LEU A O 1
ATOM 2831 N N . ALA A 1 357 ? -16.953 9.037 -17.615 1.00 68.12 357 ALA A N 1
ATOM 2832 C CA . ALA A 1 357 ? -18.400 8.847 -17.604 1.00 68.12 357 ALA A CA 1
ATOM 2833 C C . ALA A 1 357 ? -18.894 8.055 -16.375 1.00 68.12 357 ALA A C 1
ATOM 2835 O O . ALA A 1 357 ? -20.082 8.121 -16.061 1.00 68.12 357 ALA A O 1
ATOM 2836 N N . LEU A 1 358 ? -18.008 7.322 -15.694 1.00 70.12 358 LEU A N 1
ATOM 2837 C CA . LEU A 1 358 ? -18.314 6.536 -14.503 1.00 70.12 358 LEU A CA 1
ATOM 2838 C C . LEU A 1 358 ? -18.329 7.429 -13.259 1.00 70.12 358 LEU A C 1
ATOM 2840 O O . LEU A 1 358 ? -17.368 8.150 -12.992 1.00 70.12 358 LEU A O 1
ATOM 2844 N N . ASP A 1 359 ? -19.396 7.354 -12.464 1.00 72.81 359 ASP A N 1
ATOM 2845 C CA . ASP A 1 359 ? -19.538 8.193 -11.269 1.00 72.81 359 ASP A CA 1
ATOM 2846 C C . ASP A 1 359 ? -18.478 7.877 -10.200 1.00 72.81 359 ASP A C 1
ATOM 2848 O O . ASP A 1 359 ? -18.032 8.788 -9.506 1.00 72.81 359 ASP A O 1
ATOM 2852 N N . SER A 1 360 ? -17.991 6.631 -10.129 1.00 66.75 360 SER A N 1
ATOM 2853 C CA . SER A 1 360 ? -16.847 6.255 -9.285 1.00 66.75 360 SER A CA 1
ATOM 2854 C C . SER A 1 360 ? -15.576 7.014 -9.667 1.00 66.75 360 SER A C 1
ATOM 2856 O O . SER A 1 360 ? -14.903 7.552 -8.794 1.00 66.75 360 SER A O 1
ATOM 2858 N N . VAL A 1 361 ? -15.288 7.132 -10.967 1.00 73.00 361 VAL A N 1
ATOM 2859 C CA . VAL A 1 361 ? -14.132 7.883 -11.474 1.00 73.00 361 VAL A CA 1
ATOM 2860 C C . VAL A 1 361 ? -14.327 9.381 -11.243 1.00 73.00 361 VAL A C 1
ATOM 2862 O O . VAL A 1 361 ? -13.397 10.050 -10.813 1.00 73.00 361 VAL A O 1
ATOM 2865 N N . LYS A 1 362 ? -15.533 9.930 -11.439 1.00 73.88 362 LYS A N 1
ATOM 2866 C CA . LYS A 1 362 ? -15.800 11.346 -11.117 1.00 73.88 362 LYS A CA 1
ATOM 2867 C C . LYS A 1 362 ? -15.594 11.649 -9.637 1.00 73.88 362 LYS A C 1
ATOM 2869 O O . LYS A 1 362 ? -14.988 12.665 -9.315 1.00 73.88 362 LYS A O 1
ATOM 2874 N N . LYS A 1 363 ? -16.086 10.778 -8.749 1.00 72.00 363 LYS A N 1
ATOM 2875 C CA . LYS A 1 363 ? -15.918 10.925 -7.299 1.00 72.00 363 LYS A CA 1
ATOM 2876 C C . LYS A 1 363 ? -14.434 10.908 -6.926 1.00 72.00 363 LYS A C 1
ATOM 2878 O O . LYS A 1 363 ? -13.973 11.830 -6.265 1.00 72.00 363 LYS A O 1
ATOM 2883 N N . LEU A 1 364 ? -13.698 9.931 -7.459 1.00 72.50 364 LEU A N 1
ATOM 2884 C CA . LEU A 1 364 ? -12.248 9.794 -7.318 1.00 72.50 364 LEU A CA 1
ATOM 2885 C C . LEU A 1 364 ? -11.485 11.044 -7.795 1.00 72.50 364 LEU A C 1
ATOM 2887 O O . LEU A 1 364 ? -10.506 11.459 -7.186 1.00 72.50 364 LEU A O 1
ATOM 2891 N N . MET A 1 365 ? -11.929 11.653 -8.899 1.00 74.38 365 MET A N 1
ATOM 2892 C CA . MET A 1 365 ? -11.331 12.878 -9.438 1.00 74.38 365 MET A CA 1
ATOM 2893 C C . MET A 1 365 ? -11.699 14.130 -8.635 1.00 74.38 365 MET A C 1
ATOM 2895 O O . MET A 1 365 ? -10.910 15.067 -8.602 1.00 74.38 365 MET A O 1
ATOM 2899 N N . ALA A 1 366 ? -12.861 14.163 -7.978 1.00 70.94 366 ALA A N 1
ATOM 2900 C CA . ALA A 1 366 ? -13.300 15.301 -7.171 1.00 70.94 366 ALA A CA 1
ATOM 2901 C C . ALA A 1 366 ? -12.592 15.377 -5.806 1.00 70.94 366 ALA A C 1
ATOM 2903 O O . ALA A 1 366 ? -12.366 16.469 -5.292 1.00 70.94 366 ALA A O 1
ATOM 2904 N N . THR A 1 367 ? -12.187 14.241 -5.229 1.00 64.06 367 THR A N 1
ATOM 2905 C CA . THR A 1 367 ? -11.456 14.175 -3.946 1.00 64.06 367 THR A CA 1
ATOM 2906 C C . THR A 1 367 ? -9.962 14.528 -4.067 1.00 64.06 367 THR A C 1
ATOM 2908 O O . THR A 1 367 ? -9.198 14.379 -3.114 1.00 64.06 367 THR A O 1
ATOM 2911 N N . ARG A 1 368 ? -9.535 15.013 -5.243 1.00 60.12 368 ARG A N 1
ATOM 2912 C CA . ARG A 1 368 ? -8.140 15.097 -5.706 1.00 60.12 368 ARG A CA 1
ATOM 2913 C C . ARG A 1 368 ? -7.450 16.456 -5.493 1.00 60.12 368 ARG A C 1
ATOM 2915 O O . ARG A 1 368 ? -6.221 16.521 -5.564 1.00 60.12 368 ARG A O 1
ATOM 2922 N N . ASP A 1 369 ? -8.200 17.535 -5.272 1.00 56.72 369 ASP A N 1
ATOM 2923 C CA . ASP A 1 369 ? -7.693 18.907 -5.472 1.00 56.72 369 ASP A CA 1
ATOM 2924 C C . ASP A 1 369 ? -6.858 19.501 -4.315 1.00 56.72 369 ASP A C 1
ATOM 2926 O O . ASP A 1 369 ? -6.178 20.515 -4.521 1.00 56.72 369 ASP A O 1
ATOM 2930 N N . SER A 1 370 ? -6.848 18.891 -3.122 1.00 54.19 370 SER A N 1
ATOM 2931 C CA . SER A 1 370 ? -6.431 19.575 -1.884 1.00 54.19 370 SER A CA 1
ATOM 2932 C C . SER A 1 370 ? -4.975 19.384 -1.418 1.00 54.19 370 SER A C 1
ATOM 2934 O O . SER A 1 370 ? -4.446 20.311 -0.812 1.00 54.19 370 SER A O 1
ATOM 2936 N N . GLU A 1 371 ? -4.281 18.266 -1.680 1.00 54.47 371 GLU A N 1
ATOM 2937 C CA . GLU A 1 371 ? -3.102 17.922 -0.840 1.00 54.47 371 GLU A CA 1
ATOM 2938 C C . GLU A 1 371 ? -1.731 17.826 -1.512 1.00 54.47 371 GLU A C 1
ATOM 2940 O O . GLU A 1 371 ? -0.729 17.622 -0.831 1.00 54.47 371 GLU A O 1
ATOM 2945 N N . PHE A 1 372 ? -1.619 18.049 -2.818 1.00 59.69 372 PHE A N 1
ATOM 2946 C CA . PHE A 1 372 ? -0.344 17.810 -3.483 1.00 59.69 372 PHE A CA 1
ATOM 2947 C C . PHE A 1 372 ? -0.009 18.851 -4.551 1.00 59.69 372 PHE A C 1
ATOM 2949 O O . PHE A 1 372 ? -0.215 18.633 -5.747 1.00 59.69 372 PHE A O 1
ATOM 2956 N N . ALA A 1 373 ? 0.555 19.979 -4.111 1.00 58.06 373 ALA A N 1
ATOM 2957 C CA . ALA A 1 373 ? 1.079 21.021 -4.996 1.00 58.06 373 ALA A CA 1
ATOM 2958 C C . ALA A 1 373 ? 2.123 20.463 -5.983 1.00 58.06 373 ALA A C 1
ATOM 2960 O O . ALA A 1 373 ? 2.013 20.699 -7.179 1.00 58.06 373 ALA A O 1
ATOM 2961 N N . TYR A 1 374 ? 3.048 19.617 -5.512 1.00 57.81 374 TYR A N 1
ATOM 2962 C CA . TYR A 1 374 ? 4.031 18.944 -6.374 1.00 57.81 374 TYR A CA 1
ATOM 2963 C C . TYR A 1 374 ? 3.378 18.062 -7.446 1.00 57.81 374 TYR A C 1
ATOM 2965 O O . TYR A 1 374 ? 3.751 18.083 -8.615 1.00 57.81 374 TYR A O 1
ATOM 2973 N N . HIS A 1 375 ? 2.335 17.321 -7.070 1.00 63.75 375 HIS A N 1
ATOM 2974 C CA . HIS A 1 375 ? 1.642 16.472 -8.029 1.00 63.75 375 HIS A CA 1
ATOM 2975 C C . HIS A 1 375 ? 0.823 17.304 -9.004 1.00 63.75 375 HIS A C 1
ATOM 2977 O O . HIS A 1 375 ? 0.550 16.852 -10.106 1.00 63.75 375 HIS A O 1
ATOM 2983 N N . ARG A 1 376 ? 0.386 18.508 -8.626 1.00 64.50 376 ARG A N 1
ATOM 2984 C CA . ARG A 1 376 ? -0.274 19.417 -9.562 1.00 64.50 376 ARG A CA 1
ATOM 2985 C C . ARG A 1 376 ? 0.668 19.771 -10.718 1.00 64.50 376 ARG A C 1
ATOM 2987 O O . ARG A 1 376 ? 0.234 19.656 -11.851 1.00 64.50 376 ARG A O 1
ATOM 2994 N N . GLU A 1 377 ? 1.946 20.048 -10.456 1.00 65.38 377 GLU A N 1
ATOM 2995 C CA . GLU A 1 377 ? 2.935 20.364 -11.503 1.00 65.38 377 GLU A CA 1
ATOM 2996 C C . GLU A 1 377 ? 3.188 19.186 -12.465 1.00 65.38 377 GLU A C 1
ATOM 2998 O O . GLU A 1 377 ? 3.104 19.353 -13.682 1.00 65.38 377 GLU A O 1
ATOM 3003 N N . ILE A 1 378 ? 3.424 17.974 -11.940 1.00 63.72 378 ILE A N 1
ATOM 3004 C CA . ILE A 1 378 ? 3.606 16.758 -12.765 1.00 63.72 378 ILE A CA 1
ATOM 3005 C C . ILE A 1 378 ? 2.336 16.443 -13.577 1.00 63.72 378 ILE A C 1
ATOM 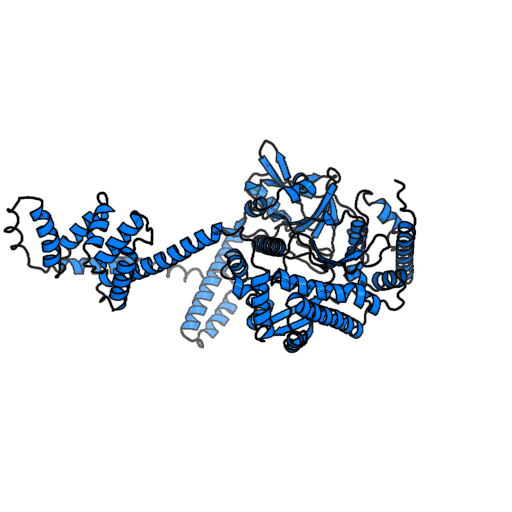3007 O O . ILE A 1 378 ? 2.408 16.068 -14.752 1.00 63.72 378 ILE A O 1
ATOM 3011 N N . ARG A 1 379 ? 1.153 16.636 -12.980 1.00 64.94 379 ARG A N 1
ATOM 3012 C CA . ARG A 1 379 ? -0.143 16.354 -13.620 1.00 64.94 379 ARG A CA 1
ATOM 3013 C C . ARG A 1 379 ? -0.519 17.388 -14.676 1.00 64.94 379 ARG A C 1
ATOM 3015 O O . ARG A 1 379 ? -0.964 17.005 -15.751 1.00 64.94 379 ARG A O 1
ATOM 3022 N N . GLU A 1 380 ? -0.309 18.677 -14.418 1.00 64.94 380 GLU A N 1
ATOM 3023 C CA . GLU A 1 380 ? -0.533 19.749 -15.400 1.00 64.94 380 GLU A CA 1
ATOM 3024 C C . GLU A 1 380 ? 0.373 19.586 -16.630 1.00 64.94 380 GLU A C 1
ATOM 3026 O O . GLU A 1 380 ? 0.001 19.961 -17.746 1.00 64.94 380 GLU A O 1
ATOM 3031 N N . ALA A 1 381 ? 1.535 18.948 -16.462 1.00 73.06 381 ALA A N 1
ATOM 3032 C CA . ALA A 1 381 ? 2.407 18.610 -17.577 1.00 73.06 381 ALA A CA 1
ATOM 3033 C C . ALA A 1 381 ? 1.831 17.510 -18.497 1.00 73.06 381 ALA A C 1
ATOM 3035 O O . ALA A 1 381 ? 2.249 17.436 -19.658 1.00 73.06 381 ALA A O 1
ATOM 3036 N N . GLY A 1 382 ? 0.844 16.725 -18.041 1.00 80.88 382 GLY A N 1
ATOM 3037 C CA . GLY A 1 382 ? 0.300 15.569 -18.760 1.00 80.88 382 GLY A CA 1
ATOM 3038 C C . GLY A 1 382 ? 1.324 14.444 -18.822 1.00 80.88 382 GLY A C 1
ATOM 3039 O O . GLY A 1 382 ? 1.730 14.034 -19.909 1.00 80.88 382 GLY A O 1
ATOM 3040 N N . THR A 1 383 ? 1.815 14.016 -17.658 1.00 87.25 383 THR A N 1
ATOM 3041 C CA . THR A 1 383 ? 2.876 13.009 -17.553 1.00 87.25 383 THR A CA 1
ATOM 3042 C C . THR A 1 383 ? 2.467 11.813 -16.698 1.00 87.25 383 THR A C 1
ATOM 3044 O O . THR A 1 383 ? 1.511 11.894 -15.929 1.00 87.25 383 THR A O 1
ATOM 3047 N N . LEU A 1 384 ? 3.170 10.695 -16.880 1.00 87.00 384 LEU A N 1
ATOM 3048 C CA . LEU A 1 384 ? 3.113 9.506 -16.028 1.00 87.00 384 LEU A CA 1
ATOM 3049 C C . LEU A 1 384 ? 4.478 9.314 -15.377 1.00 87.00 384 LEU A C 1
ATOM 3051 O O . LEU A 1 384 ? 5.480 9.253 -16.091 1.00 87.00 384 LEU A O 1
ATOM 3055 N N . ASP A 1 385 ? 4.510 9.177 -14.055 1.00 88.25 385 ASP A N 1
ATOM 3056 C CA . ASP A 1 385 ? 5.741 8.907 -13.314 1.00 88.25 385 ASP A CA 1
ATOM 3057 C C . ASP A 1 385 ? 5.839 7.428 -12.911 1.00 88.25 385 ASP A C 1
ATOM 3059 O O . ASP A 1 385 ? 5.134 6.939 -12.023 1.00 88.25 385 ASP A O 1
ATOM 3063 N N . LEU A 1 386 ? 6.729 6.695 -13.583 1.00 88.12 386 LEU A N 1
ATOM 3064 C CA . LEU A 1 386 ? 7.118 5.345 -13.187 1.00 88.12 386 LEU A CA 1
ATOM 3065 C C . LEU A 1 386 ? 8.331 5.446 -12.262 1.00 88.12 386 LEU A C 1
ATOM 3067 O O . LEU A 1 386 ? 9.458 5.603 -12.730 1.00 88.12 386 LEU A O 1
ATOM 3071 N N . GLN A 1 387 ? 8.111 5.333 -10.955 1.00 87.44 387 GLN A N 1
ATOM 3072 C CA . GLN A 1 387 ? 9.157 5.605 -9.969 1.00 87.44 387 GLN A CA 1
ATOM 3073 C C . GLN A 1 387 ? 9.371 4.495 -8.945 1.00 87.44 387 GLN A C 1
ATOM 3075 O O . GLN A 1 387 ? 8.432 3.815 -8.532 1.00 87.44 387 GLN A O 1
ATOM 3080 N N . ILE A 1 388 ? 10.618 4.367 -8.485 1.00 86.50 388 ILE A N 1
ATOM 3081 C CA . ILE A 1 388 ? 11.034 3.465 -7.408 1.00 86.50 388 ILE A CA 1
ATOM 3082 C C . ILE A 1 388 ? 12.030 4.141 -6.458 1.00 86.50 388 ILE A C 1
ATOM 3084 O O . ILE A 1 388 ? 13.071 4.649 -6.864 1.00 86.50 388 ILE A O 1
ATOM 3088 N N . GLY A 1 389 ? 11.738 4.102 -5.157 1.00 78.88 389 GLY A N 1
ATOM 3089 C CA . GLY A 1 389 ? 12.607 4.640 -4.108 1.00 78.88 389 GLY A CA 1
ATOM 3090 C C . GLY A 1 389 ? 13.662 3.639 -3.650 1.00 78.88 389 GLY A C 1
ATOM 3091 O O . GLY A 1 389 ? 13.444 2.976 -2.636 1.00 78.88 389 GLY A O 1
ATOM 3092 N N . ILE A 1 390 ? 14.785 3.529 -4.369 1.00 79.12 390 ILE A N 1
ATOM 3093 C CA . ILE A 1 390 ? 15.889 2.602 -4.036 1.00 79.12 390 ILE A CA 1
ATOM 3094 C C . ILE A 1 390 ? 16.681 3.092 -2.815 1.00 79.12 390 ILE A C 1
ATOM 3096 O O . ILE A 1 390 ? 17.060 2.293 -1.962 1.00 79.12 390 ILE A O 1
ATOM 3100 N N . ASN A 1 391 ? 16.879 4.410 -2.705 1.00 62.28 391 ASN A N 1
ATOM 3101 C CA . ASN A 1 391 ? 17.779 5.030 -1.725 1.00 62.28 391 ASN A CA 1
ATOM 3102 C C . ASN A 1 391 ? 17.054 5.806 -0.614 1.00 62.28 391 ASN A C 1
ATOM 3104 O O . ASN A 1 391 ? 17.696 6.457 0.212 1.00 62.28 391 ASN A O 1
ATOM 3108 N N . LYS A 1 392 ? 15.719 5.752 -0.556 1.00 61.00 392 LYS A N 1
ATOM 3109 C CA . LYS A 1 392 ? 14.958 6.425 0.502 1.00 61.00 392 LYS A CA 1
ATOM 3110 C C . LYS A 1 392 ? 14.895 5.549 1.758 1.00 61.00 392 LYS A C 1
ATOM 3112 O O . LYS A 1 392 ? 14.178 4.553 1.787 1.00 61.00 392 LYS A O 1
ATOM 3117 N N . GLY A 1 393 ? 15.596 5.965 2.814 1.00 50.38 393 GLY A N 1
ATOM 3118 C CA . GLY A 1 393 ? 15.385 5.454 4.177 1.00 50.38 393 GLY A CA 1
ATOM 3119 C C . GLY A 1 393 ? 16.337 4.362 4.675 1.00 50.38 393 GLY A C 1
ATOM 3120 O O . GLY A 1 393 ? 16.122 3.862 5.773 1.00 50.38 393 GLY A O 1
ATOM 3121 N N . SER A 1 394 ? 17.401 4.018 3.947 1.00 53.72 394 SER A N 1
ATOM 3122 C CA . SER A 1 394 ? 18.411 3.054 4.415 1.00 53.72 394 SER A CA 1
ATOM 3123 C C . SER A 1 394 ? 19.811 3.448 3.958 1.00 53.72 394 SER A C 1
ATOM 3125 O O . SER A 1 394 ? 19.948 4.050 2.902 1.00 53.72 394 SER A O 1
ATOM 3127 N N . ASN A 1 395 ? 20.839 3.092 4.735 1.00 58.16 395 ASN A N 1
ATOM 3128 C CA . ASN A 1 395 ? 22.251 3.160 4.342 1.00 58.16 395 ASN A CA 1
ATOM 3129 C C . ASN A 1 395 ? 22.484 2.143 3.204 1.00 58.16 395 ASN A C 1
ATOM 3131 O O . ASN A 1 395 ? 22.545 0.947 3.505 1.00 58.16 395 ASN A O 1
ATOM 3135 N N . PRO A 1 396 ? 22.486 2.555 1.921 1.00 66.94 396 PRO A N 1
ATOM 3136 C CA . PRO A 1 396 ? 22.392 1.606 0.823 1.00 66.94 396 PRO A CA 1
ATOM 3137 C C . PRO A 1 396 ? 23.711 0.841 0.681 1.00 66.94 396 PRO A C 1
ATOM 3139 O O . PRO A 1 396 ? 24.793 1.416 0.748 1.00 66.94 396 PRO A O 1
ATOM 3142 N N . TYR A 1 397 ? 23.615 -0.475 0.497 1.00 82.69 397 TYR A N 1
ATOM 3143 C CA . TYR A 1 397 ? 24.758 -1.335 0.183 1.00 82.69 397 TYR A CA 1
ATOM 3144 C C . TYR A 1 397 ? 25.403 -0.968 -1.155 1.00 82.69 397 TYR A C 1
ATOM 3146 O O . TYR A 1 397 ? 26.618 -1.066 -1.309 1.00 82.69 397 TYR A O 1
ATOM 3154 N N . PHE A 1 398 ? 24.567 -0.580 -2.116 1.00 86.56 398 PHE A N 1
ATOM 3155 C CA . PHE A 1 398 ? 24.965 -0.304 -3.484 1.00 86.56 398 PHE A CA 1
ATOM 3156 C C . PHE A 1 398 ? 25.502 1.115 -3.627 1.00 86.56 398 PHE A C 1
ATOM 3158 O O . PHE A 1 398 ? 24.988 2.052 -3.009 1.00 86.56 398 PHE A O 1
ATOM 3165 N N . SER A 1 399 ? 26.502 1.285 -4.493 1.00 88.31 399 SER A N 1
ATOM 3166 C CA . SER A 1 399 ? 26.947 2.618 -4.898 1.00 88.31 399 SER A CA 1
ATOM 3167 C C . SER A 1 399 ? 25.822 3.374 -5.622 1.00 88.31 399 SER A C 1
ATOM 3169 O O . SER A 1 399 ? 24.774 2.819 -5.975 1.00 88.31 399 SER A O 1
ATOM 3171 N N . ARG A 1 400 ? 26.027 4.669 -5.876 1.00 85.06 400 ARG A N 1
ATOM 3172 C CA . ARG A 1 400 ? 25.075 5.466 -6.657 1.00 85.06 400 ARG A CA 1
ATOM 3173 C C . ARG A 1 400 ? 24.939 4.936 -8.087 1.00 85.06 400 ARG A C 1
ATOM 3175 O O . ARG A 1 400 ? 23.831 4.878 -8.606 1.00 85.06 400 ARG A O 1
ATOM 3182 N N . GLU A 1 401 ? 26.049 4.541 -8.698 1.00 88.94 401 GLU A N 1
ATOM 3183 C CA . GLU A 1 401 ? 26.109 3.970 -10.045 1.00 88.94 401 GLU A CA 1
ATOM 3184 C C . GLU A 1 401 ? 25.383 2.625 -10.091 1.00 88.94 401 GLU A C 1
ATOM 3186 O O . GLU A 1 401 ? 24.535 2.409 -10.951 1.00 88.94 401 GLU A O 1
ATOM 3191 N N . GLU A 1 402 ? 25.637 1.752 -9.114 1.00 91.12 402 GLU A N 1
ATOM 3192 C CA . GLU A 1 402 ? 24.931 0.476 -9.000 1.00 91.12 402 GLU A CA 1
ATOM 3193 C C . GLU A 1 402 ? 23.428 0.681 -8.774 1.00 91.12 402 GLU A C 1
ATOM 3195 O O . GLU A 1 402 ? 22.613 0.001 -9.391 1.00 91.12 402 GLU A O 1
ATOM 3200 N N . SER A 1 403 ? 23.042 1.653 -7.944 1.00 89.25 403 SER A N 1
ATOM 3201 C CA . SER A 1 403 ? 21.635 2.017 -7.742 1.00 89.25 403 SER A CA 1
ATOM 3202 C C . SER A 1 403 ? 20.978 2.492 -9.040 1.00 89.25 403 SER A C 1
ATOM 3204 O O . SER A 1 403 ? 19.857 2.083 -9.336 1.00 89.25 403 SER A O 1
ATOM 3206 N N . ALA A 1 404 ? 21.682 3.298 -9.840 1.00 87.75 404 ALA A N 1
ATOM 3207 C CA . ALA A 1 404 ? 21.197 3.752 -11.140 1.00 87.75 404 ALA A CA 1
ATOM 3208 C C . ALA A 1 404 ? 21.039 2.583 -12.128 1.00 87.75 404 ALA A C 1
ATOM 3210 O O . ALA A 1 404 ? 20.054 2.524 -12.861 1.00 87.75 404 ALA A O 1
ATOM 3211 N N . GLU A 1 405 ? 21.949 1.604 -12.122 1.00 92.25 405 GLU A N 1
ATOM 3212 C CA . GLU A 1 405 ? 21.809 0.385 -12.930 1.00 92.25 405 GLU A CA 1
ATOM 3213 C C . GLU A 1 405 ? 20.584 -0.453 -12.528 1.00 92.25 405 GLU A C 1
ATOM 3215 O O . GLU A 1 405 ? 19.870 -0.968 -13.393 1.00 92.25 405 GLU A O 1
ATOM 3220 N N . LEU A 1 406 ? 20.307 -0.569 -11.226 1.00 93.25 406 LEU A N 1
ATOM 3221 C CA . LEU A 1 406 ? 19.110 -1.242 -10.711 1.00 93.25 406 LEU A CA 1
ATOM 3222 C C . LEU A 1 406 ? 17.832 -0.478 -11.092 1.00 93.25 406 LEU A C 1
ATOM 3224 O O . LEU A 1 406 ? 16.854 -1.090 -11.525 1.00 93.25 406 LEU A O 1
ATOM 3228 N N . GLY A 1 407 ? 17.863 0.855 -11.001 1.00 91.38 407 GLY A N 1
ATOM 3229 C CA . GLY A 1 407 ? 16.801 1.740 -11.483 1.00 91.38 407 GLY A CA 1
ATOM 3230 C C . GLY A 1 407 ? 16.543 1.593 -12.980 1.00 91.38 407 GLY A C 1
ATOM 3231 O O . GLY A 1 407 ? 15.394 1.510 -13.409 1.00 91.38 407 GLY A O 1
ATOM 3232 N N . ASN A 1 408 ? 17.603 1.478 -13.781 1.00 92.25 408 ASN A N 1
ATOM 3233 C CA . ASN A 1 408 ? 17.498 1.201 -15.210 1.00 92.25 408 ASN A CA 1
ATOM 3234 C C . ASN A 1 408 ? 16.829 -0.148 -15.456 1.00 92.25 408 ASN A C 1
ATOM 3236 O O . ASN A 1 408 ? 15.835 -0.193 -16.168 1.00 92.25 408 ASN A O 1
ATOM 3240 N N . ALA A 1 409 ? 17.275 -1.227 -14.808 1.00 95.06 409 ALA A N 1
ATOM 3241 C CA . ALA A 1 409 ? 16.639 -2.538 -14.962 1.00 95.06 409 ALA A CA 1
ATOM 3242 C C . ALA A 1 409 ? 15.136 -2.523 -14.622 1.00 95.06 409 ALA A C 1
ATOM 3244 O O . ALA A 1 409 ? 14.339 -3.146 -15.324 1.00 95.06 409 ALA A O 1
ATOM 3245 N N . PHE A 1 410 ? 14.740 -1.771 -13.591 1.00 95.56 410 PHE A N 1
ATOM 3246 C CA . PHE A 1 410 ? 13.335 -1.528 -13.267 1.00 95.56 410 PHE A CA 1
ATOM 3247 C C . PHE A 1 410 ? 12.583 -0.834 -14.420 1.00 95.56 410 PHE A C 1
ATOM 3249 O O . PHE A 1 410 ? 11.543 -1.335 -14.851 1.00 95.56 410 PHE A O 1
ATOM 3256 N N . LYS A 1 411 ? 13.111 0.275 -14.959 1.00 93.88 411 LYS A N 1
ATOM 3257 C CA . LYS A 1 411 ? 12.485 1.028 -16.066 1.00 93.88 411 LYS A CA 1
ATOM 3258 C C . LYS A 1 411 ? 12.366 0.191 -17.339 1.00 93.88 411 LYS A C 1
ATOM 3260 O O . LYS A 1 411 ? 11.298 0.141 -17.945 1.00 93.88 411 LYS A O 1
ATOM 3265 N N . GLU A 1 412 ? 13.435 -0.513 -17.710 1.00 95.38 412 GLU A N 1
ATOM 3266 C CA . GLU A 1 412 ? 13.467 -1.413 -18.867 1.00 95.38 412 GLU A CA 1
ATOM 3267 C C . GLU A 1 412 ? 12.368 -2.478 -18.763 1.00 95.38 412 GLU A C 1
ATOM 3269 O O . GLU A 1 412 ? 11.598 -2.693 -19.701 1.00 95.38 412 GLU A O 1
ATOM 3274 N N . ALA A 1 413 ? 12.250 -3.109 -17.592 1.00 97.00 413 ALA A N 1
ATOM 3275 C CA . ALA A 1 413 ? 11.235 -4.120 -17.339 1.00 97.00 413 ALA A CA 1
ATOM 3276 C C . ALA A 1 413 ? 9.812 -3.544 -17.359 1.00 97.00 413 ALA A C 1
ATOM 3278 O O . ALA A 1 413 ? 8.897 -4.204 -17.856 1.00 97.00 413 ALA A O 1
ATOM 3279 N N . ALA A 1 414 ? 9.622 -2.320 -16.854 1.00 96.31 414 ALA A N 1
ATOM 3280 C CA . ALA A 1 414 ? 8.339 -1.630 -16.898 1.00 96.31 414 ALA A CA 1
ATOM 3281 C C . ALA A 1 414 ? 7.911 -1.318 -18.340 1.00 96.31 414 ALA A C 1
ATOM 3283 O O . ALA A 1 414 ? 6.798 -1.670 -18.731 1.00 96.31 414 ALA A O 1
ATOM 3284 N N . PHE A 1 415 ? 8.788 -0.737 -19.166 1.00 96.81 415 PHE A N 1
ATOM 3285 C CA . PHE A 1 415 ? 8.472 -0.444 -20.569 1.00 96.81 415 PHE A CA 1
ATOM 3286 C C . PHE A 1 415 ? 8.202 -1.704 -21.385 1.00 96.81 415 PHE A C 1
ATOM 3288 O O . PHE A 1 415 ? 7.217 -1.753 -22.125 1.00 96.81 415 PHE A O 1
ATOM 3295 N N . HIS A 1 416 ? 9.025 -2.738 -21.206 1.00 97.75 416 HIS A N 1
ATOM 3296 C CA . HIS A 1 416 ? 8.807 -4.027 -21.852 1.00 97.75 416 HIS A CA 1
ATOM 3297 C C . HIS A 1 416 ? 7.436 -4.609 -21.488 1.00 97.75 416 HIS A C 1
ATOM 3299 O O . HIS A 1 416 ? 6.678 -5.047 -22.354 1.00 97.75 416 HIS A O 1
ATOM 3305 N N . ARG A 1 417 ? 7.070 -4.557 -20.202 1.00 97.75 417 ARG A N 1
ATOM 3306 C CA . ARG A 1 417 ? 5.789 -5.087 -19.742 1.00 97.75 417 ARG A CA 1
ATOM 3307 C C . ARG A 1 417 ? 4.600 -4.253 -20.212 1.00 97.75 417 ARG A C 1
ATOM 3309 O O . ARG A 1 417 ? 3.597 -4.842 -20.600 1.00 97.75 417 ARG A O 1
ATOM 3316 N N . LEU A 1 418 ? 4.707 -2.922 -20.237 1.00 97.19 418 LEU A N 1
ATOM 3317 C CA . LEU A 1 418 ? 3.685 -2.038 -20.814 1.00 97.19 418 LEU A CA 1
ATOM 3318 C C . LEU A 1 418 ? 3.432 -2.373 -22.288 1.00 97.19 418 LEU A C 1
ATOM 3320 O O . LEU A 1 418 ? 2.276 -2.465 -22.705 1.00 97.19 418 LEU A O 1
ATOM 3324 N N . ALA A 1 419 ? 4.493 -2.605 -23.064 1.00 97.81 419 ALA A N 1
ATOM 3325 C CA . ALA A 1 419 ? 4.403 -3.049 -24.452 1.00 97.81 419 ALA A CA 1
ATOM 3326 C C . ALA A 1 419 ? 3.675 -4.392 -24.578 1.00 97.81 419 ALA A C 1
ATOM 3328 O O . ALA A 1 419 ? 2.742 -4.511 -25.371 1.00 97.81 419 ALA A O 1
ATOM 3329 N N . GLU A 1 420 ? 4.034 -5.368 -23.744 1.00 97.75 420 GLU A N 1
ATOM 3330 C CA . GLU A 1 420 ? 3.425 -6.699 -23.744 1.00 97.75 420 GLU A CA 1
ATOM 3331 C C . GLU A 1 420 ? 1.925 -6.663 -23.406 1.00 97.75 420 GLU A C 1
ATOM 3333 O O . GLU A 1 420 ? 1.116 -7.202 -24.161 1.00 97.75 420 GLU A O 1
ATOM 3338 N N . VAL A 1 421 ? 1.531 -6.001 -22.308 1.00 96.19 421 VAL A N 1
ATOM 3339 C CA . VAL A 1 421 ? 0.125 -5.989 -21.852 1.00 96.19 421 VAL A CA 1
ATOM 3340 C C . VAL A 1 421 ? -0.773 -5.135 -22.745 1.00 96.19 421 VAL A C 1
ATOM 3342 O O . VAL A 1 421 ? -1.945 -5.456 -22.929 1.00 96.19 421 VAL A O 1
ATOM 3345 N N . SER A 1 422 ? -0.232 -4.067 -23.339 1.00 95.81 422 SER A N 1
ATOM 3346 C CA . SER A 1 422 ? -0.996 -3.198 -24.236 1.00 95.81 422 SER A CA 1
ATOM 3347 C C . SER A 1 422 ? -0.973 -3.661 -25.692 1.00 95.81 422 SER A C 1
ATOM 3349 O O . SER A 1 422 ? -1.857 -3.276 -26.456 1.00 95.81 422 SER A O 1
ATOM 3351 N N . GLY A 1 423 ? 0.012 -4.465 -26.105 1.00 96.88 423 GLY A N 1
ATOM 3352 C CA . GLY A 1 423 ? 0.269 -4.831 -27.500 1.00 96.88 423 GLY A CA 1
ATOM 3353 C C . GLY A 1 423 ? 0.767 -3.665 -28.367 1.00 96.88 423 GLY A C 1
ATOM 3354 O O . GLY A 1 423 ? 0.453 -3.621 -29.561 1.00 96.88 423 GLY A O 1
ATOM 3355 N N . LEU A 1 424 ? 1.430 -2.673 -27.767 1.00 96.94 424 LEU A N 1
ATOM 3356 C CA . LEU A 1 424 ? 2.072 -1.537 -28.445 1.00 96.94 424 LEU A CA 1
ATOM 3357 C C . LEU A 1 424 ? 3.588 -1.763 -28.536 1.00 96.94 424 LEU A C 1
ATOM 3359 O O . LEU A 1 424 ? 4.128 -2.625 -27.846 1.00 96.94 424 LEU A O 1
ATOM 3363 N N . ALA A 1 425 ? 4.286 -1.016 -29.394 1.00 97.50 425 ALA A N 1
ATOM 3364 C CA . ALA A 1 425 ? 5.728 -1.181 -29.536 1.00 97.50 425 ALA A CA 1
ATOM 3365 C C . ALA A 1 425 ? 6.474 -0.595 -28.329 1.00 97.50 425 ALA A C 1
ATOM 3367 O O . ALA A 1 425 ? 6.240 0.536 -27.909 1.00 97.50 425 ALA A O 1
ATOM 3368 N N . GLU A 1 426 ? 7.433 -1.352 -27.801 1.00 97.31 426 GLU A N 1
ATOM 3369 C CA . GLU A 1 426 ? 8.268 -0.920 -26.676 1.00 97.31 426 GLU A CA 1
ATOM 3370 C C . GLU A 1 426 ? 9.064 0.356 -26.994 1.00 97.31 426 GLU A C 1
ATOM 3372 O O . GLU A 1 426 ? 9.192 1.243 -26.149 1.00 97.31 426 GLU A O 1
ATOM 3377 N N . SER A 1 427 ? 9.539 0.490 -28.238 1.00 96.56 427 SER A N 1
ATOM 3378 C CA . SER A 1 427 ? 10.235 1.687 -28.721 1.00 96.56 427 SER A CA 1
ATOM 3379 C C . SER A 1 427 ? 9.401 2.959 -28.579 1.00 96.56 427 SER A C 1
ATOM 3381 O O . SER A 1 427 ? 9.964 4.024 -28.334 1.00 96.56 427 SER A O 1
ATOM 3383 N N . ASP A 1 428 ? 8.075 2.856 -28.690 1.00 96.06 428 ASP A N 1
ATOM 3384 C CA . ASP A 1 428 ? 7.186 4.014 -28.623 1.00 96.06 428 ASP A CA 1
ATOM 3385 C C . ASP A 1 428 ? 7.039 4.519 -27.183 1.00 96.06 428 ASP A C 1
ATOM 3387 O O . ASP A 1 428 ? 7.059 5.728 -26.948 1.00 96.06 428 ASP A O 1
ATOM 3391 N N . PHE A 1 429 ? 6.968 3.610 -26.202 1.00 94.50 429 PHE A N 1
ATOM 3392 C CA . PHE A 1 429 ? 6.999 3.985 -24.786 1.00 94.50 429 PHE A CA 1
ATOM 3393 C C . PHE A 1 429 ? 8.328 4.637 -24.415 1.00 94.50 429 PHE A C 1
ATOM 3395 O O . PHE A 1 429 ? 8.338 5.700 -23.795 1.00 94.50 429 PHE A O 1
ATOM 3402 N N . ARG A 1 430 ? 9.448 4.069 -24.867 1.00 93.94 430 ARG A N 1
ATOM 3403 C CA . ARG A 1 430 ? 10.785 4.637 -24.634 1.00 93.94 430 ARG A CA 1
ATOM 3404 C C . ARG A 1 430 ? 10.922 6.035 -25.224 1.00 93.94 430 ARG A C 1
ATOM 3406 O O . ARG A 1 430 ? 11.416 6.937 -24.558 1.00 93.94 430 ARG A O 1
ATOM 3413 N N . ALA A 1 431 ? 10.418 6.238 -26.440 1.00 93.25 431 ALA A N 1
ATOM 3414 C CA . ALA A 1 431 ? 10.408 7.543 -27.097 1.00 93.25 431 ALA A CA 1
ATOM 3415 C C . ALA A 1 431 ? 9.494 8.577 -26.407 1.00 93.25 431 ALA A C 1
ATOM 3417 O O . ALA A 1 431 ? 9.574 9.769 -26.715 1.00 93.25 431 ALA A O 1
ATOM 3418 N N . SER A 1 432 ? 8.615 8.141 -25.497 1.00 91.56 432 SER A N 1
ATOM 3419 C CA . SER A 1 432 ? 7.769 9.032 -24.698 1.00 91.56 432 SER A CA 1
ATOM 3420 C C . SER A 1 432 ? 8.425 9.522 -23.409 1.00 91.56 432 SER A C 1
ATOM 3422 O O . SER A 1 432 ? 7.921 10.466 -22.806 1.00 91.56 432 SER A O 1
ATOM 3424 N N . MET A 1 433 ? 9.535 8.918 -22.985 1.00 90.88 433 MET A N 1
ATOM 3425 C CA . MET A 1 433 ? 10.240 9.311 -21.769 1.00 90.88 433 MET A CA 1
ATOM 3426 C C . MET A 1 433 ? 10.875 10.699 -21.943 1.00 90.88 433 MET A C 1
ATOM 3428 O O . MET A 1 433 ? 11.646 10.927 -22.874 1.00 90.88 433 MET A O 1
ATOM 3432 N N . ILE A 1 434 ? 10.536 11.636 -21.056 1.00 84.94 434 ILE A N 1
ATOM 3433 C CA . ILE A 1 434 ? 11.023 13.025 -21.080 1.00 84.94 434 ILE A CA 1
ATOM 3434 C C . ILE A 1 434 ? 12.283 13.171 -20.229 1.00 84.94 434 ILE A C 1
ATOM 3436 O O . ILE A 1 434 ? 13.196 13.912 -20.591 1.00 84.94 434 ILE A O 1
ATOM 3440 N N . SER A 1 435 ? 12.335 12.486 -19.087 1.00 77.25 435 SER A N 1
ATOM 3441 C CA . SER A 1 435 ? 13.457 12.601 -18.163 1.00 77.25 435 SER A CA 1
ATOM 3442 C C . SER A 1 435 ? 13.662 11.344 -17.338 1.00 77.25 435 SER A C 1
ATOM 3444 O O . SER A 1 435 ? 12.701 10.731 -16.867 1.00 77.25 435 SER A O 1
ATOM 3446 N N . GLU A 1 436 ? 14.934 11.058 -17.086 1.00 70.75 436 GLU A N 1
ATOM 3447 C CA . GLU A 1 436 ? 15.385 10.160 -16.035 1.00 70.75 436 GLU A CA 1
ATOM 3448 C C . GLU A 1 436 ? 16.051 11.014 -14.965 1.00 70.75 436 GLU A C 1
ATOM 3450 O O . GLU A 1 436 ? 17.057 11.679 -15.221 1.00 70.75 436 GLU A O 1
ATOM 3455 N N . THR A 1 437 ? 15.474 11.049 -13.772 1.00 70.50 437 THR A N 1
ATOM 3456 C CA . THR A 1 437 ? 16.063 11.802 -12.666 1.00 70.50 437 THR A CA 1
ATOM 3457 C C . THR A 1 437 ? 16.163 10.917 -11.449 1.00 70.50 437 THR A C 1
ATOM 3459 O O . THR A 1 437 ? 15.187 10.264 -11.088 1.00 70.50 437 THR A O 1
ATOM 3462 N N . ASN A 1 438 ? 17.320 10.961 -10.789 1.00 65.38 438 ASN A N 1
ATOM 3463 C CA . ASN A 1 438 ? 17.420 10.545 -9.403 1.00 65.38 438 ASN A CA 1
ATOM 3464 C C . ASN A 1 438 ? 17.132 11.767 -8.526 1.00 65.38 438 ASN A C 1
ATOM 3466 O O . ASN A 1 438 ? 17.955 12.687 -8.465 1.00 65.38 438 ASN A O 1
ATOM 3470 N N . ARG A 1 439 ? 15.956 11.803 -7.899 1.00 69.31 439 ARG A N 1
ATOM 3471 C CA . ARG A 1 439 ? 15.552 12.883 -6.993 1.00 69.31 439 ARG A CA 1
ATOM 3472 C C . ARG A 1 439 ? 15.140 12.278 -5.661 1.00 69.31 439 ARG A C 1
ATOM 3474 O O . ARG A 1 439 ? 14.374 11.327 -5.620 1.00 69.31 439 ARG A O 1
ATOM 3481 N N . ASP A 1 440 ? 15.682 12.803 -4.566 1.00 70.94 440 ASP A N 1
ATOM 3482 C CA . ASP A 1 440 ? 15.321 12.387 -3.203 1.00 70.94 440 ASP A CA 1
ATOM 3483 C C . ASP A 1 440 ? 15.435 10.863 -2.950 1.00 70.94 440 ASP A C 1
ATOM 3485 O O . ASP A 1 440 ? 14.722 10.290 -2.123 1.00 70.94 440 ASP A O 1
ATOM 3489 N N . GLY A 1 441 ? 16.349 10.194 -3.669 1.00 75.88 441 GLY A N 1
ATOM 3490 C CA . GLY A 1 441 ? 16.586 8.752 -3.570 1.00 75.88 441 GLY A CA 1
ATOM 3491 C C . GLY A 1 441 ? 15.621 7.874 -4.374 1.00 75.88 441 GLY A C 1
ATOM 3492 O O . GLY A 1 441 ? 15.612 6.655 -4.174 1.00 75.88 441 GLY A O 1
ATOM 3493 N N . TYR A 1 442 ? 14.833 8.473 -5.267 1.00 80.31 442 TYR A N 1
ATOM 3494 C CA . TYR A 1 442 ? 13.967 7.791 -6.221 1.00 80.31 442 TYR A CA 1
ATOM 3495 C C . TYR A 1 442 ? 14.554 7.816 -7.621 1.00 80.31 442 TYR A C 1
ATOM 3497 O O . TYR A 1 442 ? 15.057 8.842 -8.063 1.00 80.31 442 TYR A O 1
ATOM 3505 N N . GLU A 1 443 ? 14.439 6.692 -8.315 1.00 86.69 443 GLU A N 1
ATOM 3506 C CA . GLU A 1 443 ? 14.662 6.584 -9.751 1.00 86.69 443 GLU A CA 1
ATOM 3507 C C . GLU A 1 443 ? 13.318 6.774 -10.454 1.00 86.69 443 GLU A C 1
ATOM 3509 O O . GLU A 1 443 ? 12.380 6.022 -10.184 1.00 86.69 443 GLU A O 1
ATOM 3514 N N . HIS A 1 444 ? 13.232 7.779 -11.326 1.00 86.94 444 HIS A N 1
ATOM 3515 C CA . HIS A 1 444 ? 12.017 8.145 -12.056 1.00 86.94 444 HIS A CA 1
ATOM 3516 C C . HIS A 1 444 ? 12.158 7.873 -13.559 1.00 86.94 444 HIS A C 1
ATOM 3518 O O . HIS A 1 444 ? 13.204 8.150 -14.153 1.00 86.94 444 HIS A O 1
ATOM 3524 N N . ALA A 1 445 ? 11.073 7.416 -14.183 1.00 88.81 445 ALA A N 1
ATOM 3525 C CA . ALA A 1 445 ? 10.839 7.473 -15.622 1.00 88.81 445 ALA A CA 1
ATOM 3526 C C . ALA A 1 445 ? 9.574 8.296 -15.887 1.00 88.81 445 ALA A C 1
ATOM 3528 O O . ALA A 1 445 ? 8.454 7.781 -15.847 1.00 88.81 445 ALA A O 1
ATOM 3529 N N . ILE A 1 446 ? 9.770 9.586 -16.169 1.00 89.38 446 ILE A N 1
ATOM 3530 C CA . ILE A 1 446 ? 8.678 10.521 -16.454 1.00 89.38 446 ILE A CA 1
ATOM 3531 C C . ILE A 1 446 ? 8.339 10.438 -17.941 1.00 89.38 446 ILE A C 1
ATOM 3533 O O . ILE A 1 446 ? 9.181 10.732 -18.792 1.00 89.38 446 ILE A O 1
ATOM 3537 N N . CYS A 1 447 ? 7.108 10.049 -18.260 1.00 90.88 447 CYS A N 1
ATOM 3538 C CA . CYS A 1 447 ? 6.629 9.831 -19.625 1.00 90.88 447 CYS A CA 1
ATOM 3539 C C . CYS A 1 447 ? 5.641 10.923 -20.055 1.00 90.88 447 CYS A C 1
ATOM 3541 O O . CYS A 1 447 ? 4.746 11.272 -19.295 1.00 90.88 447 CYS A O 1
ATOM 3543 N N . ASP A 1 448 ? 5.764 11.431 -21.284 1.00 92.00 448 ASP A N 1
ATOM 3544 C CA . ASP A 1 448 ? 4.847 12.406 -21.889 1.00 92.00 448 ASP A CA 1
ATOM 3545 C C . ASP A 1 448 ? 3.558 11.729 -22.375 1.00 92.00 448 ASP A C 1
ATOM 3547 O O . ASP A 1 448 ? 3.534 11.123 -23.452 1.00 92.00 448 ASP A O 1
ATOM 3551 N N . LEU A 1 449 ? 2.457 11.883 -21.638 1.00 90.00 449 LEU A N 1
ATOM 3552 C CA . LEU A 1 449 ? 1.163 11.300 -22.007 1.00 90.00 449 LEU A CA 1
ATOM 3553 C C . LEU A 1 449 ? 0.530 11.963 -23.237 1.00 90.00 449 LEU A C 1
ATOM 3555 O O . LEU A 1 449 ? -0.438 11.437 -23.791 1.00 90.00 449 LEU A O 1
ATOM 3559 N N . LYS A 1 450 ? 1.084 13.077 -23.736 1.00 89.94 450 LYS A N 1
ATOM 3560 C CA . LYS A 1 450 ? 0.633 13.708 -24.988 1.00 89.94 450 LYS A CA 1
ATOM 3561 C C . LYS A 1 450 ? 1.104 12.937 -26.222 1.00 89.94 450 LYS A C 1
ATOM 3563 O O . LYS A 1 450 ? 0.585 13.169 -27.321 1.00 89.94 450 LYS A O 1
ATOM 3568 N N . LYS A 1 451 ? 2.065 12.017 -26.075 1.00 93.31 451 LYS A N 1
ATOM 3569 C CA . LYS A 1 451 ? 2.572 11.195 -27.182 1.00 93.31 451 LYS A CA 1
ATOM 3570 C C . LYS A 1 451 ? 1.504 10.206 -27.672 1.00 93.31 451 LYS A C 1
ATOM 3572 O O . LYS A 1 451 ? 0.719 9.701 -26.869 1.00 93.31 451 LYS A O 1
ATOM 3577 N N . PRO A 1 452 ? 1.480 9.875 -28.980 1.00 94.62 452 PRO A N 1
ATOM 3578 C CA . PRO A 1 452 ? 0.465 8.985 -29.552 1.00 94.62 452 PRO A CA 1
ATOM 3579 C C . PRO A 1 452 ? 0.333 7.631 -28.841 1.00 94.62 452 PRO A C 1
ATOM 3581 O O . PRO A 1 452 ? -0.789 7.183 -28.616 1.00 94.62 452 PRO A O 1
ATOM 3584 N N . VAL A 1 453 ? 1.453 7.037 -28.408 1.00 95.06 453 VAL A N 1
ATOM 3585 C CA . VAL A 1 453 ? 1.475 5.739 -27.708 1.00 95.06 453 VAL A CA 1
ATOM 3586 C C . VAL A 1 453 ? 0.564 5.713 -26.482 1.00 95.06 453 VAL A C 1
ATOM 3588 O O . VAL A 1 453 ? -0.138 4.732 -26.261 1.00 95.06 453 VAL A O 1
ATOM 3591 N N . TRP A 1 454 ? 0.495 6.808 -25.722 1.00 93.69 454 TRP A N 1
ATOM 3592 C CA . TRP A 1 454 ? -0.301 6.882 -24.498 1.00 93.69 454 TRP A CA 1
ATOM 3593 C C . TRP A 1 454 ? -1.787 7.091 -24.761 1.00 93.69 454 TRP A C 1
ATOM 3595 O O . TRP A 1 454 ? -2.627 6.588 -24.016 1.00 93.69 454 TRP A O 1
ATOM 3605 N N . ARG A 1 455 ? -2.131 7.759 -25.865 1.00 90.81 455 ARG A N 1
ATOM 3606 C CA . ARG A 1 455 ? -3.516 7.825 -26.342 1.00 90.81 455 ARG A CA 1
ATOM 3607 C C . ARG A 1 455 ? -4.018 6.434 -26.715 1.00 90.81 455 ARG A C 1
ATOM 3609 O O . ARG A 1 455 ? -5.111 6.051 -26.302 1.00 90.81 455 ARG A O 1
ATOM 3616 N N . ASP A 1 456 ? -3.213 5.681 -27.457 1.00 92.81 456 ASP A N 1
ATOM 3617 C CA . ASP A 1 456 ? -3.553 4.317 -27.857 1.00 92.81 456 ASP A CA 1
ATOM 3618 C C . ASP A 1 456 ? -3.581 3.381 -26.645 1.00 92.81 456 ASP A C 1
ATOM 3620 O O . ASP A 1 456 ? -4.504 2.574 -26.513 1.00 92.81 456 ASP A O 1
ATOM 3624 N N . PHE A 1 457 ? -2.631 3.535 -25.719 1.00 94.25 457 PHE A N 1
ATOM 3625 C CA . PHE A 1 457 ? -2.601 2.816 -24.449 1.00 94.25 457 PHE A CA 1
ATOM 3626 C C . PHE A 1 457 ? -3.884 3.057 -23.651 1.00 94.25 457 PHE A C 1
ATOM 3628 O O . PHE A 1 457 ? -4.576 2.096 -23.338 1.00 94.25 457 PHE A O 1
ATOM 3635 N N . SER A 1 458 ? -4.268 4.316 -23.413 1.00 90.38 458 SER A N 1
ATOM 3636 C CA . SER A 1 458 ? -5.491 4.700 -22.687 1.00 90.38 458 SER A CA 1
ATOM 3637 C C . SER A 1 458 ? -6.767 4.153 -23.358 1.00 90.38 458 SER A C 1
ATOM 3639 O O . SER A 1 458 ? -7.683 3.639 -22.706 1.00 90.38 458 SER A O 1
ATOM 3641 N N . GLN A 1 459 ? -6.824 4.146 -24.694 1.00 89.50 459 GLN A N 1
ATOM 3642 C CA . GLN A 1 459 ? -7.934 3.531 -25.431 1.00 89.50 459 GLN A CA 1
ATOM 3643 C C . GLN A 1 459 ? -7.992 2.005 -25.285 1.00 89.50 459 GLN A C 1
ATOM 3645 O O . GLN A 1 459 ? -9.083 1.435 -25.227 1.00 89.50 459 GLN A O 1
ATOM 3650 N N . ARG A 1 460 ? -6.847 1.315 -25.264 1.00 93.19 460 ARG A N 1
ATOM 3651 C CA . ARG A 1 460 ? -6.800 -0.143 -25.060 1.00 93.19 460 ARG A CA 1
ATOM 3652 C C . ARG A 1 460 ? -7.093 -0.500 -23.608 1.00 93.19 460 ARG A C 1
ATOM 3654 O O . ARG A 1 460 ? -7.894 -1.396 -23.357 1.00 93.19 460 ARG A O 1
ATOM 3661 N N . GLN A 1 461 ? -6.525 0.258 -22.681 1.00 92.44 461 GLN A N 1
ATOM 3662 C CA . GLN A 1 461 ? -6.746 0.131 -21.253 1.00 92.44 461 GLN A CA 1
ATOM 3663 C C . GLN A 1 461 ? -8.222 0.312 -20.905 1.00 92.44 461 GLN A C 1
ATOM 3665 O O . GLN A 1 461 ? -8.791 -0.538 -20.244 1.00 92.44 461 GLN A O 1
ATOM 3670 N N . SER A 1 462 ? -8.894 1.354 -21.395 1.00 86.81 462 SER A N 1
ATOM 3671 C CA . SER A 1 462 ? 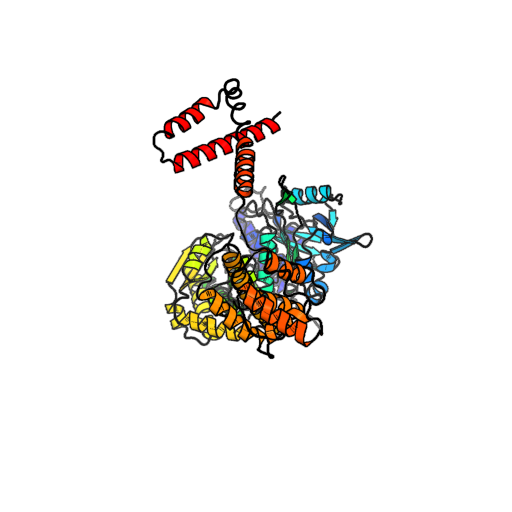-10.329 1.553 -21.123 1.00 86.81 462 SER A CA 1
ATOM 3672 C C . SER A 1 462 ? -11.224 0.432 -21.668 1.00 86.81 462 SER A C 1
ATOM 3674 O O . SER A 1 462 ? -12.269 0.141 -21.086 1.00 86.81 462 SER A O 1
ATOM 3676 N N . LYS A 1 463 ? -10.818 -0.233 -22.759 1.00 87.56 463 LYS A N 1
ATOM 3677 C CA . LYS A 1 463 ? -11.486 -1.447 -23.260 1.00 87.56 463 LYS A CA 1
ATOM 3678 C C . LYS A 1 463 ? -11.209 -2.663 -22.374 1.00 87.56 463 LYS A C 1
ATOM 3680 O O . LYS A 1 463 ? -12.114 -3.471 -22.187 1.00 87.56 463 LYS A O 1
ATOM 3685 N N . HIS A 1 464 ? -9.987 -2.794 -21.858 1.00 87.56 464 HIS A N 1
ATOM 3686 C CA . HIS A 1 464 ? -9.576 -3.852 -20.927 1.00 87.56 464 HIS A CA 1
ATOM 3687 C C . HIS A 1 464 ? -10.281 -3.719 -19.575 1.00 87.56 464 HIS A C 1
ATOM 3689 O O . HIS A 1 464 ? -10.962 -4.639 -19.133 1.00 87.56 464 HIS A O 1
ATOM 3695 N N . LEU A 1 465 ? -10.225 -2.521 -18.996 1.00 82.25 465 LEU A N 1
ATOM 3696 C CA . LEU A 1 465 ? -10.884 -2.125 -17.757 1.00 82.25 465 LEU A CA 1
ATOM 3697 C C . LEU A 1 465 ? -12.398 -2.021 -17.884 1.00 82.25 465 LEU A C 1
ATOM 3699 O O . LEU A 1 465 ? -13.004 -1.474 -16.972 1.00 82.25 465 LEU A O 1
ATOM 3703 N N . ALA A 1 466 ? -13.025 -2.464 -18.982 1.00 62.56 466 ALA A N 1
ATOM 3704 C CA . ALA A 1 466 ? -14.471 -2.410 -19.159 1.00 62.56 466 ALA A CA 1
ATOM 3705 C C . ALA A 1 466 ? -15.161 -3.146 -17.999 1.00 62.56 466 ALA A C 1
ATOM 3707 O O . ALA A 1 466 ? -15.413 -4.353 -18.059 1.00 62.56 466 ALA A O 1
ATOM 3708 N N . LEU A 1 467 ? -15.424 -2.380 -16.932 1.00 55.06 467 LEU A N 1
ATOM 3709 C CA . LEU A 1 467 ? -15.862 -2.849 -15.631 1.00 55.06 467 LEU A CA 1
ATOM 3710 C C . LEU A 1 467 ? -17.083 -3.737 -15.848 1.00 55.06 467 LEU A C 1
ATOM 3712 O O . LEU A 1 467 ? -17.916 -3.433 -16.717 1.00 55.06 467 LEU A O 1
ATOM 3716 N N . PRO A 1 468 ? -17.204 -4.849 -15.104 1.00 43.34 468 PRO A N 1
ATOM 3717 C CA . PRO A 1 468 ? -18.274 -5.800 -15.317 1.00 43.34 468 PRO A CA 1
ATOM 3718 C C . PRO A 1 468 ? -19.625 -5.088 -15.416 1.00 43.34 468 PRO A C 1
ATOM 3720 O O . PRO A 1 468 ? -19.928 -4.152 -14.673 1.00 43.34 468 PRO A O 1
ATOM 3723 N N . ARG A 1 469 ? -20.482 -5.602 -16.308 1.00 38.94 469 ARG A N 1
ATOM 3724 C CA . ARG A 1 469 ? -21.891 -5.206 -16.517 1.00 38.94 469 ARG A CA 1
ATOM 3725 C C . ARG A 1 469 ? -22.751 -5.183 -15.231 1.00 38.94 469 ARG A C 1
ATOM 3727 O O . ARG A 1 469 ? -23.941 -4.884 -15.311 1.00 38.94 469 ARG A O 1
ATOM 3734 N N . ALA A 1 470 ? -22.177 -5.464 -14.061 1.00 39.41 470 ALA A N 1
ATOM 3735 C CA . ALA A 1 470 ? -22.746 -5.269 -12.732 1.00 39.41 470 ALA A CA 1
ATOM 3736 C C . ALA A 1 470 ? -23.173 -3.812 -12.450 1.00 39.41 470 ALA A C 1
ATOM 3738 O O . ALA A 1 470 ? -24.084 -3.600 -11.658 1.00 39.41 470 ALA A O 1
ATOM 3739 N N . TYR A 1 471 ? -22.644 -2.825 -13.180 1.00 43.41 471 TYR A N 1
ATOM 3740 C CA . TYR A 1 471 ? -23.124 -1.433 -13.131 1.00 43.41 471 TYR A CA 1
ATOM 3741 C C . TYR A 1 471 ? -24.200 -1.100 -14.188 1.00 43.41 471 TYR A C 1
ATOM 3743 O O . TYR A 1 471 ? -24.531 0.058 -14.432 1.00 43.41 471 TYR A O 1
ATOM 3751 N N . SER A 1 472 ? -24.818 -2.105 -14.824 1.00 39.00 472 SER A N 1
ATOM 3752 C CA . SER A 1 472 ? -25.921 -1.898 -15.784 1.00 39.00 472 SER A CA 1
ATOM 3753 C C . SER A 1 472 ? -27.184 -1.275 -15.170 1.00 39.00 472 SER A C 1
ATOM 3755 O O . SER A 1 472 ? -27.941 -0.628 -15.896 1.00 39.00 472 SER A O 1
ATOM 3757 N N . VAL A 1 473 ? -27.366 -1.360 -13.847 1.00 40.66 473 VAL A N 1
ATOM 3758 C CA . VAL A 1 473 ? -28.403 -0.604 -13.115 1.00 40.66 473 VAL A CA 1
ATOM 3759 C C . VAL A 1 473 ? -28.141 0.906 -13.207 1.00 40.66 473 VAL A C 1
ATOM 3761 O O . VAL A 1 473 ? -29.065 1.715 -13.299 1.00 40.66 473 VAL A O 1
ATOM 3764 N N . GLU A 1 474 ? -26.872 1.297 -13.281 1.00 41.91 474 GLU A N 1
ATOM 3765 C CA . GLU A 1 474 ? -26.452 2.686 -13.390 1.00 41.91 474 GLU A CA 1
ATOM 3766 C C . GLU A 1 474 ? -26.533 3.211 -14.820 1.00 41.91 474 GLU A C 1
ATOM 3768 O O . GLU A 1 474 ? -26.776 4.387 -15.009 1.00 41.91 474 GLU A O 1
ATOM 3773 N N . LYS A 1 475 ? -26.488 2.369 -15.858 1.00 36.56 475 LYS A N 1
ATOM 3774 C CA . LYS A 1 475 ? -26.702 2.836 -17.243 1.00 36.56 475 LYS A CA 1
ATOM 3775 C C . LYS A 1 475 ? -28.141 3.324 -17.483 1.00 36.56 475 LYS A C 1
ATOM 3777 O O . LYS A 1 475 ? -28.359 4.235 -18.283 1.00 36.56 475 LYS A O 1
ATOM 3782 N N . GLN A 1 476 ? -29.120 2.758 -16.767 1.00 39.78 476 GLN A N 1
ATOM 3783 C CA . GLN A 1 476 ? -30.495 3.274 -16.719 1.00 39.78 476 GLN A CA 1
ATOM 3784 C C . GLN A 1 476 ? -30.610 4.524 -15.837 1.00 39.78 476 GLN A C 1
ATOM 3786 O O . GLN A 1 476 ? -31.260 5.481 -16.257 1.00 39.78 476 GLN A O 1
ATOM 3791 N N . LYS A 1 477 ? -29.933 4.571 -14.678 1.00 37.44 477 LYS A N 1
ATOM 3792 C CA . LYS A 1 477 ? -29.896 5.774 -13.826 1.00 37.44 477 LYS A CA 1
ATOM 3793 C C . LYS A 1 477 ? -29.159 6.944 -14.472 1.00 37.44 477 LYS A C 1
ATOM 3795 O O . LYS A 1 477 ? -29.651 8.048 -14.381 1.00 37.44 477 LYS A O 1
ATOM 3800 N N . ILE A 1 478 ? -28.066 6.727 -15.194 1.00 38.94 478 ILE A N 1
ATOM 3801 C CA . ILE A 1 478 ? -27.304 7.737 -15.939 1.00 38.94 478 ILE A CA 1
ATOM 3802 C C . ILE A 1 478 ? -28.108 8.219 -17.146 1.00 38.94 478 ILE A C 1
ATOM 3804 O O . ILE A 1 478 ? -28.101 9.409 -17.428 1.00 38.94 478 ILE A O 1
ATOM 3808 N N . ARG A 1 479 ? -28.891 7.355 -17.816 1.00 38.38 479 ARG A N 1
ATOM 3809 C CA . ARG A 1 479 ? -29.903 7.823 -18.783 1.00 38.38 479 ARG A CA 1
ATOM 3810 C C . ARG A 1 479 ? -30.965 8.691 -18.107 1.00 38.38 479 ARG A C 1
ATOM 3812 O O . ARG A 1 479 ? -31.302 9.726 -18.666 1.00 38.38 479 ARG A O 1
ATOM 3819 N N . LEU A 1 480 ? -31.454 8.319 -16.924 1.00 39.97 480 LEU A N 1
ATOM 3820 C CA . LEU A 1 480 ? -32.406 9.112 -16.132 1.00 39.97 480 LEU A CA 1
ATOM 3821 C C . LEU A 1 480 ? -31.802 10.427 -15.607 1.00 39.97 480 LEU A C 1
ATOM 3823 O O . LEU A 1 480 ? -32.484 11.439 -15.633 1.00 39.97 480 LEU A O 1
ATOM 3827 N N . ILE A 1 481 ? -30.530 10.443 -15.206 1.00 38.88 481 ILE A N 1
ATOM 3828 C CA . ILE A 1 481 ? -29.797 11.603 -14.679 1.00 38.88 481 ILE A CA 1
ATOM 3829 C C . ILE A 1 481 ? -29.378 12.538 -15.814 1.00 38.88 481 ILE A C 1
ATOM 3831 O O . ILE A 1 481 ? -29.493 13.744 -15.663 1.00 38.88 481 ILE A O 1
ATOM 3835 N N . LEU A 1 482 ? -28.954 12.024 -16.973 1.00 34.75 482 LEU A N 1
ATOM 3836 C CA . LEU A 1 482 ? -28.721 12.842 -18.170 1.00 34.75 482 LEU A CA 1
ATOM 3837 C C . LEU A 1 482 ? -30.036 13.413 -18.706 1.00 34.75 482 LEU A C 1
ATOM 3839 O O . LEU A 1 482 ? -30.065 14.565 -19.122 1.00 34.75 482 LEU A O 1
ATOM 3843 N N . SER A 1 483 ? -31.132 12.647 -18.636 1.00 40.28 483 SER A N 1
ATOM 3844 C CA . SER A 1 483 ? -32.470 13.162 -18.955 1.00 40.28 483 SER A CA 1
ATOM 3845 C C . SER A 1 483 ? -32.884 14.256 -17.969 1.00 40.28 483 SER A C 1
ATOM 3847 O O . SER A 1 483 ? -33.301 15.314 -18.416 1.00 40.28 483 SER A O 1
ATOM 3849 N N . ALA A 1 484 ? -32.672 14.052 -16.664 1.00 43.22 484 ALA A N 1
ATOM 3850 C CA . ALA A 1 484 ? -32.979 15.019 -15.609 1.00 43.22 484 ALA A CA 1
ATOM 3851 C C . ALA A 1 484 ? -32.046 16.244 -15.606 1.00 43.22 484 ALA A C 1
ATOM 3853 O O . ALA A 1 484 ? -32.462 17.322 -15.214 1.00 43.22 484 ALA A O 1
ATOM 3854 N N . SER A 1 485 ? -30.794 16.109 -16.049 1.00 40.62 485 SER A N 1
ATOM 3855 C CA . SER A 1 485 ? -29.822 17.205 -16.161 1.00 40.62 485 SER A CA 1
ATOM 3856 C C . SER A 1 485 ? -30.136 18.103 -17.357 1.00 40.62 485 SER A C 1
ATOM 3858 O O . SER A 1 485 ? -30.147 19.322 -17.219 1.00 40.62 485 SER A O 1
ATOM 3860 N N . ILE A 1 486 ? -30.498 17.510 -18.501 1.00 47.56 486 ILE A N 1
ATOM 3861 C CA . ILE A 1 486 ? -31.017 18.252 -19.660 1.00 47.56 486 ILE A CA 1
ATOM 3862 C C . ILE A 1 486 ? -32.367 18.898 -19.313 1.00 47.56 486 ILE A C 1
ATOM 3864 O O . ILE A 1 486 ? -32.602 20.047 -19.668 1.00 47.56 486 ILE A O 1
ATOM 3868 N N . GLU A 1 487 ? -33.235 18.194 -18.580 1.00 52.94 487 GLU A N 1
ATOM 3869 C CA . GLU A 1 487 ? -34.519 18.718 -18.097 1.00 52.94 487 GLU A CA 1
ATOM 3870 C C . GLU A 1 487 ? -34.319 19.868 -17.094 1.00 52.94 487 GLU A C 1
ATOM 3872 O O . GLU A 1 487 ? -34.986 20.886 -17.218 1.00 52.94 487 GLU A O 1
ATOM 3877 N N . ASN A 1 488 ? -33.346 19.786 -16.181 1.00 52.28 488 ASN A N 1
ATOM 3878 C CA . ASN A 1 488 ? -33.030 20.855 -15.227 1.00 52.28 488 ASN A CA 1
ATOM 3879 C C . ASN A 1 488 ? -32.356 22.063 -15.885 1.00 52.28 488 ASN A C 1
ATOM 3881 O O . ASN A 1 488 ? -32.703 23.189 -15.553 1.00 52.28 488 ASN A O 1
ATOM 3885 N N . GLN A 1 489 ? -31.432 21.864 -16.830 1.00 56.50 489 GLN A N 1
ATOM 3886 C CA . GLN A 1 489 ? -30.832 22.972 -17.586 1.00 56.50 489 GLN A CA 1
ATOM 3887 C C . GLN A 1 489 ? -31.871 23.676 -18.462 1.00 56.50 489 GLN A C 1
ATOM 3889 O O . GLN A 1 489 ? -31.881 24.901 -18.542 1.00 56.50 489 GLN A O 1
ATOM 3894 N N . PHE A 1 490 ? -32.783 22.913 -19.068 1.00 61.28 490 PHE A N 1
ATOM 3895 C CA . PHE A 1 490 ? -33.908 23.469 -19.806 1.00 61.28 490 PHE A CA 1
ATOM 3896 C C . PHE A 1 490 ? -34.877 24.220 -18.880 1.00 61.28 490 PHE A C 1
ATOM 3898 O O . PHE A 1 490 ? -35.270 25.336 -19.200 1.00 61.28 490 PHE A O 1
ATOM 3905 N N . ILE A 1 491 ? -35.235 23.654 -17.720 1.00 55.19 491 ILE A N 1
ATOM 3906 C CA . ILE A 1 491 ? -36.140 24.284 -16.745 1.00 55.19 491 ILE A CA 1
ATOM 3907 C C . ILE A 1 491 ? -35.530 25.555 -16.148 1.00 55.19 491 ILE A C 1
ATOM 3909 O O . ILE A 1 491 ? -36.237 26.554 -16.052 1.00 55.19 491 ILE A O 1
ATOM 3913 N N . GLU A 1 492 ? -34.247 25.559 -15.781 1.00 58.25 492 GLU A N 1
ATOM 3914 C CA . GLU A 1 492 ? -33.582 26.760 -15.261 1.00 58.25 492 GLU A CA 1
ATOM 3915 C C . GLU A 1 492 ? -33.402 27.819 -16.357 1.00 58.25 492 GLU A C 1
ATOM 3917 O O . GLU A 1 492 ? -33.719 28.984 -16.126 1.00 58.25 492 GLU A O 1
ATOM 3922 N N . GLY A 1 493 ? -33.047 27.427 -17.587 1.00 62.06 493 GLY A N 1
ATOM 3923 C CA . GLY A 1 493 ? -33.010 28.349 -18.728 1.00 62.06 493 GLY A CA 1
ATOM 3924 C C . GLY A 1 493 ? -34.382 28.955 -19.055 1.00 62.06 493 GLY A C 1
ATOM 3925 O O . GLY A 1 493 ? -34.489 30.149 -19.345 1.00 62.06 493 GLY A O 1
ATOM 3926 N N . LEU A 1 494 ? -35.458 28.166 -18.951 1.00 56.84 494 LEU A N 1
ATOM 3927 C CA . LEU A 1 494 ? -36.830 28.651 -19.103 1.00 56.84 494 LEU A CA 1
ATOM 3928 C C . LEU A 1 494 ? -37.207 29.590 -17.949 1.00 56.84 494 LEU A C 1
ATOM 3930 O O . LEU A 1 494 ? -37.782 30.648 -18.180 1.00 56.84 494 LEU A O 1
ATOM 3934 N N . ARG A 1 495 ? -36.857 29.236 -16.708 1.00 57.88 495 ARG A N 1
ATOM 3935 C CA . ARG A 1 495 ? -37.142 30.027 -15.506 1.00 57.88 495 ARG A CA 1
ATOM 3936 C C . ARG A 1 495 ? -36.452 31.386 -15.544 1.00 57.88 495 ARG A C 1
ATOM 3938 O O . ARG A 1 495 ? -37.110 32.387 -15.280 1.00 57.88 495 ARG A O 1
ATOM 3945 N N . GLU A 1 496 ? -35.170 31.441 -15.889 1.00 61.19 496 GLU A N 1
ATOM 3946 C CA . GLU A 1 496 ? -34.421 32.696 -16.001 1.00 61.19 496 GLU A CA 1
ATOM 3947 C C . GLU A 1 496 ? -35.013 33.612 -17.074 1.00 61.19 496 GLU A C 1
ATOM 3949 O O . GLU A 1 496 ? -35.255 34.792 -16.816 1.00 61.19 496 GLU A O 1
ATOM 3954 N N . ASN A 1 497 ? -35.334 33.073 -18.253 1.00 58.31 497 ASN A N 1
ATOM 3955 C CA . ASN A 1 497 ? -35.944 33.869 -19.315 1.00 58.31 497 ASN A CA 1
ATOM 3956 C C . ASN A 1 497 ? -37.377 34.310 -18.975 1.00 58.31 497 ASN A C 1
ATOM 3958 O O . ASN A 1 497 ? -37.766 35.431 -19.297 1.00 58.31 497 ASN A O 1
ATOM 3962 N N . LEU A 1 498 ? -38.153 33.485 -18.269 1.00 54.00 498 LEU A N 1
ATOM 3963 C CA . LEU A 1 498 ? -39.480 33.868 -17.782 1.00 54.00 498 LEU A CA 1
ATOM 3964 C C . LEU A 1 498 ? -39.415 34.968 -16.723 1.00 54.00 498 LEU A C 1
ATOM 3966 O O . LEU A 1 498 ? -40.237 35.882 -16.748 1.00 54.00 498 LEU A O 1
ATOM 3970 N N . LEU A 1 499 ? -38.429 34.919 -15.823 1.00 53.22 499 LEU A N 1
ATOM 3971 C CA . LEU A 1 499 ? -38.190 35.995 -14.864 1.00 53.22 499 LEU A CA 1
ATOM 3972 C C . LEU A 1 499 ? -37.846 37.299 -15.592 1.00 53.22 499 LEU A C 1
ATOM 3974 O O . LEU A 1 499 ? -38.457 38.321 -15.297 1.00 53.22 499 LEU A O 1
ATOM 3978 N N . ARG A 1 500 ? -36.968 37.262 -16.600 1.00 60.41 500 ARG A N 1
ATOM 3979 C CA . ARG A 1 500 ? -36.635 38.435 -17.431 1.00 60.41 500 ARG A CA 1
ATOM 3980 C C . ARG A 1 500 ? -37.864 39.060 -18.095 1.00 60.41 500 ARG A C 1
ATOM 3982 O O . ARG A 1 500 ? -38.092 40.260 -17.958 1.00 60.41 500 ARG A O 1
ATOM 3989 N N . VAL A 1 501 ? -38.716 38.243 -18.719 1.00 53.50 501 VAL A N 1
ATOM 3990 C CA . VAL A 1 501 ? -39.980 38.708 -19.321 1.00 53.50 501 VAL A CA 1
ATOM 3991 C C . VAL A 1 501 ? -40.920 39.299 -18.272 1.00 53.50 501 VAL A C 1
ATOM 3993 O O . VAL A 1 501 ? -41.524 40.349 -18.494 1.00 53.50 501 VAL A O 1
ATOM 3996 N N . MET A 1 502 ? -41.033 38.665 -17.102 1.00 46.31 502 MET A N 1
ATOM 3997 C CA . MET A 1 502 ? -41.847 39.179 -15.997 1.00 46.31 502 MET A CA 1
ATOM 3998 C C . MET A 1 502 ? -41.360 40.532 -15.462 1.00 46.31 502 MET A C 1
ATOM 4000 O O . MET A 1 502 ? -42.179 41.296 -14.951 1.00 46.31 502 MET A O 1
ATOM 4004 N N . PHE A 1 503 ? -40.066 40.834 -15.587 1.00 54.22 503 PHE A N 1
ATOM 4005 C CA . PHE A 1 503 ? -39.467 42.117 -15.211 1.00 54.22 503 PHE A CA 1
ATOM 4006 C C . PHE A 1 503 ? -39.376 43.121 -16.375 1.00 54.22 503 PHE A C 1
ATOM 4008 O O . PHE A 1 503 ? -38.764 44.175 -16.227 1.00 54.22 503 PHE A O 1
ATOM 4015 N N . GLY A 1 504 ? -40.049 42.849 -17.500 1.00 45.50 504 GLY A N 1
ATOM 4016 C CA . GLY A 1 504 ? -40.198 43.791 -18.612 1.00 45.50 504 GLY A CA 1
ATOM 4017 C C . GLY A 1 504 ? -39.065 43.765 -19.638 1.00 45.50 504 GLY A C 1
ATOM 4018 O O . GLY A 1 504 ? -39.028 44.629 -20.514 1.00 45.50 504 GLY A O 1
ATOM 4019 N N . GLU A 1 505 ? -38.158 42.789 -19.570 1.00 58.97 505 GLU A N 1
ATOM 4020 C CA . GLU A 1 505 ? -37.143 42.590 -20.603 1.00 58.97 505 GLU A CA 1
ATOM 4021 C C . GLU A 1 505 ? -37.756 41.910 -21.838 1.00 58.97 505 GLU A C 1
ATOM 4023 O O . GLU A 1 505 ? -38.594 41.011 -21.732 1.00 58.97 505 GLU A O 1
ATOM 4028 N N . SER A 1 506 ? -37.342 42.347 -23.032 1.00 53.44 506 SER A N 1
ATOM 4029 C CA . SER A 1 506 ? -37.820 41.767 -24.289 1.00 53.44 506 SER A CA 1
ATOM 4030 C C . SER A 1 506 ? -37.330 40.320 -24.412 1.00 53.44 506 SER A C 1
ATOM 4032 O O . SER A 1 506 ? -36.113 40.104 -24.388 1.00 53.44 506 SER A O 1
ATOM 4034 N N . PRO A 1 507 ? -38.221 39.327 -24.579 1.00 57.25 507 PRO A N 1
ATOM 4035 C CA . PRO A 1 507 ? -37.795 37.959 -24.819 1.00 57.25 507 PRO A CA 1
ATOM 4036 C C . PRO A 1 507 ? -37.038 37.890 -26.147 1.00 57.25 507 PRO A C 1
ATOM 4038 O O . PRO A 1 507 ? -37.612 38.080 -27.218 1.00 57.25 507 PRO A O 1
ATOM 4041 N N . GLY A 1 508 ? -35.728 37.657 -26.082 1.00 64.50 508 GLY A N 1
ATOM 4042 C CA . GLY A 1 508 ? -34.897 37.474 -27.269 1.00 64.50 508 GLY A CA 1
ATOM 4043 C C . GLY A 1 508 ? -35.221 36.177 -28.024 1.00 64.50 508 GLY A C 1
ATOM 4044 O O . GLY A 1 508 ? -36.022 35.351 -27.583 1.00 64.50 508 GLY A O 1
ATOM 4045 N N . ALA A 1 509 ? -34.531 35.956 -29.150 1.00 63.47 509 ALA A N 1
ATOM 4046 C CA . ALA A 1 509 ? -34.634 34.736 -29.968 1.00 63.47 509 ALA A CA 1
ATOM 4047 C C . ALA A 1 509 ? -34.391 33.431 -29.175 1.00 63.47 509 ALA A C 1
ATOM 4049 O O . ALA A 1 509 ? -34.852 32.360 -29.567 1.00 63.47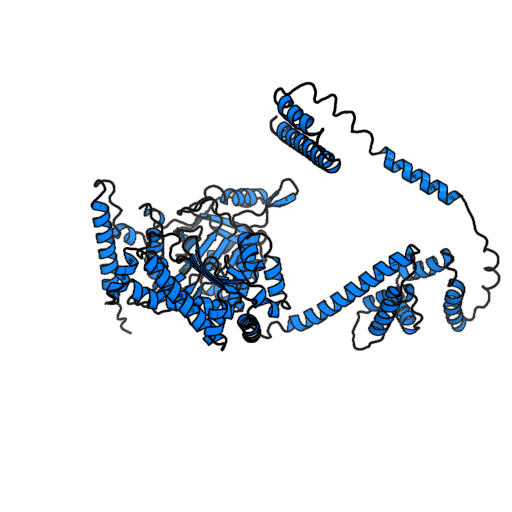 509 ALA A O 1
ATOM 4050 N N . GLU A 1 510 ? -33.706 33.537 -28.039 1.00 62.12 510 GLU A N 1
ATOM 4051 C CA . GLU A 1 510 ? -33.420 32.451 -27.105 1.00 62.12 510 GLU A CA 1
ATOM 4052 C C . GLU A 1 510 ? -34.691 31.878 -26.458 1.00 62.12 510 GLU A C 1
ATOM 4054 O O . GLU A 1 510 ? -34.837 30.659 -26.390 1.00 62.12 510 GLU A O 1
ATOM 4059 N N . LEU A 1 511 ? -35.666 32.721 -26.081 1.00 60.44 511 LEU A N 1
ATOM 4060 C CA . LEU A 1 511 ? -36.933 32.233 -25.526 1.00 60.44 511 LEU A CA 1
ATOM 4061 C C . LEU A 1 511 ? -37.757 31.513 -26.596 1.00 60.44 511 LEU A C 1
ATOM 4063 O O . LEU A 1 511 ? -38.268 30.432 -26.333 1.00 60.44 511 LEU A O 1
ATOM 4067 N N . ALA A 1 512 ? -37.833 32.054 -27.815 1.00 64.12 512 ALA A N 1
ATOM 4068 C CA . ALA A 1 512 ? -38.539 31.408 -28.925 1.00 64.12 512 ALA A CA 1
ATOM 4069 C C . ALA A 1 512 ? -37.933 30.033 -29.272 1.00 64.12 512 ALA A C 1
ATOM 4071 O O . ALA A 1 512 ? -38.658 29.076 -29.549 1.00 64.12 512 ALA A O 1
ATOM 4072 N N . HIS A 1 513 ? -36.603 29.913 -29.199 1.00 67.94 513 HIS A N 1
ATOM 4073 C CA . HIS A 1 513 ? -35.913 28.640 -29.379 1.00 67.94 513 HIS A CA 1
ATOM 4074 C C . HIS A 1 513 ? -36.224 27.649 -28.249 1.00 67.94 513 HIS A C 1
ATOM 4076 O O . HIS A 1 513 ? -36.526 26.488 -28.527 1.00 67.94 513 HIS A O 1
ATOM 4082 N N . LEU A 1 514 ? -36.221 28.106 -26.992 1.00 60.38 514 LEU A N 1
ATOM 4083 C CA . LEU A 1 514 ? -36.592 27.290 -25.834 1.00 60.38 514 LEU A CA 1
ATOM 4084 C C . LEU A 1 514 ? -38.064 26.853 -25.881 1.00 60.38 514 LEU A C 1
ATOM 4086 O O . LEU A 1 514 ? -38.352 25.703 -25.561 1.00 60.38 514 LEU A O 1
ATOM 4090 N N . VAL A 1 515 ? -38.987 27.707 -26.341 1.00 64.56 515 VAL A N 1
ATOM 4091 C CA . VAL A 1 515 ? -40.399 27.332 -26.547 1.00 64.56 515 VAL A CA 1
ATOM 4092 C C . VAL A 1 515 ? -40.512 26.223 -27.581 1.00 64.56 515 VAL A C 1
ATOM 4094 O O . VAL A 1 515 ? -41.104 25.189 -27.291 1.00 64.56 515 VAL A O 1
ATOM 4097 N N . SER A 1 516 ? -39.879 26.384 -28.744 1.00 69.75 516 SER A N 1
ATOM 4098 C CA . SER A 1 516 ? -39.926 25.382 -29.813 1.00 69.75 516 SER A CA 1
ATOM 4099 C C . SER A 1 516 ? -39.293 24.046 -29.397 1.00 69.75 516 SER A C 1
ATOM 4101 O O . SER A 1 516 ? -39.852 22.978 -29.660 1.00 69.75 516 SER A O 1
ATOM 4103 N N . GLN A 1 517 ? -38.156 24.079 -28.691 1.00 69.88 517 GLN A N 1
ATOM 4104 C CA . GLN A 1 517 ? -37.531 22.872 -28.141 1.00 69.88 517 GLN A CA 1
ATOM 4105 C C . GLN A 1 517 ? -38.399 22.213 -27.067 1.00 69.88 517 GLN A C 1
ATOM 4107 O O . GLN A 1 517 ? -38.527 20.986 -27.043 1.00 69.88 517 GLN A O 1
ATOM 4112 N N . GLY A 1 518 ? -39.012 23.018 -26.199 1.00 66.12 518 GLY A N 1
ATOM 4113 C CA . GLY A 1 518 ? -39.912 22.542 -25.165 1.00 66.12 518 GLY A CA 1
ATOM 4114 C C . GLY A 1 518 ? -41.155 21.894 -25.757 1.00 66.12 518 GLY A C 1
ATOM 4115 O O . GLY A 1 518 ? -41.445 20.765 -25.386 1.00 66.12 518 GLY A O 1
ATOM 4116 N N . GLU A 1 519 ? -41.822 22.519 -26.731 1.00 70.56 519 GLU A N 1
ATOM 4117 C CA . GLU A 1 519 ? -42.967 21.953 -27.464 1.00 70.56 519 GLU A CA 1
ATOM 4118 C C . GLU A 1 519 ? -42.604 20.622 -28.142 1.00 70.56 519 GLU A C 1
ATOM 4120 O O . GLU A 1 519 ? -43.317 19.629 -27.986 1.00 70.56 519 GLU A O 1
ATOM 4125 N N . ALA A 1 520 ? -41.445 20.543 -28.805 1.00 70.81 520 ALA A N 1
ATOM 4126 C CA . ALA A 1 520 ? -40.968 19.308 -29.430 1.00 70.81 520 ALA A CA 1
ATOM 4127 C C . ALA A 1 520 ? -40.645 18.200 -28.409 1.00 70.81 520 ALA A C 1
ATOM 4129 O O . ALA A 1 520 ? -40.904 17.019 -28.660 1.00 70.81 520 ALA A O 1
ATOM 4130 N N . MET A 1 521 ? -40.094 18.553 -27.242 1.00 64.69 521 MET A N 1
ATOM 4131 C CA . MET A 1 521 ? -39.893 17.613 -26.132 1.00 64.69 521 MET A CA 1
ATOM 4132 C C . MET A 1 521 ? -41.217 17.187 -25.491 1.00 64.69 521 MET A C 1
ATOM 4134 O O . MET A 1 521 ? -41.327 16.046 -25.041 1.00 64.69 521 MET A O 1
ATOM 4138 N N . PHE A 1 522 ? -42.210 18.076 -25.479 1.00 65.31 522 PHE A N 1
ATOM 4139 C CA . PHE A 1 522 ? -43.520 17.884 -24.865 1.00 65.31 522 PHE A CA 1
ATOM 4140 C C . PHE A 1 522 ? -44.441 16.980 -25.687 1.00 65.31 522 PHE A C 1
ATOM 4142 O O . PHE A 1 522 ? -45.170 16.159 -25.131 1.00 65.31 522 PHE A O 1
ATOM 4149 N N . LEU A 1 523 ? -44.385 17.112 -27.014 1.00 61.84 523 LEU A N 1
ATOM 4150 C CA . LEU A 1 523 ? -45.217 16.373 -27.964 1.00 61.84 523 LEU A CA 1
ATOM 4151 C C . LEU A 1 523 ? -44.631 15.010 -28.354 1.00 61.84 523 LEU A C 1
ATOM 4153 O O . LEU A 1 523 ? -45.282 14.254 -29.072 1.00 61.84 523 LEU A O 1
ATOM 4157 N N . ASN A 1 524 ? -43.425 14.666 -27.889 1.00 69.88 524 ASN A N 1
ATOM 4158 C CA . ASN A 1 524 ? -42.787 13.393 -28.211 1.00 69.88 524 ASN A CA 1
ATOM 4159 C C . ASN A 1 524 ? -43.231 12.269 -27.244 1.00 69.88 524 ASN A C 1
ATOM 4161 O O . ASN A 1 524 ? -42.754 12.215 -26.105 1.00 69.88 524 ASN A O 1
ATOM 4165 N N . PRO A 1 525 ? -44.071 11.308 -27.682 1.00 50.06 525 PRO A N 1
ATOM 4166 C CA . PRO A 1 525 ? -44.611 10.254 -26.819 1.00 50.06 525 PRO A CA 1
ATOM 4167 C C . PRO A 1 525 ? -43.555 9.259 -26.308 1.00 50.06 525 PRO A C 1
ATOM 4169 O O . PRO A 1 525 ? -43.836 8.502 -25.381 1.00 50.06 525 PRO A O 1
ATOM 4172 N N . ALA A 1 526 ? -42.338 9.257 -26.866 1.00 44.62 526 ALA A N 1
ATOM 4173 C CA . ALA A 1 526 ? -41.256 8.367 -26.445 1.00 44.62 526 ALA A CA 1
ATOM 4174 C C . ALA A 1 526 ? -40.550 8.810 -25.146 1.00 44.62 526 ALA A C 1
ATOM 4176 O O . ALA A 1 526 ? -39.774 8.037 -24.582 1.00 44.62 526 ALA A O 1
ATOM 4177 N N . LYS A 1 527 ? -40.797 10.034 -24.651 1.00 57.09 527 LYS A N 1
ATOM 4178 C CA . LYS A 1 527 ? -40.225 10.543 -23.394 1.00 57.09 527 LYS A CA 1
ATOM 4179 C C . LYS A 1 527 ? -41.300 10.585 -22.305 1.00 57.09 527 LYS A C 1
ATOM 4181 O O . LYS A 1 527 ? -42.174 11.447 -22.296 1.00 57.09 527 LYS A O 1
ATOM 4186 N N . SER A 1 528 ? -41.252 9.644 -21.361 1.00 56.22 528 SER A N 1
ATOM 4187 C CA . SER A 1 528 ? -42.230 9.558 -20.271 1.00 56.22 528 SER A CA 1
ATOM 4188 C C . SER A 1 528 ? -41.962 10.604 -19.177 1.00 56.22 528 SER A C 1
ATOM 4190 O O . SER A 1 528 ? -41.412 10.284 -18.126 1.00 56.22 528 SER A O 1
ATOM 4192 N N . LEU A 1 529 ? -42.371 11.855 -19.397 1.00 64.19 529 LEU A N 1
ATOM 4193 C CA . LEU A 1 529 ? -42.405 12.859 -18.326 1.00 64.19 529 LEU A CA 1
ATOM 4194 C C . LEU A 1 529 ? -43.462 12.480 -17.276 1.00 64.19 529 LEU A C 1
ATOM 4196 O O . LEU A 1 529 ? -44.532 11.971 -17.636 1.00 64.19 529 LEU A O 1
ATOM 4200 N N . SER A 1 530 ? -43.194 12.756 -15.996 1.00 72.06 530 SER A N 1
ATOM 4201 C CA . SER A 1 530 ? -44.185 12.590 -14.921 1.00 72.06 530 SER A CA 1
ATOM 4202 C C . SER A 1 530 ? -45.373 13.550 -15.117 1.00 72.06 530 SER A C 1
ATOM 4204 O O . SER A 1 530 ? -45.221 14.604 -15.735 1.00 72.06 530 SER A O 1
ATOM 4206 N N . LYS A 1 531 ? -46.564 13.230 -14.583 1.00 69.00 531 LYS A N 1
ATOM 4207 C CA . LYS A 1 531 ? -47.752 14.110 -14.694 1.00 69.00 531 LYS A CA 1
ATOM 4208 C C . LYS A 1 531 ? -47.486 15.514 -14.119 1.00 69.00 531 LYS A C 1
ATOM 4210 O O . LYS A 1 531 ? -47.940 16.500 -14.693 1.00 69.00 531 LYS A O 1
ATOM 4215 N N . HIS A 1 532 ? -46.709 15.603 -13.036 1.00 65.00 532 HIS A N 1
ATOM 4216 C CA . HIS A 1 532 ? -46.328 16.869 -12.406 1.00 65.00 532 HIS A CA 1
ATOM 4217 C C . HIS A 1 532 ? -45.347 17.678 -13.270 1.00 65.00 532 HIS A C 1
ATOM 4219 O O . HIS A 1 532 ? -45.597 18.853 -13.532 1.00 65.00 532 HIS A O 1
ATOM 4225 N N . SER A 1 533 ? -44.293 17.035 -13.792 1.00 65.12 533 SER A N 1
ATOM 4226 C CA . SER A 1 533 ? -43.323 17.673 -14.697 1.00 65.12 533 SER A CA 1
ATOM 4227 C C . SER A 1 533 ? -43.992 18.167 -15.981 1.00 65.12 533 SER A C 1
ATOM 4229 O O . SER A 1 533 ? -43.715 19.276 -16.427 1.00 65.12 533 SER A O 1
ATOM 4231 N N . ARG A 1 534 ? -44.942 17.395 -16.538 1.00 72.19 534 ARG A N 1
ATOM 4232 C CA . ARG A 1 534 ? -45.746 17.840 -17.688 1.00 72.19 534 ARG A CA 1
ATOM 4233 C C . ARG A 1 534 ? -46.576 19.074 -17.354 1.00 72.19 534 ARG A C 1
ATOM 4235 O O . ARG A 1 534 ? -46.610 20.005 -18.145 1.00 72.19 534 ARG A O 1
ATOM 4242 N N . GLY A 1 535 ? -47.211 19.107 -16.185 1.00 69.50 535 GLY A N 1
ATOM 4243 C CA . GLY A 1 535 ? -47.979 20.271 -15.744 1.00 69.50 535 GLY A CA 1
ATOM 4244 C C . GLY A 1 535 ? -47.131 21.537 -15.627 1.00 69.50 535 GLY A C 1
ATOM 4245 O O . GLY A 1 535 ? -47.518 22.579 -16.146 1.00 69.50 535 GLY A O 1
ATOM 4246 N N . LEU A 1 536 ? -45.961 21.445 -14.988 1.00 60.75 536 LEU A N 1
ATOM 4247 C CA . LEU A 1 536 ? -45.050 22.583 -14.823 1.00 60.75 536 LEU A CA 1
ATOM 4248 C C . LEU A 1 536 ? -44.484 23.074 -16.156 1.00 60.75 536 LEU A C 1
ATOM 4250 O O . LEU A 1 536 ? -44.487 24.274 -16.418 1.00 60.75 536 LEU A O 1
ATOM 4254 N N . LEU A 1 537 ? -44.050 22.151 -17.012 1.00 67.25 537 LEU A N 1
ATOM 4255 C CA . LEU A 1 537 ? -43.505 22.485 -18.321 1.00 67.25 537 LEU A CA 1
ATOM 4256 C C . LEU A 1 537 ? -44.578 23.077 -19.248 1.00 67.25 537 LEU A C 1
ATOM 4258 O O . LEU A 1 537 ? -44.306 24.064 -19.923 1.00 67.25 537 LEU A O 1
ATOM 4262 N N . ALA A 1 538 ? -45.816 22.572 -19.213 1.00 72.00 538 ALA A N 1
ATOM 4263 C CA . ALA A 1 538 ? -46.918 23.178 -19.956 1.00 72.00 538 ALA A CA 1
ATOM 4264 C C . ALA A 1 538 ? -47.211 24.611 -19.492 1.00 72.00 538 ALA A C 1
ATOM 4266 O O . ALA A 1 538 ? -47.383 25.501 -20.317 1.00 72.00 538 ALA A O 1
ATOM 4267 N N . VAL A 1 539 ? -47.217 24.858 -18.177 1.00 66.25 539 VAL A N 1
ATOM 4268 C CA . VAL A 1 539 ? -47.384 26.215 -17.634 1.00 66.25 539 VAL A CA 1
ATOM 4269 C C . VAL A 1 539 ? -46.237 27.124 -18.082 1.00 66.25 539 VAL A C 1
ATOM 4271 O O . VAL A 1 539 ? -46.500 28.238 -18.527 1.00 66.25 539 VAL A O 1
ATOM 4274 N N . GLY A 1 540 ? -44.990 26.649 -18.034 1.00 64.44 540 GLY A N 1
ATOM 4275 C CA . GLY A 1 540 ? -43.826 27.399 -18.513 1.00 64.44 540 GLY A CA 1
ATOM 4276 C C . GLY A 1 540 ? -43.906 27.752 -20.003 1.00 64.44 540 GLY A C 1
ATOM 4277 O O . GLY A 1 540 ? -43.637 28.891 -20.374 1.00 64.44 540 GLY A O 1
ATOM 4278 N N . LEU A 1 541 ? -44.342 26.812 -20.846 1.00 66.62 541 LEU A N 1
ATOM 4279 C CA . LEU A 1 541 ? -44.520 27.026 -22.286 1.00 66.62 541 LEU A CA 1
ATOM 4280 C C . LEU A 1 541 ? -45.638 28.025 -22.599 1.00 66.62 541 LEU A C 1
ATOM 4282 O O . LEU A 1 541 ? -45.460 28.886 -23.457 1.00 66.62 541 LEU A O 1
ATOM 4286 N N . ILE A 1 542 ? -46.756 27.971 -21.870 1.00 68.06 542 ILE A N 1
ATOM 4287 C CA . ILE A 1 542 ? -47.842 28.957 -21.987 1.00 68.06 542 ILE A CA 1
ATOM 4288 C C . ILE A 1 542 ? -47.334 30.353 -21.614 1.00 68.06 542 ILE A C 1
ATOM 4290 O O . ILE A 1 542 ? -47.575 31.319 -22.336 1.00 68.06 542 ILE A O 1
ATOM 4294 N N . TYR A 1 543 ? -46.588 30.460 -20.513 1.00 59.06 543 TYR A N 1
ATOM 4295 C CA . TYR A 1 543 ? -45.968 31.715 -20.083 1.00 59.06 543 TYR A CA 1
ATOM 4296 C C . TYR A 1 543 ? -44.973 32.268 -21.109 1.00 59.06 543 TYR A C 1
ATOM 4298 O O . TYR A 1 543 ? -44.844 33.482 -21.252 1.00 59.06 543 TYR A O 1
ATOM 4306 N N . ALA A 1 544 ? -44.298 31.380 -21.834 1.00 57.31 544 ALA A N 1
ATOM 4307 C CA . ALA A 1 544 ? -43.358 31.733 -22.883 1.00 57.31 544 ALA A CA 1
ATOM 4308 C C . ALA A 1 544 ? -44.027 32.000 -24.251 1.00 57.31 544 ALA A C 1
ATOM 4310 O O . ALA A 1 544 ? -43.333 32.288 -25.223 1.00 57.31 544 ALA A O 1
ATOM 4311 N N . GLY A 1 545 ? -45.365 31.957 -24.329 1.00 65.00 545 GLY A N 1
ATOM 4312 C CA . GLY A 1 545 ? -46.135 32.336 -25.517 1.00 65.00 545 GLY A CA 1
ATOM 4313 C C . GLY A 1 545 ? -46.528 31.184 -26.441 1.00 65.00 545 GLY A C 1
ATOM 4314 O O . GLY A 1 545 ? -46.932 31.442 -27.575 1.00 65.00 545 GLY A O 1
ATOM 4315 N N . SER A 1 546 ? -46.433 29.930 -25.985 1.00 72.56 546 SER A N 1
ATOM 4316 C CA . SER A 1 546 ? -46.949 28.780 -26.737 1.00 72.56 546 SER A CA 1
ATOM 4317 C C . SER A 1 546 ? -48.435 28.961 -27.054 1.00 72.56 546 SER A C 1
ATOM 4319 O O . SER A 1 546 ? -49.227 29.359 -26.197 1.00 72.56 546 SER A O 1
ATOM 4321 N N . THR A 1 547 ? -48.813 28.648 -28.293 1.00 71.38 547 THR A N 1
ATOM 4322 C CA . THR A 1 547 ? -50.205 28.684 -28.778 1.00 71.38 547 THR A CA 1
ATOM 4323 C C . THR A 1 547 ? -50.770 27.282 -29.031 1.00 71.38 547 THR A C 1
ATOM 4325 O O . THR A 1 547 ? -51.898 27.142 -29.502 1.00 71.38 547 THR A O 1
ATOM 4328 N N . ASP A 1 548 ? -50.017 26.229 -28.690 1.00 74.75 548 ASP A N 1
ATOM 4329 C CA . ASP A 1 548 ? -50.402 24.845 -28.958 1.00 74.75 548 ASP A CA 1
ATOM 4330 C C . ASP A 1 548 ? -51.491 24.355 -27.984 1.00 74.75 548 ASP A C 1
ATOM 4332 O O . ASP A 1 548 ? -51.291 24.223 -26.773 1.00 74.75 548 ASP A O 1
ATOM 4336 N N . LEU A 1 549 ? -52.666 24.034 -28.531 1.00 69.38 549 LEU A N 1
ATOM 4337 C CA . LEU A 1 549 ? -53.845 23.566 -27.794 1.00 69.38 549 LEU A CA 1
ATOM 4338 C C . LEU A 1 549 ? -53.594 22.317 -26.929 1.00 69.38 549 LEU A C 1
ATOM 4340 O O . LEU A 1 549 ? -54.237 22.158 -25.886 1.00 69.38 549 LEU A O 1
ATOM 4344 N N . ALA A 1 550 ? -52.671 21.430 -27.311 1.00 72.50 550 ALA A N 1
ATOM 4345 C CA . ALA A 1 550 ? -52.332 20.251 -26.519 1.00 72.50 550 ALA A CA 1
ATOM 4346 C C . ALA A 1 550 ? -51.583 20.629 -25.232 1.00 72.50 550 ALA A C 1
ATOM 4348 O O . ALA A 1 550 ? -51.837 20.031 -24.181 1.00 72.50 550 ALA A O 1
ATOM 4349 N N . VAL A 1 551 ? -50.730 21.658 -25.288 1.00 70.19 551 VAL A N 1
ATOM 4350 C CA . VAL A 1 551 ? -50.039 22.221 -24.117 1.00 70.19 551 VAL A CA 1
ATOM 4351 C C . VAL A 1 551 ? -51.065 22.796 -23.133 1.00 70.19 551 VAL A C 1
ATOM 4353 O O . VAL A 1 551 ? -51.030 22.468 -21.945 1.00 70.19 551 VAL A O 1
ATOM 4356 N N . PHE A 1 552 ? -52.059 23.546 -23.624 1.00 66.31 552 PHE A N 1
ATOM 4357 C CA . PHE A 1 552 ? -53.154 24.077 -22.796 1.00 66.31 552 PHE A CA 1
ATOM 4358 C C . PHE A 1 552 ? -54.007 22.983 -22.148 1.00 66.31 552 PHE A C 1
ATOM 4360 O O . PHE A 1 552 ? -54.308 23.052 -20.951 1.00 66.31 552 PHE A O 1
ATOM 4367 N N . ARG A 1 553 ? -54.379 21.945 -22.907 1.00 72.31 553 ARG A N 1
ATOM 4368 C CA . ARG A 1 553 ? -55.189 20.833 -22.388 1.00 72.31 553 ARG A CA 1
ATOM 4369 C C . ARG A 1 553 ? -54.466 20.087 -21.265 1.00 72.31 553 ARG A C 1
ATOM 4371 O O . ARG A 1 553 ? -55.064 19.809 -20.228 1.00 72.31 553 ARG A O 1
ATOM 4378 N N . ILE A 1 554 ? -53.173 19.821 -21.438 1.00 68.06 554 ILE A N 1
ATOM 4379 C CA . ILE A 1 554 ? -52.356 19.099 -20.456 1.00 68.06 554 ILE A CA 1
ATOM 4380 C C . ILE A 1 554 ? -52.081 19.959 -19.217 1.00 68.06 554 ILE A C 1
ATOM 4382 O O . ILE A 1 554 ? -52.150 19.438 -18.104 1.00 68.06 554 ILE A O 1
ATOM 4386 N N . ALA A 1 555 ? -51.847 21.270 -19.369 1.00 68.50 555 ALA A N 1
ATOM 4387 C CA . ALA A 1 555 ? -51.765 22.187 -18.228 1.00 68.50 555 ALA A CA 1
ATOM 4388 C C . ALA A 1 555 ? -53.045 22.131 -17.377 1.00 68.50 555 ALA A C 1
ATOM 4390 O O . ALA A 1 555 ? -52.969 22.079 -16.148 1.00 68.50 555 ALA A O 1
ATOM 4391 N N . ARG A 1 556 ? -54.216 22.065 -18.026 1.00 66.00 556 ARG A N 1
ATOM 4392 C CA . ARG A 1 556 ? -55.519 21.931 -17.357 1.00 66.00 556 ARG A CA 1
ATOM 4393 C C . ARG A 1 556 ? -55.672 20.580 -16.649 1.00 66.00 556 ARG A C 1
ATOM 4395 O O . ARG A 1 556 ? -56.042 20.545 -15.479 1.00 66.00 556 ARG A O 1
ATOM 4402 N N . GLU A 1 557 ? -55.369 19.477 -17.331 1.00 67.06 557 GLU A N 1
ATOM 4403 C CA . GLU A 1 557 ? -55.477 18.104 -16.798 1.00 67.06 557 GLU A CA 1
ATOM 4404 C C . GLU A 1 557 ? -54.479 17.804 -15.667 1.00 67.06 557 GLU A C 1
ATOM 4406 O O . GLU A 1 557 ? -54.731 16.959 -14.799 1.00 67.06 557 GLU A O 1
ATOM 4411 N N . ALA A 1 558 ? -53.329 18.480 -15.672 1.00 64.25 558 ALA A N 1
ATOM 4412 C CA . ALA A 1 558 ? -52.319 18.354 -14.633 1.00 64.25 558 ALA A CA 1
ATOM 4413 C C . ALA A 1 558 ? -52.663 19.142 -13.357 1.00 64.25 558 ALA A C 1
ATOM 4415 O O . ALA A 1 558 ? -52.170 18.777 -12.293 1.00 64.25 558 ALA A O 1
ATOM 4416 N N . ASN A 1 559 ? -53.502 20.185 -13.443 1.00 62.50 559 ASN A N 1
ATOM 4417 C CA . ASN A 1 559 ? -53.699 21.170 -12.371 1.00 62.50 559 ASN A CA 1
ATOM 4418 C C . ASN A 1 559 ? -55.171 21.509 -12.059 1.00 62.50 559 ASN A C 1
ATOM 4420 O O . ASN A 1 559 ? -55.450 22.600 -11.559 1.00 62.50 559 ASN A O 1
ATOM 4424 N N . SER A 1 560 ? -56.117 20.581 -12.243 1.00 47.62 560 SER A N 1
ATOM 4425 C CA . SER A 1 560 ? -57.523 20.774 -11.831 1.00 47.62 560 SER A CA 1
ATOM 4426 C C . SER A 1 560 ? -57.725 21.070 -10.329 1.00 47.62 560 SER A C 1
ATOM 4428 O O . SER A 1 560 ? -58.826 21.438 -9.935 1.00 47.62 560 SER A O 1
ATOM 4430 N N . GLU A 1 561 ? -56.678 20.988 -9.497 1.00 47.12 561 GLU A N 1
ATOM 4431 C CA . GLU A 1 561 ? -56.720 21.301 -8.057 1.00 47.12 561 GLU A CA 1
ATOM 4432 C C . GLU A 1 561 ? -55.745 22.411 -7.602 1.00 47.12 561 GLU A C 1
ATOM 4434 O O . GLU A 1 561 ? -55.675 22.720 -6.414 1.00 47.12 561 GLU A O 1
ATOM 4439 N N . ASN A 1 562 ? -54.988 23.058 -8.499 1.00 52.53 562 ASN A N 1
ATOM 4440 C CA . ASN A 1 562 ? -53.852 23.890 -8.077 1.00 52.53 562 ASN A CA 1
ATOM 4441 C C . ASN A 1 562 ? -54.165 25.401 -8.002 1.00 52.53 562 ASN A C 1
ATOM 4443 O O . ASN A 1 562 ? -54.422 26.067 -9.009 1.00 52.53 562 ASN A O 1
ATOM 4447 N N . LEU A 1 563 ? -54.072 25.959 -6.788 1.00 47.66 563 LEU A N 1
ATOM 4448 C CA . LEU A 1 563 ? -54.299 27.369 -6.430 1.00 47.66 563 LEU A CA 1
ATOM 4449 C C . LEU A 1 563 ? -53.461 28.360 -7.268 1.00 47.66 563 LEU A C 1
ATOM 4451 O O . LEU A 1 563 ? -53.891 29.487 -7.501 1.00 47.66 563 LEU A O 1
ATOM 4455 N N . MET A 1 564 ? -52.289 27.939 -7.755 1.00 47.25 564 MET A N 1
ATOM 4456 C CA . MET A 1 564 ? -51.393 28.765 -8.578 1.00 47.25 564 MET A CA 1
ATOM 4457 C C . MET A 1 564 ? -51.961 29.083 -9.968 1.00 47.25 564 MET A C 1
ATOM 4459 O O . MET A 1 564 ? -51.795 30.203 -10.439 1.00 47.25 564 MET A O 1
ATOM 4463 N N . PHE A 1 565 ? -52.685 28.155 -10.608 1.00 53.91 565 PHE A N 1
ATOM 4464 C CA . PHE A 1 565 ? -53.287 28.405 -11.925 1.00 53.91 565 PHE A CA 1
ATOM 4465 C C . PHE A 1 565 ? -54.502 29.340 -11.827 1.00 53.91 565 PHE A C 1
ATOM 4467 O O . PHE A 1 565 ? -54.676 30.228 -12.658 1.00 53.91 565 PHE A O 1
ATOM 4474 N N . LYS A 1 566 ? -55.303 29.219 -10.758 1.00 55.62 566 LYS A N 1
ATOM 4475 C CA . LYS A 1 566 ? -56.373 30.188 -10.459 1.00 55.62 566 LYS A CA 1
ATOM 4476 C C . LYS A 1 566 ? -55.812 31.592 -10.212 1.00 55.62 566 LYS A C 1
ATOM 4478 O O . LYS A 1 566 ? -56.268 32.539 -10.846 1.00 55.62 566 LYS A O 1
ATOM 4483 N N . LYS A 1 567 ? -54.764 31.704 -9.386 1.00 53.53 567 LYS A N 1
ATOM 4484 C CA . LYS A 1 567 ? -54.053 32.971 -9.142 1.00 53.53 567 LYS A CA 1
ATOM 4485 C C . LYS A 1 567 ? -53.408 33.542 -10.408 1.00 53.53 567 LYS A C 1
ATOM 4487 O O . LYS A 1 567 ? -53.330 34.755 -10.552 1.00 53.53 567 LYS A O 1
ATOM 4492 N N . PHE A 1 568 ? -52.979 32.691 -11.338 1.00 57.78 568 PHE A N 1
ATOM 4493 C CA . PHE A 1 568 ? -52.475 33.099 -12.649 1.00 57.78 568 PHE A CA 1
ATOM 4494 C C . PHE A 1 568 ? -53.574 33.705 -13.531 1.00 57.78 568 PHE A C 1
ATOM 4496 O O . PHE A 1 568 ? -53.406 34.815 -14.033 1.00 57.78 568 PHE A O 1
ATOM 4503 N N . VAL A 1 569 ? -54.727 33.041 -13.656 1.00 55.72 569 VAL A N 1
ATOM 4504 C CA . VAL A 1 569 ? -55.876 33.585 -14.402 1.00 55.72 569 VAL A CA 1
ATOM 4505 C C . VAL A 1 569 ? -56.359 34.907 -13.782 1.00 55.72 569 VAL A C 1
ATOM 4507 O O . VAL A 1 569 ? -56.675 35.847 -14.507 1.00 55.72 569 VAL A O 1
ATOM 4510 N N . GLU A 1 570 ? -56.352 35.033 -12.452 1.00 53.78 570 GLU A N 1
ATOM 4511 C CA . GLU A 1 570 ? -56.639 36.297 -11.747 1.00 53.78 570 GLU A CA 1
ATOM 4512 C C . GLU A 1 570 ? -55.549 37.367 -11.943 1.00 53.78 570 GLU A C 1
ATOM 4514 O O . GLU A 1 570 ? -55.856 38.551 -12.106 1.00 53.78 570 GLU A O 1
ATOM 4519 N N . SER A 1 571 ? -54.274 36.974 -11.992 1.00 51.53 571 SER A N 1
ATOM 4520 C CA . SER A 1 571 ? -53.145 37.873 -12.262 1.00 51.53 571 SER A CA 1
ATOM 4521 C C . SER A 1 571 ? -53.192 38.444 -13.679 1.00 51.53 571 SER A C 1
ATOM 4523 O O . SER A 1 571 ? -52.789 39.586 -13.887 1.00 51.53 571 SER A O 1
ATOM 4525 N N . LEU A 1 572 ? -53.648 37.670 -14.665 1.00 52.53 572 LEU A N 1
ATOM 4526 C CA . LEU A 1 572 ? -53.804 38.157 -16.036 1.00 52.53 572 LEU A CA 1
ATOM 4527 C C . LEU A 1 572 ? -54.944 39.176 -16.148 1.00 52.53 572 LEU A C 1
ATOM 4529 O O . LEU A 1 572 ? -54.821 40.144 -16.895 1.00 52.53 572 LEU A O 1
ATOM 4533 N N . LYS A 1 573 ? -56.010 39.007 -15.353 1.00 51.59 573 LYS A N 1
ATOM 4534 C CA . LYS A 1 573 ? -57.128 39.961 -15.271 1.00 51.59 573 LYS A CA 1
ATOM 4535 C C . LYS A 1 573 ? -56.736 41.285 -14.613 1.00 51.59 573 LYS A C 1
ATOM 4537 O O . LYS A 1 573 ? -57.217 42.333 -15.023 1.00 51.59 573 LYS A O 1
ATOM 4542 N N . THR A 1 574 ? -55.860 41.251 -13.611 1.00 48.56 574 THR A N 1
ATOM 4543 C CA . THR A 1 574 ? -55.469 42.440 -12.828 1.00 48.56 574 THR A CA 1
ATOM 4544 C C . THR A 1 574 ? -54.341 43.265 -13.457 1.00 48.56 574 THR A C 1
ATOM 4546 O O . THR A 1 574 ? -54.239 44.452 -13.169 1.00 48.56 574 THR A O 1
ATOM 4549 N N . LYS A 1 575 ? -53.506 42.682 -14.329 1.00 45.34 575 LYS A N 1
ATOM 4550 C CA . LYS A 1 575 ? -52.303 43.347 -14.873 1.00 45.34 575 LYS A CA 1
ATOM 4551 C C . LYS A 1 575 ? -52.463 44.025 -16.241 1.00 45.34 575 LYS A C 1
ATOM 4553 O O . LYS A 1 575 ? -51.466 44.493 -16.782 1.00 45.34 575 LYS A O 1
ATOM 4558 N N . GLY A 1 576 ? -53.667 44.088 -16.817 1.00 46.56 576 GLY A N 1
ATOM 4559 C CA . GLY A 1 576 ? -53.932 44.889 -18.027 1.00 46.56 576 GLY A CA 1
ATOM 4560 C C . GLY A 1 576 ? -52.999 44.599 -19.215 1.00 46.56 576 GLY A C 1
ATOM 4561 O O . GLY A 1 576 ? -52.617 45.512 -19.947 1.00 46.56 576 GLY A O 1
ATOM 4562 N N . VAL A 1 577 ? -52.580 43.340 -19.398 1.00 47.97 577 VAL A N 1
ATOM 4563 C CA . VAL A 1 577 ? -51.655 42.947 -20.474 1.00 47.97 577 VAL A CA 1
ATOM 4564 C C . VAL A 1 577 ? -52.332 43.228 -21.816 1.00 47.97 577 VAL A C 1
ATOM 4566 O O . VAL A 1 577 ? -53.412 42.708 -22.072 1.00 47.97 577 VAL A O 1
ATOM 4569 N N . ARG A 1 578 ? -51.732 44.041 -22.692 1.00 42.72 578 ARG A N 1
ATOM 4570 C CA . ARG A 1 578 ? -52.397 44.559 -23.910 1.00 42.72 578 ARG A CA 1
ATOM 4571 C C . ARG A 1 578 ? -52.847 43.498 -24.934 1.00 42.72 578 ARG A C 1
ATOM 4573 O O . ARG A 1 578 ? -53.744 43.785 -25.712 1.00 42.72 578 ARG A O 1
ATOM 4580 N N . ASN A 1 579 ? -52.315 42.271 -24.889 1.00 46.91 579 ASN A N 1
ATOM 4581 C CA . ASN A 1 579 ? -52.801 41.131 -25.690 1.00 46.91 579 ASN A CA 1
ATOM 4582 C C . ASN A 1 579 ? -53.817 40.234 -24.952 1.00 46.91 579 ASN A C 1
ATOM 4584 O O . ASN A 1 579 ? -54.284 39.243 -25.509 1.00 46.91 579 ASN A O 1
ATOM 4588 N N . SER A 1 580 ? -54.192 40.565 -23.712 1.00 45.38 580 SER A N 1
ATOM 4589 C CA . SER A 1 580 ? -55.141 39.777 -22.915 1.00 45.38 580 SER A CA 1
ATOM 4590 C C . SER A 1 580 ? -56.535 39.701 -23.529 1.00 45.38 580 SER A C 1
ATOM 4592 O O . SER A 1 580 ? -57.205 38.710 -23.292 1.00 45.38 580 SER A O 1
ATOM 4594 N N . ALA A 1 581 ? -56.962 40.663 -24.354 1.00 44.50 581 ALA A N 1
ATOM 4595 C CA . ALA A 1 581 ? -58.285 40.625 -24.979 1.00 44.50 581 ALA A CA 1
ATOM 4596 C C . ALA A 1 581 ? -58.463 39.388 -25.876 1.00 44.50 581 ALA A C 1
ATOM 4598 O O . ALA A 1 581 ? -59.431 38.661 -25.701 1.00 44.50 581 ALA A O 1
ATOM 4599 N N . HIS A 1 582 ? -57.481 39.077 -26.731 1.00 46.06 582 HIS A N 1
ATOM 4600 C CA . HIS A 1 582 ? -57.513 37.891 -27.594 1.00 46.06 582 HIS A CA 1
ATOM 4601 C C . HIS A 1 582 ? -57.414 36.585 -26.790 1.00 46.06 582 HIS A C 1
ATOM 4603 O O . HIS A 1 582 ? -58.123 35.621 -27.055 1.00 46.06 582 HIS A O 1
ATOM 4609 N N . TRP A 1 583 ? -56.574 36.558 -25.753 1.00 45.81 583 TRP A N 1
ATOM 4610 C CA . TRP A 1 583 ? -56.393 35.382 -24.896 1.00 45.81 583 TRP A CA 1
ATOM 4611 C C . TRP A 1 583 ? -57.592 35.108 -23.980 1.00 45.81 583 TRP A C 1
ATOM 4613 O O . TRP A 1 583 ? -57.968 33.955 -23.775 1.00 45.81 583 TRP A O 1
ATOM 4623 N N . ILE A 1 584 ? -58.221 36.159 -23.456 1.00 49.88 584 ILE A N 1
ATOM 4624 C CA . ILE A 1 584 ? -59.471 36.083 -22.698 1.00 49.88 584 ILE A CA 1
ATOM 4625 C C . ILE A 1 584 ? -60.596 35.663 -23.638 1.00 49.88 584 ILE A C 1
ATOM 4627 O O . ILE A 1 584 ? -61.384 34.813 -23.249 1.00 49.88 584 ILE A O 1
ATOM 4631 N N . GLU A 1 585 ? -60.637 36.177 -24.869 1.00 45.47 585 GLU A N 1
ATOM 4632 C CA . GLU A 1 585 ? -61.624 35.820 -25.889 1.00 45.47 585 GLU A CA 1
ATOM 4633 C C . GLU A 1 585 ? -61.505 34.357 -26.340 1.00 45.47 585 GLU A C 1
ATOM 4635 O O . GLU A 1 585 ? -62.516 33.669 -26.366 1.00 45.47 585 GLU A O 1
ATOM 4640 N N . VAL A 1 586 ? -60.303 33.823 -26.585 1.00 49.50 586 VAL A N 1
ATOM 4641 C CA . VAL A 1 586 ? -60.096 32.399 -26.931 1.00 49.50 586 VAL A CA 1
ATOM 4642 C C . VAL A 1 586 ? -60.493 31.476 -25.774 1.00 49.50 586 VAL A C 1
ATOM 4644 O O . VAL A 1 586 ? -61.164 30.463 -25.979 1.00 49.50 586 VAL A O 1
ATOM 4647 N N . VAL A 1 587 ? -60.146 31.843 -24.536 1.00 48.34 587 VAL A N 1
ATOM 4648 C CA . VAL A 1 587 ? -60.534 31.079 -23.340 1.00 48.34 587 VAL A CA 1
ATOM 4649 C C . VAL A 1 587 ? -62.044 31.188 -23.075 1.00 48.34 587 VAL A C 1
ATOM 4651 O O . VAL A 1 587 ? -62.663 30.192 -22.702 1.00 48.34 587 VAL A O 1
ATOM 4654 N N . HIS A 1 588 ? -62.663 32.352 -23.311 1.00 45.94 588 HIS A N 1
ATOM 4655 C CA . HIS A 1 588 ? -64.101 32.577 -23.123 1.00 45.94 588 HIS A CA 1
ATOM 4656 C C . HIS A 1 588 ? -64.969 31.998 -24.242 1.00 45.94 588 HIS A C 1
ATOM 4658 O O . HIS A 1 588 ? -66.030 31.474 -23.929 1.00 45.94 588 HIS A O 1
ATOM 4664 N N . GLN A 1 589 ? -64.563 32.051 -25.513 1.00 47.69 589 GLN A N 1
ATOM 4665 C CA . GLN A 1 589 ? -65.305 31.449 -26.629 1.00 47.69 589 GLN A CA 1
ATOM 4666 C C . GLN A 1 589 ? -65.400 29.931 -26.452 1.00 47.69 589 GLN A C 1
ATOM 4668 O O . GLN A 1 589 ? -66.450 29.343 -26.706 1.00 47.69 589 GLN A O 1
ATOM 4673 N N . HIS A 1 590 ? -64.351 29.305 -25.911 1.00 43.97 590 HIS A N 1
ATOM 4674 C CA . HIS A 1 590 ? -64.384 27.892 -25.549 1.00 43.97 590 HIS A CA 1
ATOM 4675 C C . HIS A 1 590 ? -65.282 27.631 -24.323 1.00 43.97 590 HIS A C 1
ATOM 4677 O O . HIS A 1 590 ? -66.119 26.733 -24.363 1.00 43.97 590 HIS A O 1
ATOM 4683 N N . TYR A 1 591 ? -65.211 28.471 -23.279 1.00 39.88 591 TYR A N 1
ATOM 4684 C CA . TYR A 1 591 ? -66.072 28.363 -22.086 1.00 39.88 591 TYR A CA 1
ATOM 4685 C C . TYR A 1 591 ? -67.568 28.591 -22.381 1.00 39.88 591 TYR A C 1
ATOM 4687 O O . TYR A 1 591 ? -68.427 27.905 -21.827 1.00 39.88 591 TYR A O 1
ATOM 4695 N N . ALA A 1 592 ? -67.893 29.542 -23.260 1.00 40.31 592 ALA A N 1
ATOM 4696 C CA . ALA A 1 592 ? -69.258 29.893 -23.651 1.00 40.31 592 ALA A CA 1
ATOM 4697 C C . ALA A 1 592 ? -69.868 28.867 -24.617 1.00 40.31 592 ALA A C 1
ATOM 4699 O O . ALA A 1 592 ? -71.073 28.638 -24.577 1.00 40.31 592 ALA A O 1
ATOM 4700 N N . SER A 1 593 ? -69.045 28.195 -25.433 1.00 43.22 593 SER A N 1
ATOM 4701 C CA . SER A 1 593 ? -69.510 27.085 -26.278 1.00 43.22 593 SER A CA 1
ATOM 4702 C C . SER A 1 593 ? -69.954 25.853 -25.476 1.00 43.22 593 SER A C 1
ATOM 4704 O O . SER A 1 593 ? -70.759 25.065 -25.965 1.00 43.22 593 SER A O 1
ATOM 4706 N N . GLU A 1 594 ? -69.489 25.716 -24.228 1.00 41.47 594 GLU A N 1
ATOM 4707 C CA . GLU A 1 594 ? -69.870 24.625 -23.319 1.00 41.47 594 GLU A CA 1
ATOM 4708 C C . GLU A 1 594 ? -70.887 25.051 -22.243 1.00 41.47 594 GLU A C 1
ATOM 4710 O O . GLU A 1 594 ? -71.528 24.198 -21.628 1.00 41.47 594 GLU A O 1
ATOM 4715 N N . THR A 1 595 ? -71.080 26.356 -22.011 1.00 46.50 595 THR A N 1
ATOM 4716 C CA . THR A 1 595 ? -72.001 26.876 -20.988 1.00 46.50 595 THR A CA 1
ATOM 4717 C C . THR A 1 595 ? -72.895 27.983 -21.569 1.00 46.50 595 THR A C 1
ATOM 4719 O O . THR A 1 595 ? -72.472 29.119 -21.740 1.00 46.50 595 THR A O 1
ATOM 4722 N N . ASN A 1 596 ? -74.154 27.656 -21.891 1.00 42.19 596 ASN A N 1
ATOM 4723 C CA . ASN A 1 596 ? -75.163 28.566 -22.469 1.00 42.19 596 ASN A CA 1
ATOM 4724 C C . ASN A 1 596 ? -75.513 29.760 -21.545 1.00 42.19 596 ASN A C 1
ATOM 4726 O O . ASN A 1 596 ? -76.577 29.765 -20.926 1.00 42.19 596 ASN A O 1
ATOM 4730 N N . ASN A 1 597 ? -74.659 30.781 -21.418 1.00 42.66 597 ASN A N 1
ATOM 4731 C CA . ASN A 1 597 ? -74.985 31.960 -20.608 1.00 42.66 597 ASN A CA 1
ATOM 4732 C C . ASN A 1 597 ? -74.376 33.260 -21.171 1.00 42.66 597 ASN A C 1
ATOM 4734 O O . ASN A 1 597 ? -73.172 33.486 -21.090 1.00 42.66 597 ASN A O 1
ATOM 4738 N N . SER A 1 598 ? -75.218 34.130 -21.741 1.00 39.94 598 SER A N 1
ATOM 4739 C CA . SER A 1 598 ? -74.829 35.260 -22.607 1.00 39.94 598 SER A CA 1
ATOM 4740 C C . SER A 1 598 ? -74.865 36.658 -21.960 1.00 39.94 598 SER A C 1
ATOM 4742 O O . SER A 1 598 ? -74.827 37.654 -22.674 1.00 39.94 598 SER A O 1
ATOM 4744 N N . ASN A 1 599 ? -74.933 36.785 -20.630 1.00 42.75 599 ASN A N 1
ATOM 4745 C CA . ASN A 1 599 ? -75.261 38.070 -19.979 1.00 42.75 599 ASN A CA 1
ATOM 4746 C C . ASN A 1 599 ? -74.086 38.887 -19.395 1.00 42.75 599 ASN A C 1
ATOM 4748 O O . ASN A 1 599 ? -74.334 39.795 -18.609 1.00 42.75 599 ASN A O 1
ATOM 4752 N N . SER A 1 600 ? -72.818 38.639 -19.749 1.00 45.56 600 SER A N 1
ATOM 4753 C CA . SER A 1 600 ? -71.682 39.343 -19.106 1.00 45.56 600 SER A CA 1
ATOM 4754 C C . SER A 1 600 ? -70.946 40.382 -19.964 1.00 45.56 600 SER A C 1
ATOM 4756 O O . SER A 1 600 ? -69.890 40.850 -19.545 1.00 45.56 600 SER A O 1
ATOM 4758 N N . LEU A 1 601 ? -71.436 40.735 -21.159 1.00 35.75 601 LEU A N 1
ATOM 4759 C CA . LEU A 1 601 ? -70.650 41.569 -22.082 1.00 35.75 601 LEU A CA 1
ATOM 4760 C C . LEU A 1 601 ? -70.762 43.087 -21.839 1.00 35.75 601 LEU A C 1
ATOM 4762 O O . LEU A 1 601 ? -69.823 43.808 -22.158 1.00 35.75 601 LEU A O 1
ATOM 4766 N N . SER A 1 602 ? -71.862 43.601 -21.270 1.00 32.81 602 SER A N 1
ATOM 4767 C CA . SER A 1 602 ? -72.076 45.060 -21.205 1.00 32.81 602 SER A CA 1
ATOM 4768 C C . SER A 1 602 ? -71.448 45.755 -19.992 1.00 32.81 602 SER A C 1
ATOM 4770 O O . SER A 1 602 ? -71.300 46.967 -20.020 1.00 32.81 602 SER A O 1
ATOM 4772 N N . SER A 1 603 ? -71.061 45.037 -18.932 1.00 39.59 603 SER A N 1
ATOM 4773 C CA . SER A 1 603 ? -70.608 45.662 -17.674 1.00 39.59 603 SER A CA 1
ATOM 4774 C C . SER A 1 603 ? -69.096 45.897 -17.578 1.00 39.59 603 SER A C 1
ATOM 4776 O O . SER A 1 603 ? -68.624 46.395 -16.560 1.00 39.59 603 SER A O 1
ATOM 4778 N N . ILE A 1 604 ? -68.316 45.485 -18.583 1.00 37.94 604 ILE A N 1
ATOM 4779 C CA . ILE A 1 604 ? -66.841 45.488 -18.520 1.00 37.94 604 ILE A CA 1
ATOM 4780 C C . ILE A 1 604 ? -66.215 46.582 -19.400 1.00 37.94 604 ILE A C 1
ATOM 4782 O O . ILE A 1 604 ? -65.080 46.981 -19.149 1.00 37.94 604 ILE A O 1
ATOM 4786 N N . LEU A 1 605 ? -66.944 47.139 -20.370 1.00 36.09 605 LEU A N 1
ATOM 4787 C CA . LEU A 1 605 ? -66.402 48.182 -21.250 1.00 36.09 605 LEU A CA 1
ATOM 4788 C C . LEU A 1 605 ? -66.320 49.578 -20.598 1.00 36.09 605 LEU A C 1
ATOM 4790 O O . LEU A 1 605 ? -65.608 50.431 -21.118 1.00 36.09 605 LEU A O 1
ATOM 4794 N N . ASP A 1 606 ? -66.941 49.792 -19.434 1.00 33.31 606 ASP A N 1
ATOM 4795 C CA . ASP A 1 606 ? -67.056 51.129 -18.827 1.00 33.31 606 ASP A CA 1
ATOM 4796 C C . ASP A 1 606 ? -65.914 51.531 -17.863 1.00 33.31 606 ASP A C 1
ATOM 4798 O O . ASP A 1 606 ? -65.891 52.668 -17.405 1.00 33.31 606 ASP A O 1
ATOM 4802 N N . ASN A 1 607 ? -64.937 50.665 -17.548 1.00 35.41 607 ASN A N 1
ATOM 4803 C CA . ASN A 1 607 ? -63.960 50.923 -16.462 1.00 35.41 607 ASN A CA 1
ATOM 4804 C C . ASN A 1 607 ? -62.471 50.990 -16.868 1.00 35.41 607 ASN A C 1
ATOM 4806 O O . ASN A 1 607 ? -61.591 50.748 -16.042 1.00 35.41 607 ASN A O 1
ATOM 4810 N N . ALA A 1 608 ? -62.147 51.350 -18.110 1.00 29.34 608 ALA A N 1
ATOM 4811 C CA . ALA A 1 608 ? -60.755 51.510 -18.543 1.00 29.34 608 ALA A CA 1
ATOM 4812 C C . ALA A 1 608 ? -60.328 52.988 -18.655 1.00 29.34 608 ALA A C 1
ATOM 4814 O O . ALA A 1 608 ? -60.302 53.532 -19.752 1.00 29.34 608 ALA A O 1
ATOM 4815 N N . HIS A 1 609 ? -59.919 53.614 -17.544 1.00 31.89 609 HIS A N 1
ATOM 4816 C CA . HIS A 1 609 ? -59.011 54.775 -17.553 1.00 31.89 609 HIS A CA 1
ATOM 4817 C C . HIS A 1 609 ? -58.066 54.755 -16.331 1.00 31.89 609 HIS A C 1
ATOM 4819 O O . HIS A 1 609 ? -58.468 54.395 -15.228 1.00 31.89 609 HIS A O 1
ATOM 4825 N N . VAL A 1 610 ? -56.790 55.089 -16.562 1.00 39.62 610 VAL A N 1
ATOM 4826 C CA . VAL A 1 610 ? -55.611 54.876 -15.693 1.00 39.62 610 VAL A CA 1
ATOM 4827 C C . VAL A 1 610 ? -54.987 56.222 -15.296 1.00 39.62 610 VAL A C 1
ATOM 4829 O O . VAL A 1 610 ? -54.924 57.090 -16.159 1.00 39.62 610 VAL A O 1
ATOM 4832 N N . GLU A 1 611 ? -54.517 56.344 -14.038 1.00 35.69 611 GLU A N 1
ATOM 4833 C CA . GLU A 1 611 ? -53.279 57.010 -13.532 1.00 35.69 611 GLU A CA 1
ATOM 4834 C C . GLU A 1 611 ? -53.452 57.477 -12.057 1.00 35.69 611 GLU A C 1
ATOM 4836 O O . GLU A 1 611 ? -54.271 58.350 -11.785 1.00 35.69 611 GLU A O 1
ATOM 4841 N N . ASP A 1 612 ? -52.691 56.928 -11.084 1.00 37.88 612 ASP A N 1
ATOM 4842 C CA . ASP A 1 612 ? -52.685 57.405 -9.676 1.00 37.88 612 ASP A CA 1
ATOM 4843 C C . ASP A 1 612 ? -51.247 57.607 -9.117 1.00 37.88 612 ASP A C 1
ATOM 4845 O O . ASP A 1 612 ? -50.501 56.633 -8.968 1.00 37.88 612 ASP A O 1
ATOM 4849 N N . PRO A 1 613 ? -50.855 58.849 -8.761 1.00 37.53 613 PRO A N 1
ATOM 4850 C CA . PRO A 1 613 ? -49.540 59.219 -8.212 1.00 37.53 613 PRO A CA 1
ATOM 4851 C C . PRO A 1 613 ? -49.174 58.652 -6.828 1.00 37.53 613 PRO A C 1
ATOM 4853 O O . PRO A 1 613 ? -48.021 58.765 -6.410 1.00 37.53 613 PRO A O 1
ATOM 4856 N N . ARG A 1 614 ? -50.105 58.035 -6.092 1.00 41.25 614 ARG A N 1
ATOM 4857 C CA . ARG A 1 614 ? -49.875 57.586 -4.701 1.00 41.25 614 ARG A CA 1
ATOM 4858 C C . ARG A 1 614 ? -48.905 56.408 -4.554 1.00 41.25 614 ARG A C 1
ATOM 4860 O O . ARG A 1 614 ? -48.443 56.129 -3.451 1.00 41.25 614 ARG A O 1
ATOM 4867 N N . PHE A 1 615 ? -48.562 55.730 -5.648 1.00 41.00 615 PHE A N 1
ATOM 4868 C CA . PHE A 1 615 ? -47.650 54.582 -5.628 1.00 41.00 615 PHE A CA 1
ATOM 4869 C C . PHE A 1 615 ? -46.167 54.987 -5.553 1.00 41.00 615 PHE A C 1
ATOM 4871 O O . PHE A 1 615 ? -45.353 54.282 -4.957 1.00 41.00 615 PHE A O 1
ATOM 4878 N N . THR A 1 616 ? -45.814 56.156 -6.090 1.00 40.62 616 THR A N 1
ATOM 4879 C CA . THR A 1 616 ? -44.424 56.640 -6.130 1.00 40.62 616 THR A CA 1
ATOM 4880 C C . THR A 1 616 ? -43.938 57.116 -4.755 1.00 40.62 616 THR A C 1
ATOM 4882 O O . THR A 1 616 ? -42.769 56.947 -4.414 1.00 40.62 616 THR A O 1
ATOM 4885 N N . GLU A 1 617 ? -44.834 57.643 -3.917 1.00 40.59 617 GLU A N 1
ATOM 4886 C CA . GLU A 1 617 ? -44.491 58.168 -2.587 1.00 40.59 617 GLU A CA 1
ATOM 4887 C C . GLU A 1 617 ? -44.233 57.065 -1.543 1.00 40.59 617 GLU A C 1
ATOM 4889 O O . GLU A 1 617 ? -43.437 57.243 -0.622 1.00 40.59 617 GLU A O 1
ATOM 4894 N N . TYR A 1 618 ? -44.811 55.876 -1.738 1.00 47.06 618 TYR A N 1
ATOM 4895 C CA . TYR A 1 618 ? -44.575 54.710 -0.881 1.00 47.06 618 TYR A CA 1
ATOM 4896 C C . TYR A 1 618 ? -43.148 54.147 -1.025 1.00 47.06 618 TYR A C 1
ATOM 4898 O O . TYR A 1 618 ? -42.499 53.825 -0.030 1.00 47.06 618 TYR A O 1
ATOM 4906 N N . LEU A 1 619 ? -42.618 54.093 -2.253 1.00 38.09 619 LEU A N 1
ATOM 4907 C CA . LEU A 1 619 ? -41.260 53.599 -2.532 1.00 38.09 619 LEU A CA 1
ATOM 4908 C C . LEU A 1 619 ? -40.163 54.530 -1.993 1.00 38.09 619 LEU A C 1
ATOM 4910 O O . LEU A 1 619 ? -39.110 54.059 -1.563 1.00 38.09 619 LEU A O 1
ATOM 4914 N N . TYR A 1 620 ? -40.415 55.841 -1.962 1.00 41.22 620 TYR A N 1
ATOM 4915 C CA . TYR A 1 620 ? -39.447 56.822 -1.464 1.00 41.22 620 TYR A CA 1
ATOM 4916 C C . TYR A 1 620 ? -39.301 56.786 0.070 1.00 41.22 620 TYR A C 1
ATOM 4918 O O . TYR A 1 620 ? -38.222 57.047 0.605 1.00 41.22 620 TYR A O 1
ATOM 4926 N N . GLN A 1 621 ? -40.363 56.418 0.796 1.00 47.91 621 GLN A N 1
ATOM 4927 C CA . GLN A 1 621 ? -40.347 56.361 2.262 1.00 47.91 621 GLN A CA 1
ATOM 4928 C C . GLN A 1 621 ? -39.644 55.114 2.822 1.00 47.91 621 GLN A C 1
ATOM 4930 O O . GLN A 1 621 ? -39.059 55.198 3.903 1.00 47.91 621 GLN A O 1
ATOM 4935 N N . GLU A 1 622 ? -39.629 53.988 2.100 1.00 45.09 622 GLU A N 1
ATOM 4936 C CA . GLU A 1 622 ? -38.926 52.780 2.565 1.00 45.09 622 GLU A CA 1
ATOM 4937 C C . GLU A 1 622 ? -37.412 52.811 2.313 1.00 45.09 622 GLU A C 1
ATOM 4939 O O . GLU A 1 622 ? -36.631 52.403 3.173 1.00 45.09 622 GLU A O 1
ATOM 4944 N N . LEU A 1 623 ? -36.961 53.425 1.216 1.00 39.59 623 LEU A N 1
ATOM 4945 C CA . LEU A 1 623 ? -35.528 53.604 0.934 1.00 39.59 623 LEU A CA 1
ATOM 4946 C C . LEU A 1 623 ? -34.809 54.500 1.961 1.00 39.59 623 LEU A C 1
ATOM 4948 O O . LEU A 1 623 ? -33.610 54.344 2.200 1.00 39.59 623 LEU A O 1
ATOM 4952 N N . HIS A 1 624 ? -35.534 55.403 2.627 1.00 46.31 624 HIS A N 1
ATOM 4953 C CA . HIS A 1 624 ? -34.980 56.232 3.700 1.00 46.31 624 HIS A CA 1
ATOM 4954 C C . HIS A 1 624 ? -34.963 55.549 5.079 1.00 46.31 624 HIS A C 1
ATOM 4956 O O . HIS A 1 624 ? -34.189 55.968 5.944 1.00 46.31 624 HIS A O 1
ATOM 4962 N N . ARG A 1 625 ? -35.744 54.481 5.296 1.00 40.84 625 ARG A N 1
ATOM 4963 C CA . ARG A 1 625 ? -35.764 53.736 6.570 1.00 40.84 625 ARG A CA 1
ATOM 4964 C C . ARG A 1 625 ? -34.594 52.765 6.721 1.00 40.84 625 ARG A C 1
ATOM 4966 O O . ARG A 1 625 ? -34.121 52.583 7.841 1.00 40.84 625 ARG A O 1
ATOM 4973 N N . GLU A 1 626 ? -34.078 52.197 5.631 1.00 38.34 626 GLU A N 1
ATOM 4974 C CA . GLU A 1 626 ? -32.936 51.270 5.700 1.00 38.34 626 GLU A CA 1
ATOM 4975 C C . GLU A 1 626 ? -31.576 51.976 5.855 1.00 38.34 626 GLU A C 1
ATOM 4977 O O . GLU A 1 626 ? -30.706 51.478 6.570 1.00 38.34 626 GLU A O 1
ATOM 4982 N N . ASN A 1 627 ? -31.403 53.185 5.308 1.00 40.38 627 ASN A N 1
ATOM 4983 C CA . ASN A 1 627 ? -30.135 53.926 5.412 1.00 40.38 627 ASN A CA 1
ATOM 4984 C C . ASN A 1 627 ? -29.881 54.568 6.792 1.00 40.38 627 ASN A C 1
ATOM 4986 O O . ASN A 1 627 ? -28.739 54.869 7.133 1.00 40.38 627 ASN A O 1
ATOM 4990 N N . ALA A 1 628 ? -30.906 54.723 7.635 1.00 38.44 628 ALA A N 1
ATOM 4991 C CA . ALA A 1 628 ? -30.764 55.286 8.983 1.00 38.44 628 ALA A CA 1
ATOM 4992 C C . ALA A 1 628 ? -30.308 54.264 10.050 1.00 38.44 628 ALA A C 1
ATOM 4994 O O . ALA A 1 628 ? -30.132 54.626 11.214 1.00 38.44 628 ALA A O 1
ATOM 4995 N N . LYS A 1 629 ? -30.096 52.991 9.680 1.00 36.91 629 LYS A N 1
ATOM 4996 C CA . LYS A 1 629 ? -29.738 51.909 10.618 1.00 36.91 629 LYS A CA 1
ATOM 4997 C C . LYS A 1 629 ? -28.242 51.554 10.640 1.00 36.91 629 LYS A C 1
ATOM 4999 O O . LYS A 1 629 ? -27.842 50.710 11.432 1.00 36.91 629 LYS A O 1
ATOM 5004 N N . ILE A 1 630 ? -27.419 52.208 9.812 1.00 40.88 630 ILE A N 1
ATOM 5005 C CA . ILE A 1 630 ? -25.975 51.920 9.670 1.00 40.88 630 ILE A CA 1
ATOM 5006 C C . ILE A 1 630 ? -25.070 53.026 10.264 1.00 40.88 630 ILE A C 1
ATOM 5008 O O . ILE A 1 630 ? -23.879 52.810 10.444 1.00 40.88 630 ILE A O 1
ATOM 5012 N N . GLN A 1 631 ? -25.605 54.172 10.700 1.00 38.72 631 GLN A N 1
ATOM 5013 C CA . GLN A 1 631 ? -24.805 55.284 11.254 1.00 38.72 631 GLN A CA 1
ATOM 5014 C C . GLN A 1 631 ? -25.040 55.555 12.750 1.00 38.72 631 GLN A C 1
ATOM 5016 O O . GLN A 1 631 ? -25.369 56.676 13.139 1.00 38.72 631 GLN A O 1
ATOM 5021 N N . LYS A 1 632 ? -24.864 54.556 13.626 1.00 35.66 632 LYS A N 1
ATOM 5022 C CA . LYS A 1 632 ? -24.883 54.832 15.080 1.00 35.66 632 LYS A CA 1
ATOM 5023 C C . LYS A 1 632 ? -23.847 54.124 15.958 1.00 35.66 632 LYS A C 1
ATOM 5025 O O . LYS A 1 632 ? -23.756 54.484 17.125 1.00 35.66 632 LYS A O 1
ATOM 5030 N N . ASP A 1 633 ? -22.997 53.260 15.401 1.00 39.94 633 ASP A N 1
ATOM 5031 C CA . ASP A 1 633 ? -21.984 52.529 16.188 1.00 39.94 633 ASP A CA 1
ATOM 5032 C C . ASP A 1 633 ? -20.519 52.876 15.837 1.00 39.94 633 ASP A C 1
ATOM 5034 O O . ASP A 1 633 ? -19.594 52.282 16.384 1.00 39.94 633 ASP A O 1
ATOM 5038 N N . GLU A 1 634 ? -20.266 53.880 14.986 1.00 38.62 634 GLU A N 1
ATOM 5039 C CA . GLU A 1 634 ? -18.896 54.273 14.590 1.00 38.62 634 GLU A CA 1
ATOM 5040 C C . GLU A 1 634 ? -18.235 55.350 15.475 1.00 38.62 634 GLU A C 1
ATOM 5042 O O . GLU A 1 634 ? -17.040 55.598 15.336 1.00 38.62 634 GLU A O 1
ATOM 5047 N N . PHE A 1 635 ? -18.947 55.947 16.439 1.00 38.53 635 PHE A N 1
ATOM 5048 C CA . PHE A 1 635 ? -18.404 57.042 17.268 1.00 38.53 635 PHE A CA 1
ATOM 5049 C C . PHE A 1 635 ? -18.059 56.682 18.724 1.00 38.53 635 PHE A C 1
ATOM 5051 O O . PHE A 1 635 ? -17.596 57.541 19.464 1.00 38.53 635 PHE A O 1
ATOM 5058 N N . ALA A 1 636 ? -18.201 55.418 19.139 1.00 39.44 636 ALA A N 1
ATOM 5059 C CA . ALA A 1 636 ? -17.834 54.972 20.494 1.00 39.44 636 ALA A CA 1
ATOM 5060 C C . ALA A 1 636 ? -16.460 54.269 20.582 1.00 39.44 636 ALA A C 1
ATOM 5062 O O . ALA A 1 636 ? -16.015 53.919 21.672 1.00 39.44 636 ALA A O 1
ATOM 5063 N N . LEU A 1 637 ? -15.775 54.054 19.451 1.00 37.78 637 LEU A N 1
ATOM 5064 C CA . LEU A 1 637 ? -14.521 53.286 19.398 1.00 37.78 637 LEU A CA 1
ATOM 5065 C C . LEU A 1 637 ? -13.254 54.164 19.443 1.00 37.78 637 LEU A C 1
ATOM 5067 O O . LEU A 1 637 ? -12.182 53.668 19.786 1.00 37.78 637 LEU A O 1
ATOM 5071 N N . TYR A 1 638 ? -13.367 55.461 19.137 1.00 40.12 638 TYR A N 1
ATOM 5072 C CA . TYR A 1 638 ? -12.214 56.367 19.066 1.00 40.12 638 TYR A CA 1
ATOM 5073 C C . TYR A 1 638 ? -11.747 56.897 20.435 1.00 40.12 638 TYR A C 1
ATOM 5075 O O . TYR A 1 638 ? -10.547 57.076 20.616 1.00 40.12 638 TYR A O 1
ATOM 5083 N N . ASP A 1 639 ? -12.634 57.020 21.428 1.00 38.97 639 ASP A N 1
ATOM 5084 C CA . ASP A 1 639 ? -12.274 57.524 22.769 1.00 38.97 639 ASP A CA 1
ATOM 5085 C C . ASP A 1 639 ? -11.689 56.451 23.711 1.00 38.97 639 ASP A C 1
ATOM 5087 O O . ASP A 1 639 ? -11.083 56.774 24.733 1.00 38.97 639 ASP A O 1
ATOM 5091 N N . TYR A 1 640 ? -11.831 55.161 23.383 1.00 40.22 640 TYR A N 1
ATOM 5092 C CA . TYR A 1 640 ? -11.368 54.067 24.252 1.00 40.22 640 TYR A CA 1
ATOM 5093 C C . TYR A 1 640 ? -9.918 53.631 23.972 1.00 40.22 640 TYR A C 1
ATOM 5095 O O . TYR A 1 640 ? -9.252 53.072 24.841 1.00 40.22 640 TYR A O 1
ATOM 5103 N N . LEU A 1 641 ? -9.392 53.903 22.772 1.00 42.50 641 LEU A N 1
ATOM 5104 C CA . LEU A 1 641 ? -8.065 53.434 22.344 1.00 42.50 641 LEU A CA 1
ATOM 5105 C C . LEU A 1 641 ? -6.902 54.353 22.757 1.00 42.50 641 LEU A C 1
ATOM 5107 O O . LEU A 1 641 ? -5.748 54.028 22.481 1.00 42.50 641 LEU A O 1
ATOM 5111 N N . GLU A 1 642 ? -7.168 55.466 23.448 1.00 43.69 642 GLU A N 1
ATOM 5112 C CA . GLU A 1 642 ? -6.122 56.423 23.829 1.00 43.69 642 GLU A CA 1
ATOM 5113 C C . GLU A 1 642 ? -5.539 56.215 25.240 1.00 43.69 642 GLU A C 1
ATOM 5115 O O . GLU A 1 642 ? -4.568 56.888 25.588 1.00 43.69 642 GLU A O 1
ATOM 5120 N N . LYS A 1 643 ? -6.066 55.284 26.058 1.00 42.56 643 LYS A N 1
ATOM 5121 C CA . LYS A 1 643 ? -5.715 55.251 27.494 1.00 42.56 643 LYS A CA 1
ATOM 5122 C C . LYS A 1 643 ? -4.949 54.063 28.068 1.00 42.56 643 LYS A C 1
ATOM 5124 O O . LYS A 1 643 ? -4.368 54.279 29.118 1.00 42.56 643 LYS A O 1
ATOM 5129 N N . ASP A 1 644 ? -4.798 52.909 27.416 1.00 42.91 644 ASP A N 1
ATOM 5130 C CA . ASP A 1 644 ? -3.976 51.826 27.997 1.00 42.91 644 ASP A CA 1
ATOM 5131 C C . ASP A 1 644 ? -3.425 50.844 26.949 1.00 42.91 644 ASP A C 1
ATOM 5133 O O . ASP A 1 644 ? -4.125 49.934 26.516 1.00 42.91 644 ASP A O 1
ATOM 5137 N N . ALA A 1 645 ? -2.161 51.031 26.540 1.00 40.62 645 ALA A N 1
ATOM 5138 C CA . ALA A 1 645 ? -1.224 49.981 26.090 1.00 40.62 645 ALA A CA 1
ATOM 5139 C C . ALA A 1 645 ? 0.082 50.613 25.546 1.00 40.62 645 ALA A C 1
ATOM 5141 O O . ALA A 1 645 ? 0.063 51.245 24.487 1.00 40.62 645 ALA A O 1
ATOM 5142 N N . PRO A 1 646 ? 1.255 50.407 26.179 1.00 39.44 646 PRO A N 1
ATOM 5143 C CA . PRO A 1 646 ? 2.526 50.967 25.700 1.00 39.44 646 PRO A CA 1
ATOM 5144 C C . PRO A 1 646 ? 3.096 50.309 24.429 1.00 39.44 646 PRO A C 1
ATOM 5146 O O . PRO A 1 646 ? 4.053 50.828 23.861 1.00 39.44 646 PRO A O 1
ATOM 5149 N N . TYR A 1 647 ? 2.536 49.187 23.960 1.00 42.94 647 TYR A N 1
ATOM 5150 C CA . TYR A 1 647 ? 3.132 48.371 22.888 1.00 42.94 647 TYR A CA 1
ATOM 5151 C C . TYR A 1 647 ? 2.495 48.515 21.493 1.00 42.94 647 TYR A C 1
ATOM 5153 O O . TYR A 1 647 ? 2.950 47.872 20.552 1.00 42.94 647 TYR A O 1
ATOM 5161 N N . SER A 1 648 ? 1.494 49.382 21.302 1.00 51.25 648 SER A N 1
ATOM 5162 C CA . SER A 1 648 ? 0.820 49.548 19.999 1.00 51.25 648 SER A CA 1
ATOM 5163 C C . SER A 1 648 ? 1.300 50.755 19.179 1.00 51.25 648 SER A C 1
ATOM 5165 O O . SER A 1 648 ? 1.141 50.769 17.958 1.00 51.25 648 SER A O 1
ATOM 5167 N N . LYS A 1 649 ? 1.933 51.762 19.799 1.00 46.56 649 LYS A N 1
ATOM 5168 C CA . LYS A 1 649 ? 2.248 53.033 19.118 1.00 46.56 649 LYS A CA 1
ATOM 5169 C C . LYS A 1 649 ? 3.302 52.915 18.012 1.00 46.56 649 LYS A C 1
ATOM 5171 O O . LYS A 1 649 ? 3.163 53.602 17.007 1.00 46.56 649 LYS A O 1
ATOM 5176 N N . SER A 1 650 ? 4.325 52.064 18.141 1.00 48.41 650 SER A N 1
ATOM 5177 C CA . SER A 1 650 ? 5.371 51.941 17.105 1.00 48.41 650 SER A CA 1
ATOM 5178 C C . SER A 1 650 ? 4.892 51.176 15.867 1.00 48.41 650 SER A C 1
ATOM 5180 O O . SER A 1 650 ? 5.188 51.581 14.745 1.00 48.41 650 SER A O 1
ATOM 5182 N N . VAL A 1 651 ? 4.094 50.122 16.063 1.00 49.78 651 VAL A N 1
ATOM 5183 C CA . VAL A 1 651 ? 3.524 49.309 14.979 1.00 49.78 651 VAL A CA 1
ATOM 5184 C C . VAL A 1 651 ? 2.439 50.088 14.237 1.00 49.78 651 VAL A C 1
ATOM 5186 O O . VAL A 1 651 ? 2.468 50.160 13.013 1.00 49.78 651 VAL A O 1
ATOM 5189 N N . ILE A 1 652 ? 1.536 50.761 14.960 1.00 51.91 652 ILE A N 1
ATOM 5190 C CA . ILE A 1 652 ? 0.487 51.585 14.342 1.00 51.91 652 ILE A CA 1
ATOM 5191 C C . ILE A 1 652 ? 1.095 52.784 13.602 1.00 51.91 652 ILE A C 1
ATOM 5193 O O . ILE A 1 652 ? 0.643 53.106 12.505 1.00 51.91 652 ILE A O 1
ATOM 5197 N N . LYS A 1 653 ? 2.155 53.407 14.138 1.00 52.97 653 LYS A N 1
ATOM 5198 C CA . LYS A 1 653 ? 2.869 54.499 13.458 1.00 52.97 653 LYS A CA 1
ATOM 5199 C C . LYS A 1 653 ? 3.553 54.025 12.169 1.00 52.97 653 LYS A C 1
ATOM 5201 O O . LYS A 1 653 ? 3.368 54.656 11.135 1.00 52.97 653 LYS A O 1
ATOM 5206 N N . SER A 1 654 ? 4.235 52.876 12.199 1.00 53.12 654 SER A N 1
ATOM 5207 C CA . SER A 1 654 ? 4.848 52.265 11.007 1.00 53.12 654 SER A CA 1
ATOM 5208 C C . SER A 1 654 ? 3.820 51.896 9.928 1.00 53.12 654 SER A C 1
ATOM 5210 O O . SER A 1 654 ? 4.107 52.036 8.741 1.00 53.12 654 SER A O 1
ATOM 5212 N N . MET A 1 655 ? 2.622 51.454 10.321 1.00 50.50 655 MET A N 1
ATOM 5213 C CA . MET A 1 655 ? 1.542 51.129 9.383 1.00 50.50 655 MET A CA 1
ATOM 5214 C C . MET A 1 655 ? 0.864 52.386 8.818 1.00 50.50 655 MET A C 1
ATOM 5216 O O . MET A 1 655 ? 0.483 52.407 7.649 1.00 50.50 655 MET A O 1
ATOM 5220 N N . HIS A 1 656 ? 0.763 53.462 9.604 1.00 54.75 656 HIS A N 1
ATOM 5221 C CA . HIS A 1 656 ? 0.236 54.744 9.131 1.00 54.75 656 HIS A CA 1
ATOM 5222 C C . HIS A 1 656 ? 1.174 55.449 8.145 1.00 54.75 656 HIS A C 1
ATOM 5224 O O . HIS A 1 656 ? 0.696 55.983 7.147 1.00 54.75 656 HIS A O 1
ATOM 5230 N N . GLU A 1 657 ? 2.488 55.399 8.375 1.00 59.19 657 GLU A N 1
ATOM 5231 C CA . GLU A 1 657 ? 3.502 55.986 7.482 1.00 59.19 657 GLU A CA 1
ATOM 5232 C C . GLU A 1 657 ? 3.545 55.295 6.102 1.00 59.19 657 GLU A C 1
ATOM 5234 O O . GLU A 1 657 ? 3.963 55.897 5.116 1.00 59.19 657 GLU A O 1
ATOM 5239 N N . GLN A 1 658 ? 3.029 54.065 5.982 1.00 54.84 658 GLN A N 1
ATOM 5240 C CA . GLN A 1 658 ? 2.868 53.375 4.696 1.00 54.84 658 GLN A CA 1
ATOM 5241 C C . GLN A 1 658 ? 1.583 53.750 3.941 1.00 54.84 658 GLN A C 1
ATOM 5243 O O . GLN A 1 658 ? 1.469 53.433 2.762 1.00 54.84 658 GLN A O 1
ATOM 5248 N N . LYS A 1 659 ? 0.613 54.433 4.569 1.00 51.12 659 LYS A N 1
ATOM 5249 C CA . LYS A 1 659 ? -0.688 54.748 3.946 1.00 51.12 659 LYS A CA 1
ATOM 5250 C C . LYS A 1 659 ? -0.579 55.805 2.838 1.00 51.12 659 LYS A C 1
ATOM 5252 O O . LYS A 1 659 ? -1.384 55.783 1.910 1.00 51.12 659 LYS A O 1
ATOM 5257 N N . GLU A 1 660 ? 0.417 56.690 2.904 1.00 49.94 660 GLU A N 1
ATOM 5258 C CA . GLU A 1 660 ? 0.578 57.820 1.972 1.00 49.94 660 GLU A CA 1
ATOM 5259 C C . GLU A 1 660 ? 1.113 57.425 0.581 1.00 49.94 660 GLU A C 1
ATOM 5261 O O . GLU A 1 660 ? 1.082 58.240 -0.337 1.00 49.94 660 GLU A O 1
ATOM 5266 N N . SER A 1 661 ? 1.547 56.174 0.384 1.00 46.94 661 SER A N 1
ATOM 5267 C CA . SER A 1 661 ? 2.074 55.670 -0.899 1.00 46.94 661 SER A CA 1
ATOM 5268 C C . SER A 1 661 ? 1.209 54.588 -1.564 1.00 46.94 661 SER A C 1
ATOM 5270 O O . SER A 1 661 ? 1.604 54.018 -2.583 1.00 46.94 661 SER A O 1
ATOM 5272 N N . LEU A 1 662 ? 0.021 54.299 -1.018 1.00 56.78 662 LEU A N 1
ATOM 5273 C CA . LEU A 1 662 ? -0.845 53.207 -1.475 1.00 56.78 662 LEU A CA 1
ATOM 5274 C C . LEU A 1 662 ? -1.982 53.694 -2.383 1.00 56.78 662 LEU A C 1
ATOM 5276 O O . LEU A 1 662 ? -2.600 54.730 -2.148 1.00 56.78 662 LEU A O 1
ATOM 5280 N N . SER A 1 663 ? -2.309 52.895 -3.401 1.00 56.75 663 SER A N 1
ATOM 5281 C CA . SER A 1 663 ? -3.514 53.089 -4.222 1.00 56.75 663 SER A CA 1
ATOM 5282 C C . SER A 1 663 ? -4.799 52.835 -3.419 1.00 56.75 663 SER A C 1
ATOM 5284 O O . SER A 1 663 ? -4.791 52.109 -2.426 1.00 56.75 663 SER A O 1
ATOM 5286 N N . TRP A 1 664 ? -5.939 53.369 -3.874 1.00 54.22 664 TRP A N 1
ATOM 5287 C CA . TRP A 1 664 ? -7.217 53.310 -3.143 1.00 54.22 664 TRP A CA 1
ATOM 5288 C C . TRP A 1 664 ? -7.649 51.891 -2.721 1.00 54.22 664 TRP A C 1
ATOM 5290 O O . TRP A 1 664 ? -8.096 51.689 -1.590 1.00 54.22 664 TRP A O 1
ATOM 5300 N N . TRP A 1 665 ? -7.472 50.877 -3.579 1.00 41.00 665 TRP A N 1
ATOM 5301 C CA . TRP A 1 665 ? -7.803 49.492 -3.215 1.00 41.00 665 TRP A CA 1
ATOM 5302 C C . TRP A 1 665 ? -6.814 48.904 -2.200 1.00 41.00 665 TRP A C 1
ATOM 5304 O O . TRP A 1 665 ? -7.220 48.144 -1.321 1.00 41.00 665 TRP A O 1
ATOM 5314 N N . GLN A 1 666 ? -5.533 49.284 -2.266 1.00 52.72 666 GLN A N 1
ATOM 5315 C CA . GLN A 1 666 ? -4.532 48.893 -1.273 1.00 52.72 666 GLN A CA 1
ATOM 5316 C C . GLN A 1 666 ? -4.842 49.542 0.074 1.00 52.72 666 GLN A C 1
ATOM 5318 O O . GLN A 1 666 ? -4.756 48.867 1.094 1.00 52.72 666 GLN A O 1
ATOM 5323 N N . THR A 1 667 ? -5.302 50.795 0.086 1.00 55.62 667 THR A N 1
ATOM 5324 C CA . THR A 1 667 ? -5.795 51.460 1.295 1.00 55.62 667 THR A CA 1
ATOM 5325 C C . THR A 1 667 ? -6.971 50.699 1.906 1.00 55.62 667 THR A C 1
ATOM 5327 O O . THR A 1 667 ? -6.967 50.447 3.108 1.00 55.62 667 THR A O 1
ATOM 5330 N N . LYS A 1 668 ? -7.947 50.257 1.099 1.00 63.41 668 LYS A N 1
ATOM 5331 C CA . LYS A 1 668 ? -9.114 49.506 1.597 1.00 63.41 668 LYS A CA 1
ATOM 5332 C C . LYS A 1 668 ? -8.762 48.113 2.113 1.00 63.41 668 LYS A C 1
ATOM 5334 O O . LYS A 1 668 ? -9.274 47.702 3.154 1.00 63.41 668 LYS A O 1
ATOM 5339 N N . ALA A 1 669 ? -7.857 47.409 1.439 1.00 49.28 669 ALA A N 1
ATOM 5340 C CA . ALA A 1 669 ? -7.330 46.136 1.924 1.00 49.28 669 ALA A CA 1
ATOM 5341 C C . ALA A 1 669 ? -6.563 46.314 3.246 1.00 49.28 669 ALA A C 1
ATOM 5343 O O . ALA A 1 669 ? -6.764 45.544 4.185 1.00 49.28 669 ALA A O 1
ATOM 5344 N N . HIS A 1 670 ? -5.751 47.369 3.347 1.00 56.97 670 HIS A N 1
ATOM 5345 C CA . HIS A 1 670 ? -4.973 47.697 4.540 1.00 56.97 670 HIS A CA 1
ATOM 5346 C C . HIS A 1 670 ? -5.880 48.075 5.727 1.00 56.97 670 HIS A C 1
ATOM 5348 O O . HIS A 1 670 ? -5.697 47.562 6.830 1.00 56.97 670 HIS A O 1
ATOM 5354 N N . GLU A 1 671 ? -6.923 48.881 5.500 1.00 62.41 671 GLU A N 1
ATOM 5355 C CA . GLU A 1 671 ? -7.948 49.223 6.501 1.00 62.41 671 GLU A CA 1
ATOM 5356 C C . GLU A 1 671 ? -8.694 47.977 7.007 1.00 62.41 671 GLU A C 1
ATOM 5358 O O . GLU A 1 671 ? -8.883 47.801 8.212 1.00 62.41 671 GLU A O 1
ATOM 5363 N N . SER A 1 672 ? -9.054 47.063 6.101 1.00 58.94 672 SER A N 1
ATOM 5364 C CA . SER A 1 672 ? -9.723 45.808 6.460 1.00 58.94 672 SER A CA 1
ATOM 5365 C C . SER A 1 672 ? -8.817 44.884 7.285 1.00 58.94 672 SER A C 1
ATOM 5367 O O . SER A 1 672 ? -9.267 44.236 8.235 1.00 58.94 672 SER A O 1
ATOM 5369 N N . MET A 1 673 ? -7.517 44.864 6.976 1.00 55.78 673 MET A N 1
ATOM 5370 C CA . MET A 1 673 ? -6.520 44.077 7.700 1.00 55.78 673 MET A CA 1
ATOM 5371 C C . MET A 1 673 ? -6.302 44.605 9.126 1.00 55.78 673 MET A C 1
ATOM 5373 O O . MET A 1 673 ? -6.303 43.812 10.069 1.00 55.78 673 MET A O 1
ATOM 5377 N N . ILE A 1 674 ? -6.224 45.931 9.304 1.00 58.88 674 ILE A N 1
ATOM 5378 C CA . ILE A 1 674 ? -6.154 46.580 10.625 1.00 58.88 674 ILE A CA 1
ATOM 5379 C C . ILE A 1 674 ? -7.414 46.266 11.446 1.00 58.88 674 ILE A C 1
ATOM 5381 O O . ILE A 1 674 ? -7.311 45.823 12.591 1.00 58.88 674 ILE A O 1
ATOM 5385 N N . ALA A 1 675 ? -8.605 46.400 10.853 1.00 62.53 675 ALA A N 1
ATOM 5386 C CA . ALA A 1 675 ? -9.870 46.101 11.528 1.00 62.53 675 ALA A CA 1
ATOM 5387 C C . ALA A 1 675 ? -10.006 44.618 11.925 1.00 62.53 675 ALA A C 1
ATOM 5389 O O . ALA A 1 675 ? -10.683 44.276 12.899 1.00 62.53 675 ALA A O 1
ATOM 5390 N N . ARG A 1 676 ? -9.386 43.705 11.169 1.00 54.25 676 ARG A N 1
ATOM 5391 C CA . ARG A 1 676 ? -9.328 42.275 11.505 1.00 54.25 676 ARG A CA 1
ATOM 5392 C C . ARG A 1 676 ? -8.358 42.008 12.652 1.00 54.25 676 ARG A C 1
ATOM 5394 O O . ARG A 1 676 ? -8.693 41.258 13.564 1.00 54.25 676 ARG A O 1
ATOM 5401 N N . HIS A 1 677 ? -7.190 42.644 12.632 1.00 51.69 677 HIS A N 1
ATOM 5402 C CA . HIS A 1 677 ? -6.181 42.481 13.675 1.00 51.69 677 HIS A CA 1
ATOM 5403 C C . HIS A 1 677 ? -6.663 43.039 15.023 1.00 51.69 677 HIS A C 1
ATOM 5405 O O . HIS A 1 677 ? -6.573 42.349 16.035 1.00 51.69 677 HIS A O 1
ATOM 5411 N N . ALA A 1 678 ? -7.300 44.215 15.025 1.00 55.47 678 ALA A N 1
ATOM 5412 C CA . ALA A 1 678 ? -7.904 44.807 16.220 1.00 55.47 678 ALA A CA 1
ATOM 5413 C C . ALA A 1 678 ? -8.979 43.902 16.854 1.00 55.47 678 ALA A C 1
ATOM 5415 O O . ALA A 1 678 ? -8.993 43.709 18.071 1.00 55.47 678 ALA A O 1
ATOM 5416 N N . ARG A 1 679 ? -9.831 43.272 16.029 1.00 56.50 679 ARG A N 1
ATOM 5417 C CA . ARG A 1 679 ? -10.824 42.287 16.494 1.00 56.50 679 ARG A CA 1
ATOM 5418 C C . ARG A 1 679 ? -10.171 41.048 17.109 1.00 56.50 679 ARG A C 1
ATOM 5420 O O . ARG A 1 679 ? -10.611 40.589 18.158 1.00 56.50 679 ARG A O 1
ATOM 5427 N N . ASN A 1 680 ? -9.101 40.538 16.503 1.00 49.59 680 ASN A N 1
ATOM 5428 C CA . ASN A 1 680 ? -8.378 39.381 17.032 1.00 49.59 680 ASN A CA 1
ATOM 5429 C C . ASN A 1 680 ? -7.690 39.691 18.373 1.00 49.59 680 ASN A C 1
ATOM 5431 O O . ASN A 1 680 ? -7.730 38.865 19.283 1.00 49.59 680 ASN A O 1
ATOM 5435 N N . CYS A 1 681 ? -7.125 40.892 18.534 1.00 50.62 681 CYS A N 1
ATOM 5436 C CA . CYS A 1 681 ? -6.551 41.338 19.805 1.00 50.62 681 CYS A CA 1
ATOM 5437 C C . CYS A 1 681 ? -7.616 41.492 20.905 1.00 50.62 681 CYS A C 1
ATOM 5439 O O . CYS A 1 681 ? -7.376 41.078 22.037 1.00 50.62 681 CYS A O 1
ATOM 5441 N N . GLN A 1 682 ? -8.810 42.005 20.584 1.00 48.41 682 GLN A N 1
ATOM 5442 C CA . GLN A 1 682 ? -9.941 42.063 21.524 1.00 48.41 682 GLN A CA 1
ATOM 5443 C C . GLN A 1 682 ? -10.374 40.676 22.017 1.00 48.41 682 GLN A C 1
ATOM 5445 O O . GLN A 1 682 ? -10.661 40.505 23.200 1.00 48.41 682 GLN A O 1
ATOM 5450 N N . VAL A 1 683 ? -10.406 39.678 21.128 1.00 44.69 683 VAL A N 1
ATOM 5451 C CA . VAL A 1 683 ? -10.749 38.291 21.487 1.00 44.69 683 VAL A CA 1
ATOM 5452 C C . VAL A 1 683 ? -9.688 37.682 22.406 1.00 44.69 683 VAL A C 1
ATOM 5454 O O . VAL A 1 683 ? -10.035 37.010 23.375 1.00 44.69 683 VAL A O 1
ATOM 5457 N N . TYR A 1 684 ? -8.408 37.962 22.150 1.00 39.34 684 TYR A N 1
ATOM 5458 C CA . TYR A 1 684 ? -7.309 37.495 22.996 1.00 39.34 684 TYR A CA 1
ATOM 5459 C C . TYR A 1 684 ? -7.329 38.127 24.393 1.00 39.34 684 TYR A C 1
ATOM 5461 O O . TYR A 1 684 ? -7.196 37.415 25.385 1.00 39.34 684 TYR A O 1
ATOM 5469 N N . LEU A 1 685 ? -7.560 39.440 24.489 1.00 42.12 685 LEU A N 1
ATOM 5470 C CA . LEU A 1 685 ? -7.626 40.147 25.773 1.00 42.12 685 LEU A CA 1
ATOM 5471 C C . LEU A 1 685 ? -8.841 39.721 26.607 1.00 42.12 685 LEU A C 1
ATOM 5473 O O . LEU A 1 685 ? -8.724 39.561 27.813 1.00 42.12 685 LEU A O 1
ATOM 5477 N N . LYS A 1 686 ? -9.978 39.419 25.969 1.00 39.66 686 LYS A N 1
ATOM 5478 C CA . LYS A 1 686 ? -11.172 38.897 26.656 1.00 39.66 686 LYS A CA 1
ATOM 5479 C C . LYS A 1 686 ? -10.981 37.484 27.231 1.00 39.66 686 LYS A C 1
ATOM 5481 O O . LYS A 1 686 ? -11.727 37.085 28.121 1.00 39.66 686 LYS A O 1
ATOM 5486 N N . HIS A 1 687 ? -10.007 36.724 26.729 1.00 40.28 687 HIS A N 1
ATOM 5487 C CA . HIS A 1 687 ? -9.659 35.397 27.243 1.00 40.28 687 HIS A CA 1
ATOM 5488 C C . HIS A 1 687 ? -8.503 35.398 28.248 1.00 40.28 687 HIS A C 1
ATOM 5490 O O . HIS A 1 687 ? -8.332 34.405 28.952 1.00 40.28 687 HIS A O 1
ATOM 5496 N N . ALA A 1 688 ? -7.740 36.487 28.341 1.00 34.69 688 ALA A N 1
ATOM 5497 C CA . ALA A 1 688 ? -6.605 36.597 29.254 1.00 34.69 688 ALA A CA 1
ATOM 5498 C C . ALA A 1 688 ? -6.979 37.069 30.675 1.00 34.69 688 ALA A C 1
ATOM 5500 O O . ALA A 1 688 ? -6.131 36.975 31.561 1.00 34.69 688 ALA A O 1
ATOM 5501 N N . GLY A 1 689 ? -8.233 37.487 30.903 1.00 37.97 689 GLY A N 1
ATOM 5502 C CA . GLY A 1 689 ? -8.701 38.053 32.174 1.00 37.97 689 GLY A CA 1
ATOM 5503 C C . GLY A 1 689 ? -8.613 39.567 32.175 1.00 37.97 689 GLY A C 1
ATOM 5504 O O . GLY A 1 689 ? -7.477 40.076 32.269 1.00 37.97 689 GLY A O 1
#

Secondary structure (DSSP, 8-state):
-----TTHHHHHHHHHHHHHHHHHHHHHTTS-GGGPPPPHHHHHTTS-TTS-HHHHHHHHHHHHHH-SS--GGGGS-EEEEEEEEEGGGB-HHHHHSS-HHHHHHHTHHHHHEEEETTEEEEEEEPPTT-SSTHHHHHHHHHHTT---PPEEEEEEEEEE-SSSEEEEEETTT--EEEEEE-EEE-SSS-EEE-B-HHHHHHHHHHHHHHHHHSGGGB-SSEEE----EEE-B---B-TTS-BPPPTB-EEEEE-GGGSSSSEEEETHHHHSTTHHHHHHHHTT-S-HHHHHIIIIIHHHHHHHHHHHHHHSEEETT-BTTSEEEEE-TTS-EEEEEEE--GGGEEE-HHHHGGGTTSHHHHHHHHTTSSS-HHHHHHHHTTEEEEEEBSSSSS--SS-HHHHHHHHHHHHHHHHHHHHHHHT--HHHHHHHEEEEEEETTEEEEEEETTSHHHHHHHHHHHHHT---GGGHHHHHHHHHHHHHHHHHHHHHHHHHHHHHHHTT----HHHHHHHHHHHHHHS-TTS---HHHHHHHHHHHHHTT---HHHHHHHHHH-TT-HHHHHHHHHHHHTT-TTHHHHHHHHHHHHHHHS-----STTSTT------THHHHHHHHHHHHHHTTSSSSSSSSTTTTTSS-TTSHHHHHHHHHTGGG--HHHHHHHHHHHHHHHHHHHHHHHHH-

pLDDT: mean 71.22, std 20.31, range [29.34, 97.81]

Sequence (689 aa):
MGIRTTQALPRFFLALSLMITFQGLISAGAAPISNRPHSVATLSENWDEAIPLSVKLFLIANHLGNSSIGNLQGMKPDTAKFYLIPIERTSAHLIKSFPKSWTEASGLQATLFEEKSGRQFYRWIKHQDDEHEHLSIRRQLQQWGEDSELRSDPSLVTYRTASRSVVIFNRKNRAFFSLKTGTDHTYGLWQEKGLTGEQVERMFEFNEFIFSSVKGGALPSADLIPEPFAVTVNGLFGSNGSQVSIAQGQIVRDLSSLKGTNIYLPAFVAVHPVFGPTIAWANGSQNPKEFWKENLFTPLGKTVAEFVWETAHELFSMHLQNVWIEFNSDLQPTGRVKIIDFGDTVPNEDLLRPLLALDSVKKLMATRDSEFAYHREIREAGTLDLQIGINKGSNPYFSREESAELGNAFKEAAFHRLAEVSGLAESDFRASMISETNRDGYEHAICDLKKPVWRDFSQRQSKHLALPRAYSVEKQKIRLILSASIENQFIEGLRENLLRVMFGESPGAELAHLVSQGEAMFLNPAKSLSKHSRGLLAVGLIYAGSTDLAVFRIAREANSENLMFKKFVESLKTKGVRNSAHWIEVVHQHYASETNNSNSLSSILDNAHVEDPRFTEYLYQELHRENAKIQKDEFALYDYLEKDAPYSKSVIKSMHEQKESLSWWQTKAHESMIARHARNCQVYLKHAG

Foldseek 3Di:
DDDPPPPQVCLVVVLVLVLQVVVQVVVVVPDDPVPRQDRCVVLVVQDDPLPDPLVLQQLVQQVVQQDPPRDCPLSHKDWWKWDWAFCVQKPVVLVPVFDPVVCVVQVNPVVQWDDDPNTITGTQTDQPQADPLCVVVLVVCVVVVHDSDIDTDNQWIWGAGQAQKIWTAGNPRRHTWIKRWFGQCHPHPDGGQFAWPLLQVLLSLLLVLLPLLPPNQDDPFEGEFGQSGKMFGFADQDPVRRGDTRSTIMTITGPSVCNDQKRKYQQLLCFAQRSNCSLCVLVVHPDSLVLCLQQPLLSLLLVQLRSCLRRQKHPPPAESRQKIFIAHNNSDTPSHIYGYDSSPIGRQCLLCVVVCLDVSVVVSVVSHDPDCPPVCVLNVQQKGKDKYQNPPNGPGNDDPVSLVVSLVSSNLSNLVNNCVVLVHDSVQQVVQFPDFDCDNRMTIGIGRCVRPRNVSSSVSSCVSSVRPCPCVVVVVVSVVVVVVVVLVVLVVLLVVLLVCVVVPHDRPVSLVVSLVVLVVVLPDPVDDDDLQSLLVSLVSSVSSPDPDPVSVVSVCVSPVPPPVVVVVVVVLVPPPDVCVVVVVCVVVVVVCVVPVDDPDDPPPPPDDDDDDPPVVVVVVVVVVVVVVPPPDPPPPPVVPPPDDDPPVVVVVVVLVVVLVPDDPVRNVVSVVVVVVVVVVVVVVVVVVD